Protein AF-A0A482X0T3-F1 (afdb_monomer)

Structure (mmCIF, N/CA/C/O backbone):
data_AF-A0A482X0T3-F1
#
_entry.id   AF-A0A482X0T3-F1
#
loop_
_atom_site.group_PDB
_atom_site.id
_atom_site.type_symbol
_atom_site.label_atom_id
_atom_site.label_alt_id
_atom_site.label_comp_id
_atom_site.label_asym_id
_atom_site.label_entity_id
_atom_site.label_seq_id
_atom_site.pdbx_PDB_ins_code
_atom_site.Cartn_x
_atom_site.Cartn_y
_atom_site.Cartn_z
_atom_site.occupancy
_atom_site.B_iso_or_equiv
_atom_site.auth_seq_id
_atom_site.auth_comp_id
_atom_site.auth_asym_id
_atom_site.auth_atom_id
_atom_site.pdbx_PDB_model_num
ATOM 1 N N . MET A 1 1 ? -19.428 -2.806 13.505 1.00 55.06 1 MET A N 1
ATOM 2 C CA . MET A 1 1 ? -19.427 -3.528 12.216 1.00 55.06 1 MET A CA 1
ATOM 3 C C . MET A 1 1 ? -19.066 -4.981 12.459 1.00 55.06 1 MET A C 1
ATOM 5 O O . MET A 1 1 ? -18.156 -5.239 13.244 1.00 55.06 1 MET A O 1
ATOM 9 N N . GLN A 1 2 ? -19.791 -5.883 11.800 1.00 54.28 2 GLN A N 1
ATOM 10 C CA . GLN A 1 2 ? -19.688 -7.337 11.944 1.00 54.28 2 GLN A CA 1
ATOM 11 C C . GLN A 1 2 ? -18.294 -7.868 11.549 1.00 54.28 2 GLN A C 1
ATOM 13 O O . GLN A 1 2 ? -17.701 -8.620 12.316 1.00 54.28 2 GLN A O 1
ATOM 18 N N . ASP A 1 3 ? -17.702 -7.368 10.456 1.00 62.34 3 ASP A N 1
ATOM 19 C CA . ASP A 1 3 ? -16.364 -7.777 10.003 1.00 62.34 3 ASP A CA 1
ATOM 20 C C . ASP A 1 3 ? -15.217 -7.111 10.795 1.00 62.34 3 ASP A C 1
ATOM 22 O O . ASP A 1 3 ? -15.005 -5.887 10.760 1.00 62.34 3 ASP A O 1
ATOM 26 N N . ASP A 1 4 ? -14.384 -7.928 11.444 1.00 68.88 4 ASP A N 1
ATOM 27 C CA . ASP A 1 4 ? -13.144 -7.481 12.083 1.00 68.88 4 ASP A CA 1
ATOM 28 C C . ASP A 1 4 ? -12.020 -7.321 11.060 1.00 68.88 4 ASP A C 1
ATOM 30 O O . ASP A 1 4 ? -11.173 -8.185 10.863 1.00 68.88 4 ASP A O 1
ATOM 34 N N . ILE A 1 5 ? -12.000 -6.180 10.380 1.00 80.19 5 ILE A N 1
ATOM 35 C CA . ILE A 1 5 ? -10.992 -5.900 9.356 1.00 80.19 5 ILE A CA 1
ATOM 36 C C . ILE A 1 5 ? -9.772 -5.239 10.013 1.00 80.19 5 ILE A C 1
ATOM 38 O O . ILE A 1 5 ? -9.738 -4.025 10.216 1.00 80.19 5 ILE A O 1
ATOM 42 N N . LEU A 1 6 ? -8.764 -6.050 10.344 1.00 86.69 6 LEU A N 1
ATOM 43 C CA . LEU A 1 6 ? -7.471 -5.621 10.890 1.00 86.69 6 LEU A CA 1
ATOM 44 C C . LEU A 1 6 ? -6.324 -5.939 9.919 1.00 86.69 6 LEU A C 1
ATOM 46 O O . LEU A 1 6 ? -6.452 -6.762 9.016 1.00 86.69 6 LEU A O 1
ATOM 50 N N . GLN A 1 7 ? -5.167 -5.300 10.101 1.00 87.06 7 GLN A N 1
ATOM 51 C CA . GLN A 1 7 ? -4.001 -5.564 9.258 1.00 87.06 7 GLN A CA 1
ATOM 52 C C . GLN A 1 7 ? -3.307 -6.876 9.660 1.00 87.06 7 GLN A C 1
ATOM 54 O O . GLN A 1 7 ? -2.617 -6.950 10.674 1.00 87.06 7 GLN A O 1
ATOM 59 N N . HIS A 1 8 ? -3.434 -7.897 8.811 1.00 87.50 8 HIS A N 1
ATOM 60 C CA . HIS A 1 8 ? -2.961 -9.265 9.067 1.00 87.50 8 HIS A CA 1
ATOM 61 C C . HIS A 1 8 ? -1.442 -9.398 9.282 1.00 87.50 8 HIS A C 1
ATOM 63 O O . HIS A 1 8 ? -1.000 -10.300 9.989 1.00 87.50 8 HIS A O 1
ATOM 69 N N . SER A 1 9 ? -0.639 -8.511 8.682 1.00 87.75 9 SER A N 1
ATOM 70 C CA . SER A 1 9 ? 0.832 -8.565 8.727 1.00 87.75 9 SER A CA 1
ATOM 71 C C . SER A 1 9 ? 1.445 -8.057 10.037 1.00 87.75 9 SER A C 1
ATOM 73 O O . SER A 1 9 ? 2.653 -8.191 10.235 1.00 87.75 9 SER A O 1
ATOM 75 N N . LEU A 1 10 ? 0.654 -7.408 10.894 1.00 92.56 10 LEU A N 1
ATOM 76 C CA . LEU A 1 10 ? 1.120 -6.820 12.150 1.00 92.56 10 LEU A CA 1
ATOM 77 C C . LEU A 1 10 ? 0.889 -7.777 13.319 1.00 92.56 10 LEU A C 1
ATOM 79 O O . LEU A 1 10 ? 0.070 -8.692 13.238 1.00 92.56 10 LEU A O 1
ATOM 83 N N . THR A 1 11 ? 1.608 -7.569 14.421 1.00 94.25 11 THR A N 1
ATOM 84 C CA . THR A 1 11 ? 1.317 -8.269 15.681 1.00 94.25 11 THR A CA 1
ATOM 85 C C . THR A 1 11 ? 0.215 -7.574 16.481 1.00 94.25 11 THR A C 1
ATOM 87 O O . THR A 1 11 ? -0.111 -6.407 16.237 1.00 94.25 11 THR A O 1
ATOM 90 N N . VAL A 1 12 ? -0.335 -8.267 17.483 1.00 94.38 12 VAL A N 1
ATOM 91 C CA . VAL A 1 12 ? -1.276 -7.692 18.468 1.00 94.38 12 VAL A CA 1
ATOM 92 C C . VAL A 1 12 ? -0.701 -6.415 19.092 1.00 94.38 12 VAL A C 1
ATOM 94 O O . VAL A 1 12 ? -1.356 -5.370 19.113 1.00 94.38 12 VAL A O 1
ATOM 97 N N . HIS A 1 13 ? 0.554 -6.475 19.550 1.00 94.12 13 HIS A N 1
ATOM 98 C CA . HIS A 1 13 ? 1.241 -5.332 20.147 1.00 94.12 13 HIS A CA 1
ATOM 99 C C . HIS A 1 13 ? 1.403 -4.170 19.163 1.00 94.12 13 HIS A C 1
ATOM 101 O O . HIS A 1 13 ? 1.160 -3.021 19.522 1.00 94.12 13 HIS A O 1
ATOM 107 N N . GLU A 1 14 ? 1.805 -4.445 17.923 1.00 94.44 14 GLU A N 1
ATOM 108 C CA . GLU A 1 14 ? 2.011 -3.408 16.907 1.00 94.44 14 GLU A CA 1
ATOM 109 C C . GLU A 1 14 ? 0.710 -2.727 16.514 1.00 94.44 14 GLU A C 1
ATOM 111 O O . GLU A 1 14 ? 0.665 -1.501 16.436 1.00 94.44 14 GLU A O 1
ATOM 116 N N . THR A 1 15 ? -0.352 -3.507 16.333 1.00 94.00 15 THR A N 1
ATOM 117 C CA . THR A 1 15 ? -1.686 -3.000 15.997 1.00 94.00 15 THR A CA 1
ATOM 118 C C . THR A 1 15 ? -2.161 -2.004 17.054 1.00 94.00 15 THR A C 1
ATOM 120 O O . THR A 1 15 ? -2.502 -0.865 16.727 1.00 94.00 15 THR A O 1
ATOM 123 N N . LEU A 1 16 ? -2.077 -2.378 18.337 1.00 93.12 16 LEU A N 1
ATOM 124 C CA . LEU A 1 16 ? -2.426 -1.484 19.444 1.00 93.12 16 LEU A CA 1
ATOM 125 C C . LEU A 1 16 ? -1.461 -0.304 19.575 1.00 93.12 16 LEU A C 1
ATOM 127 O O . LEU A 1 16 ? -1.902 0.813 19.828 1.00 93.12 16 LEU A O 1
ATOM 131 N N . LYS A 1 17 ? -0.157 -0.510 19.368 1.00 93.69 17 LYS A N 1
ATOM 132 C CA . LYS A 1 17 ? 0.853 0.557 19.417 1.00 93.69 17 LYS A CA 1
ATOM 133 C C . LYS A 1 17 ? 0.592 1.622 18.354 1.00 93.69 17 LYS A C 1
ATOM 135 O O . LYS A 1 17 ? 0.670 2.809 18.669 1.00 93.69 17 LYS A O 1
ATOM 140 N N . PHE A 1 18 ? 0.285 1.236 17.115 1.00 93.38 18 PHE A N 1
ATOM 141 C CA . PHE A 1 18 ? -0.031 2.183 16.044 1.00 93.38 18 PHE A CA 1
ATOM 142 C C . PHE A 1 18 ? -1.359 2.897 16.299 1.00 93.38 18 PHE A C 1
ATOM 144 O O . PHE A 1 18 ? -1.401 4.123 16.204 1.00 93.38 18 PHE A O 1
ATOM 151 N N . ALA A 1 19 ? -2.402 2.174 16.718 1.00 91.44 19 ALA A N 1
ATOM 152 C CA . ALA A 1 19 ? -3.675 2.782 17.105 1.00 91.44 19 ALA A CA 1
ATOM 153 C C . ALA A 1 19 ? -3.497 3.788 18.260 1.00 91.44 19 ALA A C 1
ATOM 155 O O . ALA A 1 19 ? -3.959 4.925 18.180 1.00 91.44 19 ALA A O 1
ATOM 156 N N . ALA A 1 20 ? -2.739 3.428 19.299 1.00 91.44 20 ALA A N 1
ATOM 157 C CA . ALA A 1 20 ? -2.452 4.294 20.441 1.00 91.44 20 ALA A CA 1
ATOM 158 C C . ALA A 1 20 ? -1.613 5.519 20.045 1.00 91.44 20 ALA A C 1
ATOM 160 O O . ALA A 1 20 ? -1.892 6.624 20.507 1.00 91.44 20 ALA A O 1
ATOM 161 N N . LYS A 1 21 ? -0.618 5.356 19.161 1.00 91.50 21 LYS A N 1
ATOM 162 C CA . LYS A 1 21 ? 0.179 6.468 18.613 1.00 91.50 21 LYS A CA 1
ATOM 163 C C . LYS A 1 21 ? -0.660 7.463 17.808 1.00 91.50 21 LYS A C 1
ATOM 165 O O . LYS A 1 21 ? -0.240 8.614 17.723 1.00 91.50 21 LYS A O 1
ATOM 170 N N . LEU A 1 22 ? -1.779 7.032 17.217 1.00 89.50 22 LEU A N 1
ATOM 171 C CA . LEU A 1 22 ? -2.699 7.860 16.425 1.00 89.50 22 LEU A CA 1
ATOM 172 C C . LEU A 1 22 ? -3.815 8.493 17.274 1.00 89.50 22 LEU A C 1
ATOM 174 O O . LEU A 1 22 ? -4.214 9.625 17.007 1.00 89.50 22 LEU A O 1
ATOM 178 N N . LYS A 1 23 ? -4.272 7.798 18.321 1.00 86.12 23 LYS A N 1
ATOM 179 C CA . LYS A 1 23 ? -5.385 8.226 19.186 1.00 86.12 23 LYS A CA 1
ATOM 180 C C . LYS A 1 23 ? -4.937 9.003 20.438 1.00 86.12 23 LYS A C 1
ATOM 182 O O . LYS A 1 23 ? -5.676 9.849 20.929 1.00 86.12 23 LYS A O 1
ATOM 187 N N . ILE A 1 24 ? -3.729 8.764 20.965 1.00 85.62 24 ILE A N 1
ATOM 188 C CA . ILE A 1 24 ? -3.257 9.318 22.251 1.00 85.62 24 ILE A CA 1
ATOM 189 C C . ILE A 1 24 ? -1.967 10.129 22.053 1.00 85.62 24 ILE A C 1
ATOM 191 O O . ILE A 1 24 ? -0.989 9.640 21.489 1.00 85.62 24 ILE A O 1
ATOM 195 N N . LYS A 1 25 ? -1.903 11.364 22.576 1.00 82.12 25 LYS A N 1
ATOM 196 C CA . LYS A 1 25 ? -0.707 12.226 22.455 1.00 82.12 25 LYS A CA 1
ATOM 197 C C . LYS A 1 25 ? 0.472 11.795 23.338 1.00 82.12 25 LYS A C 1
ATOM 199 O O . LYS A 1 25 ? 1.606 11.810 22.855 1.00 82.12 25 LYS A O 1
ATOM 204 N N . SER A 1 26 ? 0.207 11.454 24.603 1.00 84.44 26 SER A N 1
ATOM 205 C CA . SER A 1 26 ? 1.229 11.164 25.623 1.00 84.44 26 SER A CA 1
ATOM 206 C C . SER A 1 26 ? 1.739 9.723 25.553 1.00 84.44 26 SER A C 1
ATOM 208 O O . SER A 1 26 ? 0.964 8.778 25.685 1.00 84.44 26 SER A O 1
ATOM 210 N N . THR A 1 27 ? 3.055 9.550 25.411 1.00 85.06 27 THR A N 1
ATOM 211 C CA . THR A 1 27 ? 3.710 8.235 25.301 1.00 85.06 27 THR A CA 1
ATOM 212 C C . THR A 1 27 ? 3.622 7.405 26.587 1.00 85.06 27 THR A C 1
ATOM 214 O O . THR A 1 27 ? 3.489 6.183 26.522 1.00 85.06 27 THR A O 1
ATOM 217 N N . SER A 1 28 ? 3.681 8.036 27.765 1.00 85.31 28 SER A N 1
ATOM 218 C CA . SER A 1 28 ? 3.542 7.323 29.045 1.00 85.31 28 SER A CA 1
ATOM 219 C C . SER A 1 28 ? 2.125 6.772 29.211 1.00 85.31 28 SER A C 1
ATOM 221 O O . SER A 1 28 ? 1.944 5.608 29.576 1.00 85.31 28 SER A O 1
ATOM 223 N N . LEU A 1 29 ? 1.125 7.575 28.837 1.00 86.06 29 LEU A N 1
ATOM 224 C CA . LEU A 1 29 ? -0.280 7.183 28.866 1.00 86.06 29 LEU A CA 1
ATOM 225 C C . LEU A 1 29 ? -0.589 6.075 27.851 1.00 86.06 29 LEU A C 1
ATOM 227 O O . LEU A 1 29 ? -1.320 5.148 28.186 1.00 86.06 29 LEU A O 1
ATOM 231 N N . GLN A 1 30 ? 0.007 6.124 26.652 1.00 87.94 30 GLN A N 1
ATOM 232 C CA . GLN A 1 30 ? -0.125 5.067 25.637 1.00 87.94 30 GLN A CA 1
ATOM 233 C C . GLN A 1 30 ? 0.252 3.693 26.203 1.00 87.94 30 GLN A C 1
ATOM 235 O O . GLN A 1 30 ? -0.521 2.745 26.083 1.00 87.94 30 GLN A O 1
ATOM 240 N N . LYS A 1 31 ? 1.428 3.584 26.839 1.00 88.69 31 LYS A N 1
ATOM 241 C CA . LYS A 1 31 ? 1.920 2.310 27.386 1.00 88.69 31 LYS A CA 1
ATOM 242 C C . LYS A 1 31 ? 1.028 1.787 28.510 1.00 88.69 31 LYS A C 1
ATOM 244 O O . LYS A 1 31 ? 0.720 0.597 28.520 1.00 88.69 31 LYS A O 1
ATOM 249 N N . LYS A 1 32 ? 0.614 2.670 29.425 1.00 89.88 32 LYS A N 1
ATOM 250 C CA . LYS A 1 32 ? -0.263 2.314 30.548 1.00 89.88 32 LYS A CA 1
ATOM 251 C C . LYS A 1 32 ? -1.620 1.810 30.045 1.00 89.88 32 LYS A C 1
ATOM 253 O O . LYS A 1 32 ? -1.959 0.659 30.290 1.00 89.88 32 LYS A O 1
ATOM 258 N N . LYS A 1 33 ? -2.315 2.610 29.225 1.00 88.50 33 LYS A N 1
ATOM 259 C CA . LYS A 1 33 ? -3.633 2.257 28.670 1.00 88.50 33 LYS A CA 1
ATOM 260 C C . LYS A 1 33 ? -3.607 0.964 27.865 1.00 88.50 33 LYS A C 1
ATOM 262 O O . LYS A 1 33 ? -4.487 0.128 28.014 1.00 88.50 33 LYS A O 1
ATOM 267 N N . MET A 1 34 ? -2.588 0.777 27.028 1.00 92.12 34 MET A N 1
ATOM 268 C CA . MET A 1 34 ? -2.464 -0.440 26.230 1.00 92.12 34 MET A CA 1
ATOM 269 C C . MET A 1 34 ? -2.350 -1.685 27.121 1.00 92.12 34 MET A C 1
ATOM 271 O O . MET A 1 34 ? -3.028 -2.673 26.857 1.00 92.12 34 MET A O 1
ATOM 275 N N . LYS A 1 35 ? -1.540 -1.633 28.190 1.00 91.25 35 LYS A N 1
ATOM 276 C CA . LYS A 1 35 ? -1.404 -2.739 29.151 1.00 91.25 35 LYS A CA 1
ATOM 277 C C . LYS A 1 35 ? -2.723 -3.023 29.875 1.00 91.25 35 LYS A C 1
ATOM 279 O O . LYS A 1 35 ? -3.116 -4.182 29.977 1.00 91.25 35 LYS A O 1
ATOM 284 N N . ASP A 1 36 ? -3.415 -1.977 30.316 1.00 89.62 36 ASP A N 1
ATOM 285 C CA . ASP A 1 36 ? -4.688 -2.099 31.033 1.00 89.62 36 ASP A CA 1
ATOM 286 C C . ASP A 1 36 ? -5.774 -2.726 30.139 1.00 89.62 36 ASP A C 1
ATOM 288 O O . ASP A 1 36 ? -6.467 -3.659 30.550 1.00 89.62 36 ASP A O 1
ATOM 292 N N . ILE A 1 37 ? -5.878 -2.289 28.879 1.00 89.56 37 ILE A N 1
ATOM 293 C CA . ILE A 1 37 ? -6.833 -2.833 27.899 1.00 89.56 37 ILE A CA 1
ATOM 294 C C . ILE A 1 37 ? -6.513 -4.294 27.565 1.00 89.56 37 ILE A C 1
ATOM 296 O O . ILE A 1 37 ? -7.416 -5.126 27.535 1.00 89.56 37 ILE A O 1
ATOM 300 N N . LEU A 1 38 ? -5.239 -4.631 27.351 1.00 90.81 38 LEU A N 1
ATOM 301 C CA . LEU A 1 38 ? -4.819 -6.007 27.062 1.00 90.81 38 LEU A CA 1
ATOM 302 C C . LEU A 1 38 ? -5.168 -6.977 28.194 1.00 90.81 38 LEU A C 1
ATOM 304 O O . LEU A 1 38 ? -5.591 -8.100 27.914 1.00 90.81 38 LEU A O 1
ATOM 308 N N . ASN A 1 39 ? -5.034 -6.531 29.446 1.00 89.44 39 ASN A N 1
ATOM 309 C CA . ASN A 1 39 ? -5.434 -7.308 30.616 1.00 89.44 39 ASN A CA 1
ATOM 310 C C . ASN A 1 39 ? -6.957 -7.485 30.680 1.00 89.44 39 ASN A C 1
ATOM 312 O O . ASN A 1 39 ? -7.417 -8.607 30.851 1.00 89.44 39 ASN A O 1
ATOM 316 N N . THR A 1 40 ? -7.717 -6.406 30.462 1.00 85.88 40 THR A N 1
ATOM 317 C CA . THR A 1 40 ? -9.198 -6.408 30.464 1.00 85.88 40 THR A CA 1
ATOM 318 C C . THR A 1 40 ? -9.753 -7.384 29.418 1.00 85.88 40 THR A C 1
ATOM 320 O O . THR A 1 40 ? -10.667 -8.160 29.664 1.00 85.88 40 THR A O 1
ATOM 323 N N . VAL A 1 41 ? -9.172 -7.369 28.218 1.00 85.38 41 VAL A N 1
ATOM 324 C CA . VAL A 1 41 ? -9.632 -8.184 27.085 1.00 85.38 41 VAL A CA 1
ATOM 325 C C . VAL A 1 41 ? -9.056 -9.615 27.127 1.00 85.38 41 VAL A C 1
ATOM 327 O O . VAL A 1 41 ? -9.523 -10.509 26.417 1.00 85.38 41 VAL A O 1
ATOM 330 N N . GLY A 1 42 ? -8.054 -9.865 27.976 1.00 86.31 42 GLY A N 1
ATOM 331 C CA . GLY A 1 42 ? -7.426 -11.177 28.141 1.00 86.31 42 GLY A CA 1
ATOM 332 C C . GLY A 1 42 ? -6.480 -11.569 27.000 1.00 86.31 42 GLY A C 1
ATOM 333 O O . GLY A 1 42 ? -6.365 -12.750 26.682 1.00 86.31 42 GLY A O 1
ATOM 334 N N . LEU A 1 43 ? -5.806 -10.600 26.368 1.00 89.38 43 LEU A N 1
ATOM 335 C CA . LEU A 1 43 ? -4.861 -10.823 25.255 1.00 89.38 43 LEU A CA 1
ATOM 336 C C . LEU A 1 43 ? -3.381 -10.644 25.644 1.00 89.38 43 LEU A C 1
ATOM 338 O O . LEU A 1 43 ? -2.495 -10.714 24.787 1.00 89.38 43 LEU A O 1
ATOM 342 N N . SER A 1 44 ? -3.077 -10.459 26.931 1.00 89.12 44 SER A N 1
ATOM 343 C CA . SER A 1 44 ? -1.713 -10.205 27.425 1.00 89.12 44 SER A CA 1
ATOM 344 C C . SER A 1 44 ? -0.701 -11.316 27.108 1.00 89.12 44 SER A C 1
ATOM 346 O O . SER A 1 44 ? 0.484 -11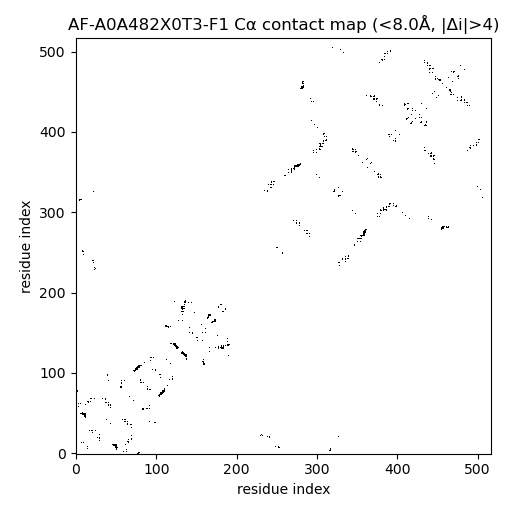.030 26.968 1.00 89.12 44 SER A O 1
ATOM 348 N N . 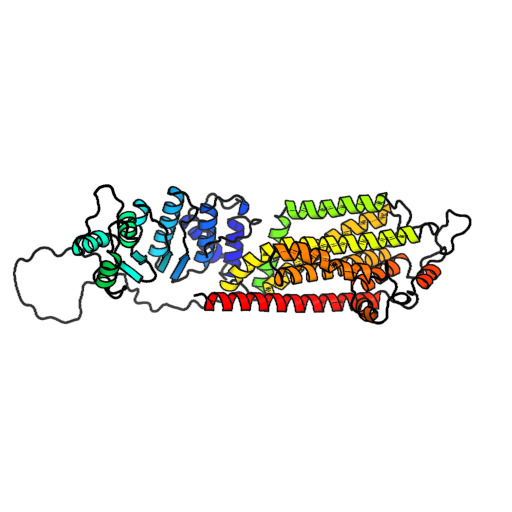GLY A 1 45 ? -1.144 -12.565 26.925 1.00 90.50 45 GLY A N 1
ATOM 349 C CA . GLY A 1 45 ? -0.276 -13.687 26.538 1.00 90.50 45 GLY A CA 1
ATOM 350 C C . GLY A 1 45 ? 0.071 -13.760 25.042 1.00 90.50 45 GLY A C 1
ATOM 351 O O . GLY A 1 45 ? 0.932 -14.545 24.656 1.00 90.50 45 GLY A O 1
ATOM 352 N N . LYS A 1 46 ? -0.578 -12.963 24.179 1.00 91.06 46 LYS A N 1
ATOM 353 C CA . LYS A 1 46 ? -0.506 -13.098 22.707 1.00 91.06 46 LYS A CA 1
ATOM 354 C C . LYS A 1 46 ? 0.129 -11.900 21.995 1.00 91.06 46 LYS A C 1
ATOM 356 O O . LYS A 1 46 ? 0.020 -11.788 20.778 1.00 91.06 46 LYS A O 1
ATOM 361 N N . LEU A 1 47 ? 0.848 -11.038 22.713 1.00 92.19 47 LEU A N 1
ATOM 362 C CA . LEU A 1 47 ? 1.375 -9.757 22.210 1.00 92.19 47 LEU A CA 1
ATOM 363 C C . LEU A 1 47 ? 2.199 -9.852 20.918 1.00 92.19 47 LEU A C 1
ATOM 365 O O . LEU A 1 47 ? 2.075 -8.994 20.044 1.00 92.19 47 LEU A O 1
ATOM 369 N N . ASN A 1 48 ? 3.023 -10.894 20.798 1.00 92.81 48 ASN A N 1
ATOM 370 C CA . ASN A 1 48 ? 3.919 -11.102 19.658 1.00 92.81 48 ASN A CA 1
ATOM 371 C C . ASN A 1 48 ? 3.304 -11.969 18.549 1.00 92.81 48 ASN A C 1
ATOM 373 O O . ASN A 1 48 ? 3.962 -12.240 17.548 1.00 92.81 48 ASN A O 1
ATOM 377 N N . THR A 1 49 ? 2.051 -12.394 18.709 1.00 93.00 49 THR A N 1
ATOM 378 C CA . THR A 1 49 ? 1.334 -13.187 17.706 1.00 93.00 49 THR A CA 1
ATOM 379 C C . THR A 1 49 ? 0.911 -12.279 16.556 1.00 93.00 49 THR A C 1
ATOM 381 O O . THR A 1 49 ? 0.438 -11.162 16.787 1.00 93.00 49 THR A O 1
ATOM 384 N N . LEU A 1 50 ? 1.095 -12.743 15.318 1.00 92.06 50 LEU A N 1
ATOM 385 C CA . LEU A 1 50 ? 0.578 -12.068 14.128 1.00 92.06 50 LEU A CA 1
ATOM 386 C C . LEU A 1 50 ? -0.950 -12.108 14.122 1.00 92.06 50 LEU A C 1
ATOM 388 O O . LEU A 1 50 ? -1.538 -13.120 14.499 1.00 92.06 50 LEU A O 1
ATOM 392 N N . VAL A 1 51 ? -1.580 -11.034 13.648 1.00 91.44 51 VAL A N 1
ATOM 393 C CA . VAL A 1 51 ? -3.045 -10.925 13.577 1.00 91.44 51 VAL A CA 1
ATOM 394 C C . VAL A 1 51 ? -3.651 -12.044 12.725 1.00 91.44 51 VAL A C 1
ATOM 396 O O . VAL A 1 51 ? -4.690 -12.576 13.091 1.00 91.44 51 VAL A O 1
ATOM 399 N N . CYS A 1 52 ? -2.979 -12.473 11.649 1.00 88.19 52 CYS A N 1
ATOM 400 C CA . CYS A 1 52 ? -3.434 -13.597 10.820 1.00 88.19 52 CYS A CA 1
ATOM 401 C C . CYS A 1 52 ? -3.477 -14.958 11.535 1.00 88.19 52 CYS A C 1
ATOM 403 O O . CYS A 1 52 ? -4.123 -15.870 11.034 1.00 88.19 52 CYS A O 1
ATOM 405 N N . ASN A 1 53 ? -2.781 -15.104 12.666 1.00 90.94 53 ASN A N 1
ATOM 406 C CA . ASN A 1 53 ? -2.691 -16.359 13.418 1.00 90.94 53 ASN A CA 1
ATOM 407 C C . ASN A 1 53 ? -3.592 -16.359 14.665 1.00 90.94 53 ASN A C 1
ATOM 409 O O . ASN A 1 53 ? -3.490 -17.266 15.490 1.00 90.94 53 ASN A O 1
ATOM 413 N N . LEU A 1 54 ? -4.412 -15.322 14.847 1.00 90.00 54 LEU A N 1
ATOM 414 C CA . LEU A 1 54 ? -5.385 -15.255 15.931 1.00 90.00 54 LEU A CA 1
ATOM 415 C C . LEU A 1 54 ? -6.625 -16.078 15.577 1.00 90.00 54 LEU A C 1
ATOM 417 O O . LEU A 1 54 ? -7.047 -16.120 14.422 1.00 90.00 54 LEU A O 1
ATOM 421 N N . SER A 1 55 ? -7.236 -16.695 16.586 1.00 88.38 55 SER A N 1
ATOM 422 C CA . SER A 1 55 ? -8.592 -17.238 16.453 1.00 88.38 55 SER A CA 1
ATOM 423 C C . SER A 1 55 ? -9.606 -16.112 16.203 1.00 88.38 55 SER A C 1
ATOM 425 O O . SER A 1 55 ? -9.361 -14.959 16.565 1.00 88.38 55 SER A O 1
ATOM 427 N N . GLY A 1 56 ? -10.779 -16.436 15.645 1.00 83.38 56 GLY A N 1
ATOM 428 C CA . GLY A 1 56 ? -11.847 -15.448 15.421 1.00 83.38 56 GLY A CA 1
ATOM 429 C C . GLY A 1 56 ? -12.219 -14.672 16.695 1.00 83.38 56 GLY A C 1
ATOM 430 O O . GLY A 1 56 ? -12.318 -13.448 16.673 1.00 83.38 56 GLY A O 1
ATOM 431 N N . GLY A 1 57 ? -12.286 -15.357 17.843 1.00 83.38 57 GLY A N 1
ATOM 432 C CA . GLY A 1 57 ? -12.540 -14.728 19.146 1.00 83.38 57 GLY A CA 1
ATOM 433 C C . GLY A 1 57 ? -11.436 -13.802 19.629 1.00 83.38 57 GLY A C 1
ATOM 434 O O . GLY A 1 57 ? -11.718 -12.737 20.178 1.00 83.38 57 GLY A O 1
ATOM 435 N N . GLU A 1 58 ? -10.173 -14.161 19.414 1.00 88.62 58 GLU A N 1
ATOM 436 C CA . GLU A 1 58 ? -9.044 -13.282 19.729 1.00 88.62 58 GLU A CA 1
ATOM 437 C C . GLU A 1 58 ? -8.994 -12.064 18.795 1.00 88.62 58 GLU A C 1
ATOM 439 O O . GLU A 1 58 ? -8.672 -10.961 19.243 1.00 88.62 58 GLU A O 1
ATOM 444 N N . MET A 1 59 ? -9.356 -12.233 17.521 1.00 88.38 59 MET A N 1
ATOM 445 C CA . MET A 1 59 ? -9.440 -11.142 16.551 1.00 88.38 59 MET A CA 1
ATOM 446 C C . MET A 1 59 ? -10.549 -10.147 16.919 1.00 88.38 59 MET A C 1
ATOM 448 O O . MET A 1 59 ? -10.301 -8.937 16.941 1.00 88.38 59 MET A O 1
ATOM 452 N N . ARG A 1 60 ? -11.723 -10.648 17.325 1.00 85.88 60 ARG A N 1
ATOM 453 C CA . ARG A 1 60 ? -12.845 -9.840 17.830 1.00 85.88 60 ARG A CA 1
ATOM 454 C C . ARG A 1 60 ? -12.455 -9.027 19.053 1.00 85.88 60 ARG A C 1
ATOM 456 O O . ARG A 1 60 ? -12.633 -7.811 19.110 1.00 85.88 60 ARG A O 1
ATOM 463 N N . LYS A 1 61 ? -11.823 -9.694 20.014 1.00 88.12 61 LYS A N 1
ATOM 464 C CA . LYS A 1 61 ? -11.246 -9.079 21.211 1.00 88.12 61 LYS A CA 1
ATOM 465 C C . LYS A 1 61 ? -10.251 -7.970 20.869 1.00 88.12 61 LYS A C 1
ATOM 467 O O . LYS A 1 61 ? -10.319 -6.889 21.451 1.00 88.12 61 LYS A O 1
ATOM 472 N N . LEU A 1 62 ? -9.357 -8.193 19.906 1.00 91.62 62 LEU A N 1
ATOM 473 C CA . LEU A 1 62 ? -8.401 -7.175 19.465 1.00 91.62 62 LEU A CA 1
ATOM 474 C C . LEU A 1 62 ? -9.101 -5.972 18.811 1.00 91.62 62 LEU A C 1
ATOM 476 O O . LEU A 1 62 ? -8.728 -4.831 19.080 1.00 91.62 62 LEU A O 1
ATOM 480 N N . SER A 1 63 ? -10.129 -6.215 17.997 1.00 89.62 63 SER A N 1
ATOM 481 C CA . SER A 1 63 ? -10.969 -5.180 17.377 1.00 89.62 63 SER A CA 1
ATOM 482 C C . SER A 1 63 ? -11.641 -4.298 18.440 1.00 89.62 63 SER A C 1
ATOM 484 O O . SER A 1 63 ? -11.567 -3.072 18.355 1.00 89.62 63 SER A O 1
ATOM 486 N N . ILE A 1 64 ? -12.181 -4.904 19.504 1.00 88.06 64 ILE A N 1
ATOM 487 C CA . ILE A 1 64 ? -12.740 -4.195 20.670 1.00 88.06 64 ILE A CA 1
ATOM 488 C C . ILE A 1 64 ? -11.645 -3.403 21.399 1.00 88.06 64 ILE A C 1
ATOM 490 O O . ILE A 1 64 ? -11.807 -2.210 21.650 1.00 88.06 64 ILE A O 1
ATOM 494 N N . ALA A 1 65 ? -10.499 -4.028 21.692 1.00 90.06 65 ALA A N 1
ATOM 495 C CA . ALA A 1 65 ? -9.371 -3.397 22.385 1.00 90.06 65 ALA A CA 1
ATOM 496 C C . ALA A 1 65 ? -8.885 -2.116 21.685 1.00 90.06 65 ALA A C 1
ATOM 498 O O . ALA A 1 65 ? -8.550 -1.120 22.328 1.00 90.06 65 ALA A O 1
ATOM 499 N N . VAL A 1 66 ? -8.869 -2.134 20.356 1.00 90.06 66 VAL A N 1
ATOM 500 C CA . VAL A 1 66 ? -8.487 -1.001 19.514 1.00 90.06 66 VAL A CA 1
ATOM 501 C C . VAL A 1 66 ? -9.464 0.181 19.636 1.00 90.06 66 VAL A C 1
ATOM 503 O O . VAL A 1 66 ? -9.032 1.342 19.598 1.00 90.06 66 VAL A O 1
ATOM 506 N N . GLU A 1 67 ? -10.762 -0.075 19.802 1.00 86.62 67 GLU A N 1
ATOM 507 C CA . GLU A 1 67 ? -11.762 0.983 20.008 1.00 86.62 67 GLU A CA 1
ATOM 508 C C . GLU A 1 67 ? -11.809 1.478 21.458 1.00 86.62 67 GLU A C 1
ATOM 510 O O . GLU A 1 67 ? -12.034 2.662 21.695 1.00 86.62 67 GLU A O 1
ATOM 515 N N . LEU A 1 68 ? -11.457 0.644 22.438 1.00 86.81 68 LEU A N 1
ATOM 516 C CA . LEU A 1 68 ? -11.338 1.076 23.837 1.00 86.81 68 LEU A CA 1
ATOM 517 C C . LEU A 1 68 ? -10.216 2.105 24.066 1.00 86.81 68 LEU A C 1
ATOM 519 O O . LEU A 1 68 ? -10.259 2.852 25.041 1.00 86.81 68 LEU A O 1
ATOM 523 N N . LEU A 1 69 ? -9.240 2.211 23.155 1.00 86.62 69 LEU A N 1
ATOM 524 C CA . LEU A 1 69 ? -8.165 3.211 23.242 1.00 86.62 69 LEU A CA 1
ATOM 525 C C . LEU A 1 69 ? -8.669 4.663 23.220 1.00 86.62 69 LEU A C 1
ATOM 527 O O . LEU A 1 69 ? -7.975 5.538 23.744 1.00 86.62 69 LEU A O 1
ATOM 531 N N . THR A 1 70 ? -9.832 4.930 22.612 1.00 80.50 70 THR A N 1
ATOM 532 C CA . THR A 1 70 ? -10.442 6.272 22.592 1.00 80.50 70 THR A CA 1
ATOM 533 C C . THR A 1 70 ? -11.221 6.618 23.859 1.00 80.50 70 THR A C 1
ATOM 535 O O . THR A 1 70 ? -11.647 7.760 23.963 1.00 80.50 70 THR A O 1
ATOM 538 N N . GLU A 1 71 ? -11.391 5.684 24.805 1.00 79.81 71 GLU A N 1
ATOM 539 C CA . GLU A 1 71 ? -12.265 5.844 25.986 1.00 79.81 71 GLU A CA 1
ATOM 540 C C . GLU A 1 71 ? -13.645 6.421 25.616 1.00 79.81 71 GLU A C 1
ATOM 542 O O . GLU A 1 71 ? -14.016 7.505 26.071 1.00 79.81 71 GLU A O 1
ATOM 547 N N . PRO A 1 72 ? -14.403 5.732 24.741 1.00 82.69 72 PRO A N 1
ATOM 548 C CA . PRO A 1 72 ? -15.719 6.212 24.349 1.00 82.69 72 PRO A CA 1
ATOM 549 C C . PRO A 1 72 ? -16.671 6.215 25.553 1.00 82.69 72 PRO A C 1
ATOM 551 O O . PRO A 1 72 ? -16.626 5.315 26.388 1.00 82.69 72 PRO A O 1
ATOM 554 N N . SER A 1 73 ? -17.571 7.198 25.623 1.00 85.88 73 SER A N 1
ATOM 555 C CA . SER A 1 73 ? -18.661 7.202 26.609 1.00 85.88 73 SER A CA 1
ATOM 556 C C . SER A 1 73 ? -19.758 6.192 26.263 1.00 85.88 73 SER A C 1
ATOM 558 O O . SER A 1 73 ? -20.405 5.658 27.161 1.00 85.88 73 SER A O 1
ATOM 560 N N . ILE A 1 74 ? -19.955 5.927 24.967 1.00 89.31 74 ILE A N 1
ATOM 561 C CA . ILE A 1 74 ? -20.937 4.985 24.426 1.00 89.31 74 ILE A CA 1
ATOM 562 C C . ILE A 1 74 ? -20.248 4.123 23.366 1.00 89.31 74 ILE A C 1
ATOM 564 O O . ILE A 1 74 ? -19.570 4.649 22.483 1.00 89.31 74 ILE A O 1
ATOM 568 N N . MET A 1 75 ? -20.425 2.808 23.444 1.00 88.56 75 MET A N 1
ATOM 569 C CA . MET A 1 75 ? -19.884 1.837 22.502 1.00 88.56 75 MET A CA 1
ATOM 570 C C . MET A 1 75 ? -21.015 1.010 21.895 1.00 88.56 75 MET A C 1
ATOM 572 O O . MET A 1 75 ? -21.752 0.348 22.621 1.00 88.56 75 MET A O 1
ATOM 576 N N . PHE A 1 76 ? -21.111 1.021 20.566 1.00 88.81 76 PHE A N 1
ATOM 577 C CA . PHE A 1 76 ? -22.040 0.188 19.805 1.00 88.81 76 PHE A CA 1
ATOM 578 C C . PHE A 1 76 ? -21.299 -1.025 19.244 1.00 88.81 76 PHE A C 1
ATOM 580 O O . PHE A 1 76 ? -20.301 -0.875 18.532 1.00 88.81 76 PHE A O 1
ATOM 587 N N . LEU A 1 77 ? -21.772 -2.225 19.570 1.00 89.06 77 LEU A N 1
ATOM 588 C CA . LEU A 1 77 ? -21.239 -3.478 19.048 1.00 89.06 77 LEU A CA 1
ATOM 589 C C . LEU A 1 77 ? -22.334 -4.239 18.320 1.00 89.06 77 LEU A C 1
ATOM 591 O O . LEU A 1 77 ? -23.340 -4.618 18.903 1.00 89.06 77 LEU A O 1
ATOM 595 N N . ASP A 1 78 ? -22.098 -4.495 17.047 1.00 87.62 78 ASP A N 1
ATOM 596 C CA . ASP A 1 78 ? -23.021 -5.260 16.227 1.00 87.62 78 ASP A CA 1
ATOM 597 C C . ASP A 1 78 ? -22.605 -6.734 16.236 1.00 87.62 78 ASP A C 1
ATOM 599 O O . ASP A 1 78 ? -21.523 -7.057 15.738 1.00 87.62 78 ASP A O 1
ATOM 603 N N . GLU A 1 79 ? -23.405 -7.580 16.886 1.00 87.25 79 GLU A N 1
ATOM 604 C CA . GLU A 1 79 ? -23.201 -9.020 17.067 1.00 87.25 79 GLU A CA 1
ATOM 605 C C . GLU A 1 79 ? -21.793 -9.398 17.568 1.00 87.25 79 GLU A C 1
ATOM 607 O O . GLU A 1 79 ? -21.015 -10.054 16.868 1.00 87.25 79 GLU A O 1
ATOM 612 N N . PRO A 1 80 ? -21.380 -8.991 18.785 1.00 87.25 80 PRO A N 1
ATOM 613 C CA . PRO A 1 80 ? -20.026 -9.242 19.276 1.00 87.25 80 PRO A CA 1
ATOM 614 C C . PRO A 1 80 ? -19.708 -10.729 19.489 1.00 87.25 80 PRO A C 1
ATOM 616 O O . PRO A 1 80 ? -18.531 -11.078 19.526 1.00 87.25 80 PRO A O 1
ATOM 619 N N . THR A 1 81 ? -20.724 -11.584 19.618 1.00 87.62 81 THR A N 1
ATOM 620 C CA . THR A 1 81 ? -20.602 -13.025 19.886 1.00 87.62 81 THR A CA 1
ATOM 621 C C . THR A 1 81 ? -20.721 -13.905 18.640 1.00 87.62 81 THR A C 1
ATOM 623 O O . THR A 1 81 ? -20.479 -15.107 18.734 1.00 87.62 81 THR A O 1
ATOM 626 N N . SER A 1 82 ? -21.070 -13.338 17.480 1.00 84.06 82 SER A N 1
ATOM 627 C CA . SER A 1 82 ? -21.273 -14.104 16.246 1.00 84.06 82 SER A CA 1
ATOM 628 C C . SER A 1 82 ? -19.968 -14.746 15.760 1.00 84.06 82 SER A C 1
ATOM 630 O O . SER A 1 82 ? -18.900 -14.133 15.800 1.00 84.06 82 SER A O 1
ATOM 632 N N . GLY A 1 83 ? -20.042 -16.013 15.342 1.00 77.81 83 GLY A N 1
ATOM 633 C CA . GLY A 1 83 ? -18.884 -16.797 14.897 1.00 77.81 83 GLY A CA 1
ATOM 634 C C . GLY A 1 83 ? -17.926 -17.245 16.011 1.00 77.81 83 GLY A C 1
ATOM 635 O O . GLY A 1 83 ? -16.844 -17.750 15.704 1.00 77.81 83 GLY A O 1
ATOM 636 N N . LEU A 1 84 ? -18.291 -17.068 17.288 1.00 82.69 84 LEU A N 1
ATOM 637 C CA . LEU A 1 84 ? -17.511 -17.528 18.442 1.00 82.69 84 LEU A CA 1
ATOM 638 C C . LEU A 1 84 ? -18.090 -18.810 19.042 1.00 82.69 84 LEU A C 1
ATOM 640 O O . LEU A 1 84 ? -19.300 -19.014 19.055 1.00 82.69 84 LEU A O 1
ATOM 644 N N . ASP A 1 85 ? -17.222 -19.651 19.608 1.00 85.31 85 ASP A N 1
ATOM 645 C CA . ASP A 1 85 ? -17.661 -20.737 20.480 1.00 85.31 85 ASP A CA 1
ATOM 646 C C . ASP A 1 85 ? -18.238 -20.173 21.790 1.00 85.31 85 ASP A C 1
ATOM 648 O O . ASP A 1 85 ? -17.867 -19.080 22.231 1.00 85.31 85 ASP A O 1
ATOM 652 N N . ILE A 1 86 ? -19.108 -20.946 22.447 1.00 83.69 86 ILE A N 1
ATOM 653 C CA . ILE A 1 86 ? -19.823 -20.542 23.672 1.00 83.69 86 ILE A CA 1
ATOM 654 C C . ILE A 1 86 ? -18.853 -20.001 24.737 1.00 83.69 86 ILE A C 1
ATOM 656 O O . ILE A 1 86 ? -19.115 -18.968 25.357 1.00 83.69 86 ILE A O 1
ATOM 660 N N . SER A 1 87 ? -17.692 -20.646 24.913 1.00 85.31 87 SER A N 1
ATOM 661 C CA . SER A 1 87 ? -16.713 -20.247 25.928 1.00 85.31 87 SER A CA 1
ATOM 662 C C . SER A 1 87 ? -16.026 -18.915 25.599 1.00 85.31 87 SER A C 1
ATOM 664 O O . SER A 1 87 ? -15.784 -18.093 26.490 1.00 85.31 87 SER A O 1
ATOM 666 N N . SER A 1 88 ? -15.713 -18.666 24.323 1.00 83.94 88 SER A N 1
ATOM 667 C CA . SER A 1 88 ? -15.116 -17.401 23.884 1.00 83.94 88 SER A CA 1
ATOM 668 C C . SER A 1 88 ? -16.126 -16.263 23.877 1.00 83.94 88 SER A C 1
ATOM 670 O O . SER A 1 88 ? -15.756 -15.149 24.261 1.00 83.94 88 SER A O 1
ATOM 672 N N . ALA A 1 89 ? -17.376 -16.537 23.496 1.00 86.75 89 ALA A N 1
ATOM 673 C CA . ALA A 1 89 ? -18.477 -15.582 23.549 1.00 86.75 89 ALA A CA 1
ATOM 674 C C . ALA A 1 89 ? -18.708 -15.094 24.985 1.00 86.75 89 ALA A C 1
ATOM 676 O O . ALA A 1 89 ? -18.684 -13.891 25.240 1.00 86.75 89 ALA A O 1
ATOM 677 N N . GLU A 1 90 ? -18.793 -16.011 25.949 1.00 88.06 90 GLU A N 1
ATOM 678 C CA . GLU A 1 90 ? -18.970 -15.666 27.361 1.00 88.06 90 GLU A CA 1
ATOM 679 C C . GLU A 1 90 ? -17.788 -14.840 27.905 1.00 88.06 90 GLU A C 1
ATOM 681 O O . GLU A 1 90 ? -17.979 -13.827 28.580 1.00 88.06 90 GLU A O 1
ATOM 686 N N . LYS A 1 91 ? -16.542 -15.203 27.563 1.00 86.06 91 LYS A N 1
ATOM 687 C CA . LYS A 1 91 ? -15.350 -14.400 27.908 1.00 86.06 91 LYS A CA 1
ATOM 688 C C . LYS A 1 91 ? -15.394 -13.000 27.288 1.00 86.06 91 LYS A C 1
ATOM 690 O O . LYS A 1 91 ? -14.970 -12.044 27.932 1.00 86.06 91 LYS A O 1
ATOM 695 N N . CYS A 1 92 ? -15.876 -12.871 26.052 1.00 87.56 92 CYS A N 1
ATOM 696 C CA . CYS A 1 92 ? -16.050 -11.580 25.387 1.00 87.56 92 CYS A CA 1
ATOM 697 C C . CYS A 1 92 ? -17.094 -10.721 26.115 1.00 87.56 92 CYS A C 1
ATOM 699 O O . CYS A 1 92 ? -16.822 -9.563 26.429 1.00 87.56 92 CYS A O 1
ATOM 701 N N . MET A 1 93 ? -18.243 -11.302 26.464 1.00 90.75 93 MET A N 1
ATOM 702 C CA . MET A 1 93 ? -19.302 -10.611 27.205 1.00 90.75 93 MET A CA 1
ATOM 703 C C . MET A 1 93 ? -18.855 -10.191 28.608 1.00 90.75 93 MET A C 1
ATOM 705 O O . MET A 1 93 ? -19.143 -9.071 29.025 1.00 90.75 93 MET A O 1
ATOM 709 N N . ARG A 1 94 ? -18.073 -11.017 29.317 1.00 90.06 94 ARG A N 1
ATOM 710 C CA . ARG A 1 94 ? -17.462 -10.630 30.603 1.00 90.06 94 ARG A CA 1
ATOM 711 C C . ARG A 1 94 ? -16.518 -9.433 30.462 1.00 90.06 94 ARG A C 1
ATOM 713 O O . ARG A 1 94 ? -16.579 -8.520 31.280 1.00 90.06 94 ARG A O 1
ATOM 720 N N . ALA A 1 95 ? -15.689 -9.399 29.419 1.00 87.81 95 ALA A N 1
ATOM 721 C CA . ALA A 1 95 ? -14.816 -8.253 29.161 1.00 87.81 95 ALA A CA 1
ATOM 722 C C . ALA A 1 95 ? -15.627 -6.977 28.858 1.00 87.81 95 ALA A C 1
ATOM 724 O O . ALA A 1 95 ? -15.304 -5.905 29.365 1.00 87.81 95 ALA A O 1
ATOM 725 N N . LEU A 1 96 ? -16.719 -7.086 28.090 1.00 90.62 96 LEU A N 1
ATOM 726 C CA . LEU A 1 96 ? -17.642 -5.969 27.843 1.00 90.62 96 LEU A CA 1
ATOM 727 C C . LEU A 1 96 ? -18.352 -5.509 29.122 1.00 90.62 96 LEU A C 1
ATOM 729 O O . LEU A 1 96 ? -18.504 -4.307 29.336 1.00 90.62 96 LEU A O 1
ATOM 733 N N . LYS A 1 97 ? -18.726 -6.438 30.005 1.00 91.38 97 LYS A N 1
ATOM 734 C CA . LYS A 1 97 ? -19.282 -6.124 31.324 1.00 91.38 97 LYS A CA 1
ATOM 735 C C . LYS A 1 97 ? -18.285 -5.357 32.190 1.00 91.38 97 LYS A C 1
ATOM 737 O O . LYS A 1 97 ? -18.655 -4.377 32.834 1.00 91.38 97 LYS A O 1
ATOM 742 N N . GLU A 1 98 ? -17.016 -5.759 32.177 1.00 88.69 98 GLU A N 1
ATOM 743 C CA . GLU A 1 98 ? -15.952 -5.046 32.884 1.00 88.69 98 GLU A CA 1
ATOM 744 C C . GLU A 1 98 ? -15.778 -3.623 32.331 1.00 88.69 98 GLU A C 1
ATOM 746 O O . GLU A 1 98 ? -15.697 -2.661 33.097 1.00 88.69 98 GLU A O 1
ATOM 751 N N . VAL A 1 99 ? -15.805 -3.461 31.005 1.00 87.00 99 VAL A N 1
ATOM 752 C CA . VAL A 1 99 ? -15.803 -2.141 30.350 1.00 87.00 99 VAL A CA 1
ATOM 753 C C . VAL A 1 99 ? -17.004 -1.305 30.797 1.00 87.00 99 VAL A C 1
ATOM 755 O O . VAL A 1 99 ? -16.827 -0.141 31.159 1.00 87.00 99 VAL A O 1
ATOM 758 N N . ALA A 1 100 ? -18.200 -1.893 30.846 1.00 90.75 100 ALA A N 1
ATOM 759 C CA . ALA A 1 100 ? -19.404 -1.198 31.289 1.00 90.75 100 ALA A CA 1
ATOM 760 C C . ALA A 1 100 ? -19.306 -0.747 32.754 1.00 90.75 100 ALA A C 1
ATOM 762 O O . ALA A 1 100 ? -19.666 0.383 33.089 1.00 90.75 100 ALA A O 1
ATOM 763 N N . SER A 1 101 ? -18.718 -1.577 33.623 1.00 88.38 101 SER A N 1
ATOM 764 C CA . SER A 1 101 ? -18.523 -1.247 35.042 1.00 88.38 101 SER A CA 1
ATOM 765 C C . SER A 1 101 ? -17.612 -0.031 35.275 1.00 88.38 101 SER A C 1
ATOM 767 O O . SER A 1 101 ? -17.698 0.621 36.314 1.00 88.38 101 SER A O 1
ATOM 769 N N . ARG A 1 102 ? -16.775 0.321 34.289 1.00 84.94 102 ARG A N 1
ATOM 770 C CA . ARG A 1 102 ? -15.913 1.515 34.304 1.00 84.94 102 ARG A CA 1
ATOM 771 C C . ARG A 1 102 ? -16.641 2.798 33.879 1.00 84.94 102 ARG A C 1
ATOM 773 O O . ARG A 1 102 ? -16.005 3.846 33.802 1.00 84.94 102 ARG A O 1
ATOM 780 N N . GLY A 1 103 ? -17.950 2.736 33.621 1.00 84.62 103 GLY A N 1
ATOM 781 C CA . GLY A 1 103 ? -18.782 3.894 33.277 1.00 84.62 103 GLY A CA 1
ATOM 782 C C . GLY A 1 103 ? -19.000 4.116 31.778 1.00 84.62 103 GLY A C 1
ATOM 783 O O . GLY A 1 103 ? -19.474 5.182 31.395 1.00 84.62 103 GLY A O 1
ATOM 784 N N . VAL A 1 104 ? -18.667 3.136 30.932 1.00 88.00 104 VAL A N 1
ATOM 785 C CA . VAL A 1 104 ? -18.960 3.165 29.490 1.00 88.00 104 VAL A CA 1
ATOM 786 C C . VAL A 1 104 ? -20.337 2.552 29.237 1.00 88.00 104 VAL A C 1
ATOM 788 O O . VAL A 1 104 ? -20.626 1.457 29.710 1.00 88.00 104 VAL A O 1
ATOM 791 N N . MET A 1 105 ? -21.193 3.211 28.458 1.00 91.81 105 MET A N 1
ATOM 792 C CA . MET A 1 105 ? -22.450 2.612 28.007 1.00 91.81 105 MET A CA 1
ATOM 793 C C . MET A 1 105 ? -22.170 1.651 26.851 1.00 91.81 105 MET A C 1
ATOM 795 O O . MET A 1 105 ? -21.768 2.080 25.774 1.00 91.81 105 MET A O 1
ATOM 799 N N . VAL A 1 106 ? -22.387 0.356 27.062 1.00 92.88 106 VAL A N 1
ATOM 800 C CA . VAL A 1 106 ? -22.199 -0.670 26.031 1.00 92.88 106 VAL A CA 1
ATOM 801 C C . VAL A 1 106 ? -23.563 -1.089 25.493 1.00 92.88 106 VAL A C 1
ATOM 803 O O . VAL A 1 106 ? -24.394 -1.599 26.240 1.00 92.88 106 VAL A O 1
ATOM 806 N N . VAL A 1 107 ? -23.789 -0.876 24.200 1.00 93.50 107 VAL A N 1
ATOM 807 C CA . VAL A 1 107 ? -24.987 -1.316 23.477 1.00 93.50 107 VAL A CA 1
ATOM 808 C C . VAL A 1 107 ? -24.559 -2.392 22.494 1.00 93.50 107 VAL A C 1
ATOM 810 O O . VAL A 1 107 ? -23.647 -2.168 21.697 1.00 93.50 107 VAL A O 1
ATOM 813 N N . CYS A 1 108 ? -25.193 -3.562 22.549 1.00 92.31 108 CYS A N 1
ATOM 814 C CA . CYS A 1 108 ? -24.890 -4.636 21.615 1.00 92.31 108 CYS A CA 1
ATOM 815 C C . CYS A 1 108 ? -26.125 -5.408 21.160 1.00 92.31 108 CYS A C 1
ATOM 817 O O . CYS A 1 108 ? -27.059 -5.588 21.940 1.00 92.31 108 CYS A O 1
ATOM 819 N N . SER A 1 109 ? -26.111 -5.856 19.904 1.00 91.88 109 SER A N 1
ATOM 820 C CA . SER A 1 109 ? -27.043 -6.854 19.371 1.00 91.88 109 SER A CA 1
ATOM 821 C C . SER A 1 109 ? -26.475 -8.248 19.639 1.00 91.88 109 SER A C 1
ATOM 823 O O . SER A 1 109 ? -25.284 -8.472 19.444 1.00 91.88 109 SER A O 1
ATOM 825 N N . VAL A 1 110 ? -27.286 -9.189 20.123 1.00 89.75 110 VAL A N 1
ATOM 826 C CA . VAL A 1 110 ? -26.858 -10.578 20.359 1.00 89.75 110 VAL A CA 1
ATOM 827 C C . VAL A 1 110 ? -27.902 -11.514 19.774 1.00 89.75 110 VAL A C 1
ATOM 829 O O . VAL A 1 110 ? -29.066 -11.466 20.162 1.00 89.75 110 VAL A O 1
ATOM 832 N N . HIS A 1 111 ? -27.469 -12.372 18.855 1.00 84.25 111 HIS A N 1
ATOM 833 C CA . HIS A 1 111 ? -28.294 -13.438 18.306 1.00 84.25 111 HIS A CA 1
ATOM 834 C C . HIS A 1 111 ? -28.242 -14.637 19.263 1.00 84.25 111 HIS A C 1
ATOM 836 O O . HIS A 1 111 ? -27.158 -15.168 19.494 1.00 84.25 111 HIS A O 1
ATOM 842 N N . GLN A 1 112 ? -29.387 -15.027 19.836 1.00 80.12 112 GLN A N 1
ATOM 843 C CA . GLN A 1 112 ? -29.550 -16.201 20.718 1.00 80.12 112 GLN A CA 1
ATOM 844 C C . GLN A 1 112 ? -28.530 -16.278 21.881 1.00 80.12 112 GLN A C 1
ATOM 846 O O . GLN A 1 112 ? -27.558 -17.038 21.826 1.00 80.12 112 GLN A O 1
ATOM 851 N N . PRO A 1 113 ? -28.705 -15.484 22.955 1.00 83.88 113 PRO A N 1
ATOM 852 C CA . PRO A 1 113 ? -27.797 -15.528 24.096 1.00 83.88 113 PRO A CA 1
ATOM 853 C C . PRO A 1 113 ? -27.968 -16.823 24.903 1.00 83.88 113 PRO A C 1
ATOM 855 O O . PRO A 1 113 ? -29.082 -17.213 25.240 1.00 83.88 113 PRO A O 1
ATOM 858 N N . SER A 1 114 ? -26.855 -17.452 25.296 1.00 82.94 114 SER A N 1
ATOM 859 C CA . SER A 1 114 ? -26.898 -18.594 26.218 1.00 82.94 114 SER A CA 1
ATOM 860 C C . SER A 1 114 ? -27.409 -18.173 27.599 1.00 82.94 114 SER A C 1
ATOM 862 O O . SER A 1 114 ? -27.231 -17.024 28.012 1.00 82.94 114 SER A O 1
ATOM 864 N N . GLY A 1 115 ? -27.947 -19.124 28.370 1.00 81.62 115 GLY A N 1
ATOM 865 C CA . GLY A 1 115 ? -28.393 -18.865 29.746 1.00 81.62 115 GLY A CA 1
ATOM 866 C C . GLY A 1 115 ? -27.312 -18.215 30.625 1.00 81.62 115 GLY A C 1
ATOM 867 O O . GLY A 1 115 ? -27.591 -17.264 31.341 1.00 81.62 115 GLY A O 1
ATOM 868 N N . SER A 1 116 ? -26.045 -18.627 30.491 1.00 81.88 116 SER A N 1
ATOM 869 C CA . SER A 1 116 ? -24.925 -18.006 31.219 1.00 81.88 116 SER A CA 1
ATOM 870 C C . SER A 1 116 ? -24.624 -16.559 30.802 1.00 81.88 116 SER A C 1
ATOM 872 O O . SER A 1 116 ? -24.139 -15.771 31.614 1.00 81.88 116 SER A O 1
ATOM 874 N N . MET A 1 117 ? -24.899 -16.186 29.547 1.00 86.62 117 MET A N 1
ATOM 875 C CA . MET A 1 117 ? -24.752 -14.806 29.075 1.00 86.62 117 MET A CA 1
ATOM 876 C C . MET A 1 117 ? -25.909 -13.921 29.540 1.00 86.62 117 MET A C 1
ATOM 878 O O . MET A 1 117 ? -25.702 -12.723 29.727 1.00 86.62 117 MET A O 1
ATOM 882 N N . TRP A 1 118 ? -27.094 -14.497 29.759 1.00 87.19 118 TRP A N 1
ATOM 883 C CA . TRP A 1 118 ? -28.288 -13.776 30.200 1.00 87.19 118 TRP A CA 1
ATOM 884 C C . TRP A 1 118 ? -28.049 -12.975 31.486 1.00 87.19 118 TRP A C 1
ATOM 886 O O . TRP A 1 118 ? -28.393 -11.794 31.569 1.00 87.19 118 TRP A O 1
ATOM 896 N N . ASP A 1 119 ? -27.360 -13.587 32.449 1.00 85.75 119 ASP A N 1
ATOM 897 C CA . ASP A 1 119 ? -27.056 -12.983 33.750 1.00 85.75 119 ASP A CA 1
ATOM 898 C C . ASP A 1 119 ? -26.045 -11.827 33.683 1.00 85.75 119 ASP A C 1
ATOM 900 O O . ASP A 1 119 ? -25.898 -11.064 34.642 1.00 85.75 119 ASP A O 1
ATOM 904 N N . LEU A 1 120 ? -25.333 -11.672 32.561 1.00 88.94 120 LEU A N 1
ATOM 905 C CA . LEU A 1 120 ? -24.354 -10.598 32.381 1.00 88.94 120 LEU A CA 1
ATOM 906 C C . LEU A 1 120 ? -25.012 -9.272 31.975 1.00 88.94 120 LEU A C 1
ATOM 908 O O . LEU A 1 120 ? -24.420 -8.209 32.208 1.00 88.94 120 LEU A O 1
ATOM 912 N N . PHE A 1 121 ? -26.213 -9.299 31.392 1.00 90.88 121 PHE A N 1
ATOM 913 C CA . PHE A 1 121 ? -26.888 -8.097 30.908 1.00 90.88 121 PHE A CA 1
ATOM 914 C C . PHE A 1 121 ? -27.474 -7.270 32.058 1.00 90.88 121 PHE A C 1
ATOM 916 O O . PHE A 1 121 ? -28.112 -7.790 32.965 1.00 90.88 121 PHE A O 1
ATOM 923 N N . ASP A 1 122 ? -27.290 -5.949 32.016 1.00 90.38 122 ASP A N 1
ATOM 924 C CA . ASP A 1 122 ? -27.969 -5.038 32.953 1.00 90.38 122 ASP A CA 1
ATOM 925 C C . ASP A 1 122 ? -29.397 -4.717 32.500 1.00 90.38 122 ASP A C 1
ATOM 927 O O . ASP A 1 122 ? -30.299 -4.507 33.311 1.00 90.38 122 ASP A O 1
ATOM 931 N N . HIS A 1 123 ? -29.593 -4.661 31.185 1.00 91.19 123 HIS A N 1
ATOM 932 C CA . HIS A 1 123 ? -30.829 -4.247 30.547 1.00 91.19 123 HIS A CA 1
ATOM 933 C C . HIS A 1 123 ? -30.961 -4.948 29.194 1.00 91.19 123 HIS A C 1
ATOM 935 O O . HIS A 1 123 ? -29.994 -5.029 28.439 1.00 91.19 123 HIS A O 1
ATOM 941 N N . ILE A 1 124 ? -32.168 -5.409 28.880 1.00 91.69 124 ILE A N 1
ATOM 942 C CA . ILE A 1 124 ? -32.500 -6.147 27.663 1.00 91.69 124 ILE A CA 1
ATOM 943 C C . ILE A 1 124 ? -33.562 -5.381 26.879 1.00 91.69 124 ILE A C 1
ATOM 945 O O . ILE A 1 124 ? -34.450 -4.742 27.449 1.00 91.69 124 ILE A O 1
ATOM 949 N N . TYR A 1 125 ? -33.426 -5.422 25.560 1.00 91.81 125 TYR A N 1
ATOM 950 C CA . TYR A 1 125 ? -34.383 -4.894 24.601 1.00 91.81 125 TYR A CA 1
ATOM 951 C C . TYR A 1 125 ? -34.623 -5.977 23.551 1.00 91.81 125 TYR A C 1
ATOM 953 O O . TYR A 1 125 ? -33.694 -6.343 22.833 1.00 91.81 125 TYR A O 1
ATOM 961 N N . VAL A 1 126 ? -35.837 -6.519 23.506 1.00 91.19 126 VAL A N 1
ATOM 962 C CA . VAL A 1 126 ? -36.229 -7.588 22.582 1.00 91.19 126 VAL A CA 1
ATOM 963 C C . VAL A 1 126 ? -37.059 -6.975 21.462 1.00 91.19 126 VAL A C 1
ATOM 965 O O . VAL A 1 126 ? -37.993 -6.210 21.716 1.00 91.19 126 VAL A O 1
ATOM 968 N N . MET A 1 127 ? -36.696 -7.296 20.223 1.00 89.62 127 MET A N 1
ATOM 969 C CA . MET A 1 127 ? -37.312 -6.739 19.026 1.00 89.62 127 MET A CA 1
ATOM 970 C C . MET A 1 127 ? -37.655 -7.850 18.037 1.00 89.62 127 MET A C 1
ATOM 972 O O . MET A 1 127 ? -36.801 -8.678 17.725 1.00 89.62 127 MET A O 1
ATOM 976 N N . THR A 1 128 ? -38.873 -7.803 17.500 1.00 87.69 128 THR A N 1
ATOM 977 C CA . THR A 1 128 ? -39.380 -8.761 16.509 1.00 87.69 128 THR A CA 1
ATOM 978 C C . THR A 1 128 ? -40.212 -8.008 15.473 1.00 87.69 128 THR A C 1
ATOM 980 O O . THR A 1 128 ? -41.062 -7.196 15.830 1.00 87.69 128 THR A O 1
ATOM 983 N N . GLY A 1 129 ? -39.935 -8.206 14.178 1.00 85.25 129 GLY A N 1
ATOM 984 C CA . GLY A 1 129 ? -40.655 -7.512 13.097 1.00 85.25 129 GLY A CA 1
ATOM 985 C C . GLY A 1 129 ? -40.557 -5.977 13.140 1.00 85.25 129 GLY A C 1
ATOM 986 O O . GLY A 1 129 ? -41.480 -5.295 12.709 1.00 85.25 129 GLY A O 1
ATOM 987 N N . GLY A 1 130 ? -39.476 -5.426 13.707 1.00 86.69 130 GLY A N 1
ATOM 988 C CA . GLY A 1 130 ? -39.298 -3.979 13.911 1.00 86.69 130 GLY A CA 1
ATOM 989 C C . GLY A 1 130 ? -40.075 -3.392 15.099 1.00 86.69 130 GLY A C 1
ATOM 990 O O . GLY A 1 130 ? -39.985 -2.193 15.349 1.00 86.69 130 GLY A O 1
ATOM 991 N N . MET A 1 131 ? -40.806 -4.221 15.848 1.00 89.31 131 MET A N 1
ATOM 992 C CA . MET A 1 131 ? -41.575 -3.820 17.026 1.00 89.31 131 MET A CA 1
ATOM 993 C C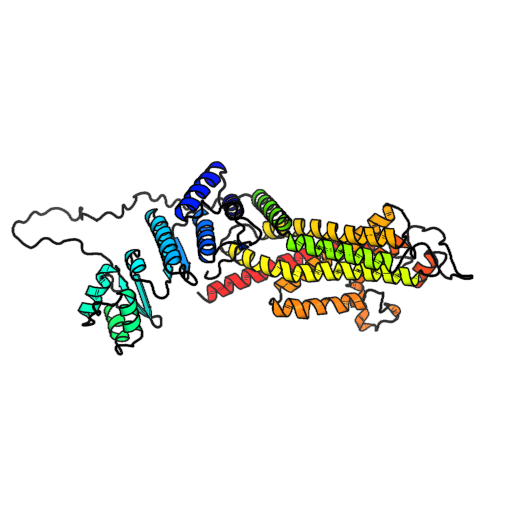 . MET A 1 131 ? -40.876 -4.288 18.306 1.00 89.31 131 MET A C 1
ATOM 995 O O . MET A 1 131 ? -40.289 -5.371 18.354 1.00 89.31 131 MET A O 1
ATOM 999 N N . CYS A 1 132 ? -40.956 -3.485 19.364 1.00 91.25 132 CYS A N 1
ATOM 1000 C CA . CYS A 1 132 ? -40.422 -3.836 20.675 1.00 91.25 132 CYS A CA 1
ATOM 1001 C C . CYS A 1 132 ? -41.402 -4.728 21.434 1.00 91.25 132 CYS A C 1
ATOM 1003 O O . CYS A 1 132 ? -42.535 -4.327 21.716 1.00 91.25 132 CYS A O 1
ATOM 1005 N N . THR A 1 133 ? -40.954 -5.919 21.810 1.00 90.75 133 THR A N 1
ATOM 1006 C CA . THR A 1 133 ? -41.765 -6.897 22.545 1.00 90.75 133 THR A CA 1
ATOM 1007 C C . THR A 1 133 ? -41.494 -6.835 24.041 1.00 90.75 133 THR A C 1
ATOM 1009 O O . THR A 1 133 ? -42.421 -6.968 24.830 1.00 90.75 133 THR A O 1
ATOM 1012 N N . PHE A 1 134 ? -40.258 -6.548 24.451 1.00 90.62 134 PHE A N 1
ATOM 1013 C CA . PHE A 1 134 ? -39.901 -6.366 25.855 1.00 90.62 134 PHE A CA 1
ATOM 1014 C C . PHE A 1 134 ? -38.745 -5.381 26.020 1.00 90.62 134 PHE A C 1
ATOM 1016 O O . PHE A 1 134 ? -37.769 -5.400 25.270 1.00 90.62 134 PHE A O 1
ATOM 1023 N N . GLN A 1 135 ? -38.825 -4.554 27.062 1.00 91.00 135 GLN A N 1
ATOM 1024 C CA . GLN A 1 135 ? -37.742 -3.674 27.473 1.00 91.00 135 GLN A CA 1
ATOM 1025 C C . GLN A 1 135 ? -37.637 -3.643 28.998 1.00 91.00 135 GLN A C 1
ATOM 1027 O O . GLN A 1 135 ? -38.546 -3.162 29.676 1.00 91.00 135 GLN A O 1
ATOM 1032 N N . GLY A 1 136 ? -36.508 -4.081 29.553 1.00 90.19 136 GLY A N 1
ATOM 1033 C CA . GLY A 1 136 ? -36.345 -4.063 31.003 1.00 90.19 136 GLY A CA 1
ATOM 1034 C C . GLY A 1 136 ? -35.141 -4.820 31.541 1.00 90.19 136 GLY A C 1
ATOM 1035 O O . GLY A 1 136 ? -34.203 -5.153 30.820 1.00 90.19 136 GLY A O 1
ATOM 1036 N N . CYS A 1 137 ? -35.161 -5.058 32.850 1.00 89.38 137 CYS A N 1
ATOM 1037 C CA . CYS A 1 137 ? -34.150 -5.852 33.540 1.00 89.38 137 CYS A CA 1
ATOM 1038 C C . CYS A 1 137 ? -34.343 -7.352 33.224 1.00 89.38 137 CYS A C 1
ATOM 1040 O O . CYS A 1 137 ? -35.479 -7.824 33.317 1.00 89.38 137 CYS A O 1
ATOM 1042 N N . PRO A 1 138 ? -33.271 -8.124 32.939 1.00 88.25 138 PRO A N 1
ATOM 1043 C CA . PRO A 1 138 ? -33.376 -9.555 32.625 1.00 88.25 138 PRO A CA 1
ATOM 1044 C C . PRO A 1 138 ? -34.137 -10.370 33.675 1.00 88.25 138 PRO A C 1
ATOM 1046 O O . PRO A 1 138 ? -34.871 -11.293 33.338 1.00 88.25 138 PRO A O 1
ATOM 1049 N N . ARG A 1 139 ? -33.991 -10.009 34.956 1.00 87.25 139 ARG A N 1
ATOM 1050 C CA . ARG A 1 139 ? -34.622 -10.716 36.082 1.00 87.25 139 ARG A CA 1
ATOM 1051 C C . ARG A 1 139 ? -36.140 -10.568 36.117 1.00 87.25 139 ARG A C 1
ATOM 1053 O O . ARG A 1 139 ? -36.811 -11.437 36.647 1.00 87.25 139 ARG A O 1
ATOM 1060 N N . ARG A 1 140 ? -36.669 -9.479 35.553 1.00 87.75 140 ARG A N 1
ATOM 1061 C CA . ARG A 1 140 ? -38.110 -9.188 35.535 1.00 87.75 140 ARG A CA 1
ATOM 1062 C C . ARG A 1 140 ? -38.817 -9.715 34.295 1.00 87.75 140 ARG A C 1
ATOM 1064 O O . ARG A 1 140 ? -40.024 -9.537 34.171 1.00 87.75 140 ARG A O 1
ATOM 1071 N N . LEU A 1 141 ? -38.084 -10.345 33.377 1.00 88.69 141 LEU A N 1
ATOM 1072 C CA . LEU A 1 141 ? -38.684 -10.933 32.187 1.00 88.69 141 LEU A CA 1
ATOM 1073 C C . LEU A 1 141 ? -39.731 -11.991 32.564 1.00 88.69 141 LEU A C 1
ATOM 1075 O O . LEU A 1 141 ? -40.809 -12.001 31.986 1.00 88.69 141 LEU A O 1
ATOM 1079 N N . MET A 1 142 ? -39.432 -12.846 33.545 1.00 87.50 142 MET A N 1
ATOM 1080 C CA . MET A 1 142 ? -40.343 -13.922 33.949 1.00 87.50 142 MET A CA 1
ATOM 1081 C C . MET A 1 142 ? -41.630 -13.363 34.563 1.00 87.50 142 MET A C 1
ATOM 1083 O O . MET A 1 142 ? -42.713 -13.804 34.198 1.00 87.50 142 MET A O 1
ATOM 1087 N N . ASP A 1 143 ? -41.526 -12.333 35.409 1.00 88.75 143 ASP A N 1
ATOM 1088 C CA . ASP A 1 143 ? -42.691 -11.635 35.973 1.00 88.75 143 ASP A CA 1
ATOM 1089 C C . ASP A 1 143 ? -43.558 -11.007 34.871 1.00 88.75 143 ASP A C 1
ATOM 1091 O O . ASP A 1 143 ? -44.786 -11.072 34.913 1.00 88.75 143 ASP A O 1
ATOM 1095 N N . TYR A 1 144 ? -42.912 -10.415 33.861 1.00 89.06 144 TYR A N 1
ATOM 1096 C CA . TYR A 1 144 ? -43.588 -9.828 32.708 1.00 89.06 144 TYR A CA 1
ATOM 1097 C C . TYR A 1 144 ? -44.326 -10.886 31.878 1.00 89.06 144 TYR A C 1
ATOM 1099 O O . TYR A 1 144 ? -45.492 -10.686 31.542 1.00 89.06 144 TYR A O 1
ATOM 1107 N N . LEU A 1 145 ? -43.694 -12.026 31.592 1.00 89.12 145 LEU A N 1
ATOM 1108 C CA . LEU A 1 145 ? -44.339 -13.119 30.862 1.00 89.12 145 LEU A CA 1
ATOM 1109 C C . LEU A 1 145 ? -45.489 -13.737 31.674 1.00 89.12 145 LEU A C 1
ATOM 1111 O O . LEU A 1 145 ? -46.577 -13.931 31.132 1.00 89.12 145 LEU A O 1
ATOM 1115 N N . HIS A 1 146 ? -45.316 -13.928 32.985 1.00 88.69 146 HIS A N 1
ATOM 1116 C CA . HIS A 1 146 ? -46.389 -14.387 33.872 1.00 88.69 146 HIS A CA 1
ATOM 1117 C C . HIS A 1 146 ? -47.583 -13.426 33.913 1.00 88.69 146 HIS A C 1
ATOM 1119 O O . HIS A 1 146 ? -48.718 -13.889 33.935 1.00 88.69 146 HIS A O 1
ATOM 1125 N N . SER A 1 147 ? -47.363 -12.107 33.850 1.00 88.56 147 SER A N 1
ATOM 1126 C CA . SER A 1 147 ? -48.459 -11.122 33.784 1.00 88.56 147 SER A CA 1
ATOM 1127 C C . SER A 1 147 ? -49.311 -11.220 32.509 1.00 88.56 147 SER A C 1
ATOM 1129 O O . SER A 1 147 ? -50.398 -10.650 32.443 1.00 88.56 147 SER A O 1
ATOM 1131 N N . LEU A 1 148 ? -48.815 -11.934 31.496 1.00 87.19 148 LEU A N 1
ATOM 1132 C CA . LEU A 1 148 ? -49.481 -12.176 30.218 1.00 87.19 148 LEU A CA 1
ATOM 1133 C C . LEU A 1 148 ? -49.957 -13.630 30.071 1.00 87.19 148 LEU A C 1
ATOM 1135 O O . LEU A 1 148 ? -50.332 -14.033 28.966 1.00 87.19 148 LEU A O 1
ATOM 1139 N N . ASP A 1 149 ? -49.945 -14.403 31.161 1.00 86.25 149 ASP A N 1
ATOM 1140 C CA . ASP A 1 149 ? -50.257 -15.837 31.197 1.00 86.25 149 ASP A CA 1
ATOM 1141 C C . ASP A 1 149 ? -49.332 -16.687 30.304 1.00 86.25 149 ASP A C 1
ATOM 1143 O O . ASP A 1 149 ? -49.730 -17.716 29.757 1.00 86.25 149 ASP A O 1
ATOM 1147 N N . LEU A 1 150 ? -48.078 -16.254 30.135 1.00 85.25 150 LEU A N 1
ATOM 1148 C CA . LEU A 1 150 ? -47.040 -16.971 29.394 1.00 85.25 150 LEU A CA 1
ATOM 1149 C C . LEU A 1 150 ? -46.049 -17.577 30.393 1.00 85.25 150 LEU A C 1
ATOM 1151 O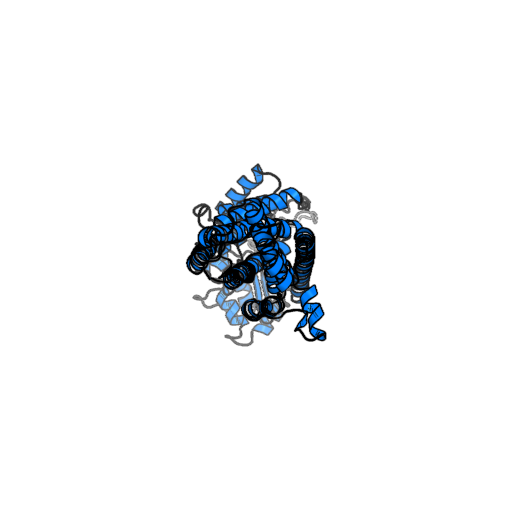 O . LEU A 1 150 ? -45.181 -16.892 30.933 1.00 85.25 150 LEU A O 1
ATOM 1155 N N . THR A 1 151 ? -46.203 -18.867 30.684 1.00 83.50 151 THR A N 1
ATOM 1156 C CA . THR A 1 151 ? -45.344 -19.582 31.637 1.00 83.50 151 THR A CA 1
ATOM 1157 C C . THR A 1 151 ? -44.153 -20.223 30.941 1.00 83.50 151 THR A C 1
ATOM 1159 O O . THR A 1 151 ? -44.323 -21.029 30.025 1.00 83.50 151 THR A O 1
ATOM 1162 N N . CYS A 1 152 ? -42.951 -19.933 31.435 1.00 80.25 152 CYS A N 1
ATOM 1163 C CA . CYS A 1 152 ? -41.732 -20.560 30.943 1.00 80.25 152 CYS A CA 1
ATOM 1164 C C . CYS A 1 152 ? -41.587 -21.991 31.495 1.00 80.25 152 CYS A C 1
ATOM 1166 O O . CYS A 1 152 ? -41.696 -22.185 32.711 1.00 80.25 152 CYS A O 1
ATOM 1168 N N . PRO A 1 153 ? -41.285 -22.997 30.654 1.00 82.44 153 PRO A N 1
ATOM 1169 C CA . PRO A 1 153 ? -40.950 -24.339 31.120 1.00 82.44 153 PRO A CA 1
ATOM 1170 C C . PRO A 1 153 ? -39.690 -24.348 32.002 1.00 82.44 153 PRO A C 1
ATOM 1172 O O . PRO A 1 153 ? -38.754 -23.584 31.778 1.00 82.44 153 PRO A O 1
ATOM 1175 N N . ILE A 1 154 ? -39.637 -25.266 32.973 1.00 76.31 154 ILE A N 1
ATOM 1176 C CA . ILE A 1 154 ? -38.574 -25.339 34.000 1.00 76.31 154 ILE A CA 1
ATOM 1177 C C . ILE A 1 154 ? -37.179 -25.604 33.397 1.00 76.31 154 ILE A C 1
ATOM 1179 O O . ILE A 1 154 ? -36.176 -25.146 33.936 1.00 76.31 154 ILE A O 1
ATOM 1183 N N . ASN A 1 155 ? -37.109 -26.312 32.265 1.00 80.06 155 ASN A N 1
ATOM 1184 C CA . ASN A 1 155 ? -35.849 -26.690 31.610 1.00 80.06 155 ASN A CA 1
ATOM 1185 C C . ASN A 1 155 ? -35.438 -25.738 30.476 1.00 80.06 155 ASN A C 1
ATOM 1187 O O . ASN A 1 155 ? -34.539 -26.068 29.704 1.00 80.06 155 ASN A O 1
ATOM 1191 N N . TYR A 1 156 ? -36.107 -24.593 30.346 1.00 81.62 156 TYR A N 1
ATOM 1192 C CA . TYR A 1 156 ? -35.865 -23.642 29.268 1.00 81.62 156 TYR A CA 1
ATOM 1193 C C . TYR A 1 156 ? -35.073 -22.428 29.744 1.00 81.62 156 TYR A C 1
ATOM 1195 O O . TYR A 1 156 ? -35.277 -21.918 30.847 1.00 81.62 156 TYR A O 1
ATOM 1203 N N . SER A 1 157 ? -34.173 -21.938 28.892 1.00 84.38 157 SER A N 1
ATOM 1204 C CA . SER A 1 157 ? -33.513 -20.653 29.118 1.00 84.38 157 SER A CA 1
ATOM 1205 C C . SER A 1 157 ? -34.537 -19.524 28.938 1.00 84.38 157 SER A C 1
ATOM 1207 O O . SER A 1 157 ? -35.251 -19.525 27.932 1.00 84.38 157 SER A O 1
ATOM 1209 N N . PRO A 1 158 ? -34.585 -18.513 29.829 1.00 85.06 158 PRO A N 1
ATOM 1210 C CA . PRO A 1 158 ? -35.449 -17.342 29.651 1.00 85.06 158 PRO A CA 1
ATOM 1211 C C . PRO A 1 158 ? -35.222 -16.627 28.312 1.00 85.06 158 PRO A C 1
ATOM 1213 O O . PRO A 1 158 ? -36.155 -16.079 27.727 1.00 85.06 158 PRO A O 1
ATOM 1216 N N . ALA A 1 159 ? -33.977 -16.660 27.824 1.00 84.38 159 ALA A N 1
ATOM 1217 C CA . ALA A 1 159 ? -33.583 -16.117 26.531 1.00 84.38 159 ALA A CA 1
ATOM 1218 C C . ALA A 1 159 ? -34.270 -16.817 25.357 1.00 84.38 159 ALA A C 1
ATOM 1220 O O . ALA A 1 159 ? -34.791 -16.156 24.462 1.00 84.38 159 ALA A O 1
ATOM 1221 N N . ASP A 1 160 ? -34.265 -18.148 25.370 1.00 86.06 160 ASP A N 1
ATOM 1222 C CA . ASP A 1 160 ? -34.824 -18.953 24.288 1.00 86.06 160 ASP A CA 1
ATOM 1223 C C . ASP A 1 160 ? -36.348 -18.861 24.326 1.00 86.06 160 ASP A C 1
ATOM 1225 O O . ASP A 1 160 ? -36.982 -18.600 23.309 1.00 86.06 160 ASP A O 1
ATOM 1229 N N . HIS A 1 161 ? -36.930 -18.932 25.527 1.00 87.75 161 HIS A N 1
ATOM 1230 C CA . HIS A 1 161 ? -38.375 -18.855 25.694 1.00 87.75 161 HIS A CA 1
ATOM 1231 C C . HIS A 1 161 ? -38.957 -17.527 25.191 1.00 87.75 161 HIS A C 1
ATOM 1233 O O . HIS A 1 161 ? -39.937 -17.535 24.450 1.00 87.75 161 HIS A O 1
ATOM 1239 N N . VAL A 1 162 ? -38.356 -16.375 25.531 1.00 87.69 162 VAL A N 1
ATOM 1240 C CA . VAL A 1 162 ? -38.875 -15.089 25.028 1.00 87.69 162 VAL A CA 1
ATOM 1241 C C . VAL A 1 162 ? -38.762 -14.992 23.508 1.00 87.69 162 VAL A C 1
ATOM 1243 O O . VAL A 1 162 ? -39.663 -14.451 22.872 1.00 87.69 162 VAL A O 1
ATOM 1246 N N . LEU A 1 163 ? -37.699 -15.541 22.913 1.00 86.00 163 LEU A N 1
ATOM 1247 C CA . LEU A 1 163 ? -37.526 -15.537 21.464 1.00 86.00 163 LEU A CA 1
ATOM 1248 C C . LEU A 1 163 ? -38.580 -16.414 20.780 1.00 86.00 163 LEU A C 1
ATOM 1250 O O . LEU A 1 163 ? -39.280 -15.910 19.905 1.00 86.00 163 LEU A O 1
ATOM 1254 N N . GLU A 1 164 ? -38.777 -17.658 21.215 1.00 86.50 164 GLU A N 1
ATOM 1255 C CA . GLU A 1 164 ? -39.777 -18.573 20.636 1.00 86.50 164 GLU A CA 1
ATOM 1256 C C . GLU A 1 164 ? -41.209 -18.035 20.757 1.00 86.50 164 GLU A C 1
ATOM 1258 O O . GLU A 1 164 ? -41.989 -18.087 19.804 1.00 86.50 164 GLU A O 1
ATOM 1263 N N . VAL A 1 165 ? -41.553 -17.439 21.904 1.00 86.25 165 VAL A N 1
ATOM 1264 C CA . VAL A 1 165 ? -42.866 -16.808 22.101 1.00 86.25 165 VAL A CA 1
ATOM 1265 C C . VAL A 1 165 ? -43.053 -15.628 21.144 1.00 86.25 165 VAL A C 1
ATOM 1267 O O . VAL A 1 165 ? -44.145 -15.438 20.605 1.00 86.25 165 VAL A O 1
ATOM 1270 N N . THR A 1 166 ? -42.005 -14.833 20.903 1.00 84.81 166 THR A N 1
ATOM 1271 C CA . THR A 1 166 ? -42.079 -13.720 19.944 1.00 84.81 166 THR A CA 1
ATOM 1272 C C . THR A 1 166 ? -42.096 -14.166 18.484 1.00 84.81 166 THR A C 1
ATOM 1274 O O . THR A 1 166 ? -42.635 -13.440 17.655 1.00 84.81 166 THR A O 1
ATOM 1277 N N . LEU A 1 167 ? -41.542 -15.341 18.170 1.00 83.00 167 LEU A N 1
ATOM 1278 C CA . LEU A 1 167 ? -41.515 -15.940 16.830 1.00 83.00 167 LEU A CA 1
ATOM 1279 C C . LEU A 1 167 ? -42.801 -16.714 16.483 1.00 83.00 167 LEU A C 1
ATOM 1281 O O . LEU A 1 167 ? -42.862 -17.363 15.445 1.00 83.00 167 LEU A O 1
ATOM 1285 N N . GLU A 1 168 ? -43.830 -16.609 17.328 1.00 78.94 168 GLU A N 1
ATOM 1286 C CA . GLU A 1 168 ? -45.153 -17.224 17.156 1.00 78.94 168 GLU A CA 1
ATOM 1287 C C . GLU A 1 168 ? -45.169 -18.766 17.164 1.00 78.94 168 GLU A C 1
ATOM 1289 O O . GLU A 1 168 ? -46.182 -19.373 16.813 1.00 78.94 168 GLU A O 1
ATOM 1294 N N . GLU A 1 169 ? -44.110 -19.427 17.650 1.00 72.00 169 GLU A N 1
ATOM 1295 C CA . GLU A 1 169 ? -44.073 -20.898 17.769 1.00 72.00 169 GLU A CA 1
ATOM 1296 C C . GLU A 1 169 ? -45.106 -21.433 18.780 1.00 72.00 169 GLU A C 1
ATOM 1298 O O . GLU A 1 169 ? -45.626 -22.537 18.626 1.00 72.00 169 GLU A O 1
ATOM 1303 N N . TYR A 1 170 ? -45.483 -20.607 19.765 1.00 71.50 170 TYR A N 1
ATOM 1304 C CA . TYR A 1 170 ? -46.542 -20.879 20.749 1.00 71.50 170 TYR A CA 1
ATOM 1305 C C . TYR A 1 170 ? -47.838 -20.087 20.469 1.00 71.50 170 TYR A C 1
ATOM 1307 O O . TYR A 1 170 ? -48.590 -19.760 21.391 1.00 71.50 170 TYR A O 1
ATOM 1315 N N . GLY A 1 171 ? -48.100 -19.746 19.202 1.00 75.31 171 GLY A N 1
ATOM 1316 C CA . GLY A 1 171 ? -49.280 -18.991 18.758 1.00 75.31 171 GLY A CA 1
ATOM 1317 C C . GLY A 1 171 ? -49.051 -17.477 18.631 1.00 75.31 171 GLY A C 1
ATOM 1318 O O . GLY A 1 171 ? -47.974 -16.964 18.924 1.00 75.31 171 GLY A O 1
ATOM 1319 N N . ASN A 1 172 ? -50.081 -16.737 18.196 1.00 80.50 172 ASN A N 1
ATOM 1320 C CA . ASN A 1 172 ? -49.998 -15.297 17.896 1.00 80.50 172 ASN A CA 1
ATOM 1321 C C . ASN A 1 172 ? -49.986 -14.425 19.172 1.00 80.50 172 ASN A C 1
ATOM 1323 O O . ASN A 1 172 ? -50.952 -13.734 19.505 1.00 80.50 172 ASN A O 1
ATOM 1327 N N . ASN A 1 173 ? -48.878 -14.483 19.913 1.00 83.06 173 ASN A N 1
ATOM 1328 C CA . ASN A 1 173 ? -48.650 -13.704 21.134 1.00 83.06 173 ASN A CA 1
ATOM 1329 C C . ASN A 1 173 ? -47.887 -12.395 20.880 1.00 83.06 173 ASN A C 1
ATOM 1331 O O . ASN A 1 173 ? -47.784 -11.558 21.781 1.00 83.06 173 ASN A O 1
ATOM 1335 N N . LEU A 1 174 ? -47.395 -12.176 19.657 1.00 83.38 174 LEU A N 1
ATOM 1336 C CA . LEU A 1 174 ? -46.620 -10.992 19.293 1.00 83.38 174 LEU A CA 1
ATOM 1337 C C . LEU A 1 174 ? -47.415 -9.698 19.520 1.00 83.38 174 LEU A C 1
ATOM 1339 O O . LEU A 1 174 ? -46.930 -8.771 20.168 1.00 83.38 174 LEU A O 1
ATOM 1343 N N . SER A 1 175 ? -48.665 -9.655 19.053 1.00 84.88 175 SER A N 1
ATOM 1344 C CA . SER A 1 175 ? -49.560 -8.501 19.231 1.00 84.88 175 SER A CA 1
ATOM 1345 C C . SER A 1 175 ? -49.798 -8.163 20.710 1.00 84.88 175 SER A C 1
ATOM 1347 O O . SER A 1 175 ? -49.754 -6.991 21.101 1.00 84.88 175 SER A O 1
ATOM 1349 N N . ARG A 1 176 ? -49.966 -9.189 21.556 1.00 87.38 176 ARG A N 1
ATOM 1350 C CA . ARG A 1 176 ? -50.141 -9.052 23.010 1.00 87.38 176 ARG A CA 1
ATOM 1351 C C . ARG A 1 176 ? -48.890 -8.458 23.657 1.00 87.38 176 ARG A C 1
ATOM 1353 O O . ARG A 1 176 ? -49.003 -7.453 24.357 1.00 87.38 176 ARG A O 1
ATOM 1360 N N . LEU A 1 177 ? -47.708 -8.999 23.359 1.00 86.88 177 LEU A N 1
ATOM 1361 C CA . LEU A 1 177 ? -46.430 -8.509 23.893 1.00 86.88 177 LEU A CA 1
ATOM 1362 C C . LEU A 1 177 ? -46.159 -7.054 23.493 1.00 86.88 177 LEU A C 1
ATOM 1364 O O . LEU A 1 177 ? -45.867 -6.215 24.344 1.00 86.88 177 LEU A O 1
ATOM 1368 N N . VAL A 1 178 ? -46.344 -6.723 22.215 1.00 88.56 178 VAL A N 1
ATOM 1369 C CA . VAL A 1 178 ? -46.162 -5.358 21.698 1.00 88.56 178 VAL A CA 1
ATOM 1370 C C . VAL A 1 178 ? -47.121 -4.366 22.364 1.00 88.56 178 VAL A C 1
ATOM 1372 O O . VAL A 1 178 ? -46.724 -3.248 22.709 1.00 88.56 178 VAL A O 1
ATOM 1375 N N . SER A 1 179 ? -48.379 -4.761 22.586 1.00 87.12 179 SER A N 1
ATOM 1376 C CA . SER A 1 179 ? -49.356 -3.916 23.283 1.00 87.12 179 SER A CA 1
ATOM 1377 C C . SER A 1 179 ? -48.986 -3.700 24.758 1.00 87.12 179 SER A C 1
ATOM 1379 O O . SER A 1 179 ? -49.038 -2.571 25.250 1.00 87.12 179 SER A O 1
ATOM 1381 N N . ALA A 1 180 ? -48.512 -4.747 25.441 1.00 86.19 180 ALA A N 1
ATOM 1382 C CA . ALA A 1 180 ? -48.113 -4.705 26.845 1.00 86.19 180 ALA A CA 1
ATOM 1383 C C . ALA A 1 180 ? -46.815 -3.910 27.071 1.00 86.19 180 ALA A C 1
ATOM 1385 O O . ALA A 1 180 ? -46.681 -3.171 28.053 1.00 86.19 180 ALA A O 1
ATOM 1386 N N . SER A 1 181 ? -45.866 -4.002 26.137 1.00 86.50 181 SER A N 1
ATOM 1387 C CA . SER A 1 181 ? -44.649 -3.183 26.132 1.00 86.50 181 SER A CA 1
ATOM 1388 C C . SER A 1 181 ? -44.924 -1.731 25.708 1.00 86.50 181 SER A C 1
ATOM 1390 O O . SER A 1 181 ? -44.071 -0.857 25.899 1.00 86.50 181 SER A O 1
ATOM 1392 N N . ARG A 1 182 ? -46.105 -1.462 25.126 1.00 87.25 182 ARG A N 1
ATOM 1393 C CA . ARG A 1 182 ? -46.456 -0.215 24.427 1.00 87.25 182 ARG A CA 1
ATOM 1394 C C . ARG A 1 182 ? -45.383 0.171 23.407 1.00 87.25 182 ARG A C 1
ATOM 1396 O O . ARG A 1 182 ? -44.937 1.318 23.379 1.00 87.25 182 ARG A O 1
ATOM 1403 N N . ASN A 1 183 ? -44.915 -0.810 22.635 1.00 85.50 183 ASN A N 1
ATOM 1404 C CA . ASN A 1 183 ? -43.796 -0.681 21.700 1.00 85.50 183 ASN A CA 1
ATOM 1405 C C . ASN A 1 183 ? -42.541 -0.034 22.336 1.00 85.50 183 ASN A C 1
ATOM 1407 O O . ASN A 1 183 ? -41.906 0.846 21.757 1.00 85.50 183 ASN A O 1
ATOM 1411 N N . GLY A 1 184 ? -42.205 -0.437 23.567 1.00 83.50 184 GLY A N 1
ATOM 1412 C CA . GLY A 1 184 ? -41.049 0.070 24.321 1.00 83.50 184 GLY A CA 1
ATOM 1413 C C . GLY A 1 184 ? -41.288 1.370 25.103 1.00 83.50 184 GLY A C 1
ATOM 1414 O O . GLY A 1 184 ? -40.382 1.860 25.779 1.00 83.50 184 GLY A O 1
ATOM 1415 N N . ALA A 1 185 ? -42.497 1.943 25.067 1.00 82.44 185 ALA A N 1
ATOM 1416 C CA . ALA A 1 185 ? -42.830 3.101 25.900 1.00 82.44 185 ALA A CA 1
ATOM 1417 C C . ALA A 1 185 ? -43.033 2.727 27.380 1.00 82.44 185 ALA A C 1
ATOM 1419 O O . ALA A 1 185 ? -42.874 3.584 28.257 1.00 82.44 185 ALA A O 1
ATOM 1420 N N . ASN A 1 186 ? -43.366 1.466 27.679 1.00 82.38 186 ASN A N 1
ATOM 1421 C CA . ASN A 1 186 ? -43.533 1.002 29.051 1.00 82.38 186 ASN A CA 1
ATOM 1422 C C . ASN A 1 186 ? -42.168 0.865 29.759 1.00 82.38 186 ASN A C 1
ATOM 1424 O O . ASN A 1 186 ? -41.300 0.109 29.331 1.00 82.38 186 ASN A O 1
ATOM 1428 N N . ARG A 1 187 ? -41.972 1.606 30.860 1.00 80.19 187 ARG A N 1
ATOM 1429 C CA . ARG A 1 187 ? -40.727 1.616 31.658 1.00 80.19 187 ARG A CA 1
ATOM 1430 C C . ARG A 1 187 ? -40.833 0.851 32.976 1.00 80.19 187 ARG A C 1
ATOM 1432 O O . ARG A 1 187 ? -39.853 0.797 33.719 1.00 80.19 187 ARG A O 1
ATOM 1439 N N . GLU A 1 188 ? -41.990 0.273 33.268 1.00 84.31 188 GLU A N 1
ATOM 1440 C CA . GLU A 1 188 ? -42.298 -0.400 34.533 1.00 84.31 188 GLU A CA 1
ATOM 1441 C C . GLU A 1 188 ? -41.300 -1.516 34.879 1.00 84.31 188 GLU A C 1
ATOM 1443 O O . GLU A 1 188 ? -40.884 -1.667 36.030 1.00 84.31 188 GLU A O 1
ATOM 1448 N N . TRP A 1 189 ? -40.828 -2.239 33.863 1.00 83.38 189 TRP A N 1
ATOM 1449 C CA . TRP A 1 189 ? -39.941 -3.399 33.992 1.00 83.38 189 TRP A CA 1
ATOM 1450 C C . TRP A 1 189 ? -38.445 -3.045 34.015 1.00 83.38 189 TRP A C 1
ATOM 1452 O O . TRP A 1 189 ? -37.589 -3.931 34.075 1.00 83.38 189 TRP A O 1
ATOM 1462 N N . ARG A 1 190 ? -38.094 -1.751 33.989 1.00 80.31 190 ARG A N 1
ATOM 1463 C CA . ARG A 1 190 ? -36.699 -1.282 33.905 1.00 80.31 190 ARG A CA 1
ATOM 1464 C C . ARG A 1 190 ? -35.924 -1.417 35.218 1.00 80.31 190 ARG A C 1
ATOM 1466 O O . ARG A 1 190 ? -34.720 -1.653 35.183 1.00 80.31 190 ARG A O 1
ATOM 1473 N N . HIS A 1 191 ? -36.587 -1.272 36.363 1.00 74.00 191 HIS A N 1
ATOM 1474 C CA . HIS A 1 191 ? -35.943 -1.355 37.675 1.00 74.00 191 HIS A CA 1
ATOM 1475 C C . HIS A 1 191 ? -36.176 -2.725 38.321 1.00 74.00 191 HIS A C 1
ATOM 1477 O O . HIS A 1 191 ? -37.311 -3.201 38.380 1.00 74.00 191 HIS A O 1
ATOM 1483 N N . SER A 1 192 ? -35.100 -3.334 38.833 1.00 58.19 192 SER A N 1
ATOM 1484 C CA . SER A 1 192 ? -35.168 -4.453 39.779 1.00 58.19 192 SER A CA 1
ATOM 1485 C C . SER A 1 192 ? -35.745 -3.911 41.085 1.00 58.19 192 SER A C 1
ATOM 1487 O O . SER A 1 192 ? -35.055 -3.161 41.773 1.00 58.19 192 SER A O 1
ATOM 1489 N N . HIS A 1 193 ? -36.986 -4.257 41.431 1.00 52.66 193 HIS A N 1
ATOM 1490 C CA . HIS A 1 193 ? -37.507 -3.984 42.770 1.00 52.66 193 HIS A CA 1
ATOM 1491 C C . HIS A 1 193 ? -36.623 -4.742 43.772 1.00 52.66 193 HIS A C 1
ATOM 1493 O O . HIS A 1 193 ? -36.618 -5.970 43.786 1.00 52.66 193 HIS A O 1
ATOM 1499 N N . ARG A 1 194 ? -35.808 -4.034 44.556 1.00 39.47 194 ARG A N 1
ATOM 1500 C CA . ARG A 1 194 ? -35.218 -4.585 45.779 1.00 39.47 194 ARG A CA 1
ATOM 1501 C C . ARG A 1 194 ? -36.090 -4.119 46.944 1.00 39.47 194 ARG A C 1
ATOM 1503 O O . ARG A 1 194 ? -36.129 -2.926 47.208 1.00 39.47 194 ARG A O 1
ATOM 1510 N N . GLU A 1 195 ? -36.774 -5.097 47.539 1.00 35.88 195 GLU A N 1
ATOM 1511 C CA . GLU A 1 195 ? -37.358 -5.173 48.890 1.00 35.88 195 GLU A CA 1
ATOM 1512 C C . GLU A 1 195 ? -38.266 -4.022 49.362 1.00 35.88 195 GLU A C 1
ATOM 1514 O O . GLU A 1 195 ? -37.808 -2.973 49.802 1.00 35.88 195 GLU A O 1
ATOM 1519 N N . ILE A 1 196 ? -39.576 -4.293 49.385 1.00 32.44 196 ILE A N 1
ATOM 1520 C CA . ILE A 1 196 ? -40.508 -3.694 50.349 1.00 32.44 196 ILE A CA 1
ATOM 1521 C C . ILE A 1 196 ? -40.653 -4.726 51.480 1.00 32.44 196 ILE A C 1
ATOM 1523 O O . ILE A 1 196 ? -41.219 -5.792 51.226 1.00 32.44 196 ILE A O 1
ATOM 1527 N N . PRO A 1 197 ? -40.140 -4.489 52.701 1.00 32.97 197 PRO A N 1
ATOM 1528 C CA . PRO A 1 197 ? -40.553 -5.261 53.863 1.00 32.97 197 PRO A CA 1
ATOM 1529 C C . PRO A 1 197 ? -41.997 -4.886 54.218 1.00 32.97 197 PRO A C 1
ATOM 1531 O O . PRO A 1 197 ? -42.374 -3.718 54.146 1.00 32.97 197 PRO A O 1
ATOM 1534 N N . HIS A 1 198 ? -42.777 -5.905 54.565 1.00 32.41 198 HIS A N 1
ATOM 1535 C CA . HIS A 1 198 ? -44.205 -5.877 54.870 1.00 32.41 198 HIS A CA 1
ATOM 1536 C C . HIS A 1 198 ? -44.707 -4.684 55.703 1.00 32.41 198 HIS A C 1
ATOM 1538 O O . HIS A 1 198 ? -44.066 -4.242 56.655 1.00 32.41 198 HIS A O 1
ATOM 1544 N N . GLU A 1 199 ? -45.923 -4.251 55.353 1.00 35.50 199 GLU A N 1
ATOM 1545 C CA . GLU A 1 199 ? -46.793 -3.355 56.115 1.00 35.50 199 GLU A CA 1
ATOM 1546 C C . GLU A 1 199 ? -46.918 -3.773 57.584 1.00 35.50 199 GLU A C 1
ATOM 1548 O O . GLU A 1 199 ? -47.309 -4.894 57.905 1.00 35.50 199 GLU A O 1
ATOM 1553 N N . GLY A 1 200 ? -46.631 -2.819 58.467 1.00 30.53 200 GLY A N 1
ATOM 1554 C CA . GLY A 1 200 ? -46.795 -2.950 59.905 1.00 30.53 200 GLY A CA 1
ATOM 1555 C C . GLY A 1 200 ? -46.475 -1.636 60.608 1.00 30.53 200 GLY A C 1
ATOM 1556 O O . GLY A 1 200 ? -45.389 -1.472 61.141 1.00 30.53 200 GLY A O 1
ATOM 1557 N N . GLU A 1 201 ? -47.462 -0.736 60.601 1.00 30.50 201 GLU A N 1
ATOM 1558 C CA . GLU A 1 201 ? -47.707 0.282 61.630 1.00 30.50 201 GLU A CA 1
ATOM 1559 C C . GLU A 1 201 ? -46.781 1.524 61.785 1.00 30.50 201 GLU A C 1
ATOM 1561 O O . GLU A 1 201 ? -45.618 1.461 62.165 1.00 30.50 201 GLU A O 1
ATOM 1566 N N . ILE A 1 202 ? -47.448 2.689 61.660 1.00 31.91 202 ILE A N 1
ATOM 1567 C CA . ILE A 1 202 ? -47.374 3.873 62.547 1.00 31.91 202 ILE A CA 1
ATOM 1568 C C . ILE A 1 202 ? -46.574 5.123 62.085 1.00 31.91 202 ILE A C 1
ATOM 1570 O O . ILE A 1 202 ? -45.353 5.210 62.116 1.00 31.91 202 ILE A O 1
ATOM 1574 N N . ASN A 1 203 ? -47.393 6.162 61.850 1.00 29.17 203 ASN A N 1
ATOM 1575 C CA . ASN A 1 203 ? -47.240 7.602 62.108 1.00 29.17 203 ASN A CA 1
ATOM 1576 C C . ASN A 1 203 ? -46.599 8.570 61.096 1.00 29.17 203 ASN A C 1
ATOM 1578 O O . ASN A 1 203 ? -45.394 8.660 60.897 1.00 29.17 203 ASN A O 1
ATOM 1582 N N . LYS A 1 204 ? -47.500 9.443 60.619 1.00 38.81 204 LYS A N 1
ATOM 1583 C CA . LYS A 1 204 ? -47.334 10.848 60.224 1.00 38.81 204 LYS A CA 1
ATOM 1584 C C . LYS A 1 204 ? -46.062 11.515 60.762 1.00 38.81 204 LYS A C 1
ATOM 1586 O O . LYS A 1 204 ? -46.007 11.876 61.936 1.00 38.81 204 LYS A O 1
ATOM 1591 N N . ILE A 1 205 ? -45.150 11.848 59.853 1.00 29.17 205 ILE A N 1
ATOM 1592 C CA . ILE A 1 205 ? -44.256 13.001 59.983 1.00 29.17 205 ILE A CA 1
ATOM 1593 C C . ILE A 1 205 ? -44.235 13.713 58.623 1.00 29.17 205 ILE A C 1
ATOM 1595 O O . ILE A 1 205 ? -43.780 13.159 57.628 1.00 29.17 205 ILE A O 1
ATOM 1599 N N . ASN A 1 206 ? -44.774 14.936 58.587 1.00 34.22 206 ASN A N 1
ATOM 1600 C CA . ASN A 1 206 ? -44.529 15.912 57.523 1.00 34.22 206 ASN A CA 1
ATOM 1601 C C . ASN A 1 206 ? -43.026 16.196 57.462 1.00 34.22 206 ASN A C 1
ATOM 1603 O O . ASN A 1 206 ? -42.495 16.587 58.497 1.00 34.22 206 ASN A O 1
ATOM 1607 N N . LEU A 1 207 ? -42.378 16.061 56.300 1.00 30.12 207 LEU A N 1
ATOM 1608 C CA . LEU A 1 207 ? -41.112 16.729 55.958 1.00 30.12 207 LEU A CA 1
ATOM 1609 C C . LEU A 1 207 ? -40.758 16.488 54.476 1.00 30.12 207 LEU A C 1
ATOM 1611 O O . LEU A 1 207 ? -40.490 15.361 54.076 1.00 30.12 207 LEU A O 1
ATOM 1615 N N . ASP A 1 208 ? -40.769 17.583 53.713 1.00 25.83 208 ASP A N 1
ATOM 1616 C CA . ASP A 1 208 ? -40.012 17.902 52.494 1.00 25.83 208 ASP A CA 1
ATOM 1617 C C . ASP A 1 208 ? -39.842 16.861 51.366 1.00 25.83 208 ASP A C 1
ATOM 1619 O O . ASP A 1 208 ? -39.194 15.827 51.507 1.00 25.83 208 ASP A O 1
ATOM 1623 N N . GLU A 1 209 ? -40.226 17.276 50.150 1.00 30.08 209 GLU A N 1
ATOM 1624 C CA . GLU A 1 209 ? -39.899 16.687 48.832 1.00 30.08 209 GLU A CA 1
ATOM 1625 C C . GLU A 1 209 ? -38.383 16.631 48.498 1.00 30.08 209 GLU A C 1
ATOM 1627 O O . GLU A 1 209 ? -37.976 16.603 47.337 1.00 30.08 209 GLU A O 1
ATOM 1632 N N . SER A 1 210 ? -37.494 16.597 49.491 1.00 30.88 210 SER A N 1
ATOM 1633 C CA . SER A 1 210 ? -36.046 16.717 49.299 1.00 30.88 210 SER A CA 1
ATOM 1634 C C . SER A 1 210 ? -35.221 15.615 49.966 1.00 30.88 210 SER A C 1
ATOM 1636 O O . SER A 1 210 ? -34.165 15.908 50.512 1.00 30.88 210 SER A O 1
ATOM 1638 N N . LYS A 1 211 ? -35.643 14.341 49.897 1.00 31.17 211 LYS A N 1
ATOM 1639 C CA . LYS A 1 211 ? -34.773 13.158 50.123 1.00 31.17 211 LYS A CA 1
ATOM 1640 C C . LYS A 1 211 ? -35.472 11.846 49.715 1.00 31.17 211 LYS A C 1
ATOM 1642 O O . LYS A 1 211 ? -36.060 11.164 50.544 1.00 31.17 211 LYS A O 1
ATOM 1647 N N . LEU A 1 212 ? -35.347 11.440 48.447 1.00 29.14 212 LEU A N 1
ATOM 1648 C CA . LEU A 1 212 ? -35.487 10.025 48.066 1.00 29.14 212 LEU A CA 1
ATOM 1649 C C . LEU A 1 212 ? -34.128 9.322 48.251 1.00 29.14 212 LEU A C 1
ATOM 1651 O O . LEU A 1 212 ? -33.124 9.831 47.739 1.00 29.14 212 LEU A O 1
ATOM 1655 N N . PRO A 1 213 ? -34.055 8.140 48.891 1.00 30.77 213 PRO A N 1
ATOM 1656 C CA . PRO A 1 213 ? -32.852 7.325 48.894 1.00 30.77 213 PRO A CA 1
ATOM 1657 C C . PRO A 1 213 ? -32.749 6.612 47.543 1.00 30.77 213 PRO A C 1
ATOM 1659 O O . PRO A 1 213 ? -33.193 5.483 47.349 1.00 30.77 213 PRO A O 1
ATOM 1662 N N . SER A 1 214 ? -32.166 7.301 46.565 1.00 29.83 214 SER A N 1
ATOM 1663 C CA . SER A 1 214 ? -31.730 6.678 45.324 1.00 29.83 214 SER A CA 1
ATOM 1664 C C . SER A 1 214 ? -30.683 5.614 45.656 1.00 29.83 214 SER A C 1
ATOM 1666 O O . SER A 1 214 ? -29.640 5.953 46.223 1.00 29.83 214 SER A O 1
ATOM 1668 N N . CYS A 1 215 ? -30.891 4.360 45.241 1.00 29.98 215 CYS A N 1
ATOM 1669 C CA . CYS A 1 215 ? -29.764 3.489 44.923 1.00 29.98 215 CYS A CA 1
ATOM 1670 C C . CYS A 1 215 ? -28.945 4.220 43.866 1.00 29.98 215 CYS A C 1
ATOM 1672 O O . CYS A 1 215 ? -29.274 4.258 42.679 1.00 29.98 215 CYS A O 1
ATOM 1674 N N . ALA A 1 216 ? -27.922 4.894 44.366 1.00 30.36 216 ALA A N 1
ATOM 1675 C CA . ALA A 1 216 ? -27.008 5.690 43.610 1.00 30.36 216 ALA A CA 1
ATOM 1676 C C . ALA A 1 216 ? -26.304 4.771 42.605 1.00 30.36 216 ALA A C 1
ATOM 1678 O O . ALA A 1 216 ? -25.245 4.213 42.876 1.00 30.36 216 ALA A O 1
ATOM 1679 N N . VAL A 1 217 ? -26.793 4.772 41.363 1.00 32.97 217 VAL A N 1
ATOM 1680 C CA . VAL A 1 217 ? -25.879 5.235 40.322 1.00 32.97 217 VAL A CA 1
ATOM 1681 C C . VAL A 1 217 ? -25.370 6.550 40.883 1.00 32.97 217 VAL A C 1
ATOM 1683 O O . VAL A 1 217 ? -26.143 7.504 40.982 1.00 32.97 217 VAL A O 1
ATOM 1686 N N . LYS A 1 218 ? -24.129 6.578 41.382 1.00 27.11 218 LYS A N 1
ATOM 1687 C CA . LYS A 1 218 ? -23.438 7.843 41.601 1.00 27.11 218 LYS A CA 1
ATOM 1688 C C . LYS A 1 218 ? -23.597 8.573 40.273 1.00 27.11 218 LYS A C 1
ATOM 1690 O O . LYS A 1 218 ? -22.859 8.305 39.329 1.00 27.11 218 LYS A O 1
ATOM 1695 N N . ARG A 1 219 ? -24.575 9.482 40.183 1.00 30.11 219 ARG A N 1
ATOM 1696 C CA . ARG A 1 219 ? -24.435 10.663 39.353 1.00 30.11 219 ARG A CA 1
ATOM 1697 C C . ARG A 1 219 ? -23.171 11.260 39.928 1.00 30.11 219 ARG A C 1
ATOM 1699 O O . ARG A 1 219 ? -23.214 11.888 40.980 1.00 30.11 219 ARG A O 1
ATOM 1706 N N . LEU A 1 220 ? -22.031 10.941 39.315 1.00 33.97 220 LEU A N 1
ATOM 1707 C CA . LEU A 1 220 ? -20.872 11.791 39.428 1.00 33.97 220 LEU A CA 1
ATOM 1708 C C . LEU A 1 220 ? -21.414 13.150 39.013 1.00 33.97 220 LEU A C 1
ATOM 1710 O O . LEU A 1 220 ? -21.645 13.418 37.836 1.00 33.97 220 LEU A O 1
ATOM 1714 N N . SER A 1 221 ? -21.711 13.963 40.019 1.00 28.36 221 SER A N 1
ATOM 1715 C CA . SER A 1 221 ? -21.981 15.385 39.943 1.00 28.36 221 SER A CA 1
ATOM 1716 C C . SER A 1 221 ? -20.672 16.069 39.580 1.00 28.36 221 SER A C 1
ATOM 1718 O O . SER A 1 221 ? -20.123 16.864 40.328 1.00 28.36 221 SER A O 1
ATOM 1720 N N . ASN A 1 222 ? -20.148 15.670 38.432 1.00 28.33 222 ASN A N 1
ATOM 1721 C CA . ASN A 1 222 ? -19.139 16.349 37.683 1.00 28.33 222 ASN A CA 1
ATOM 1722 C C . ASN A 1 222 ? -19.720 16.407 36.274 1.00 28.33 222 ASN A C 1
ATOM 1724 O O . ASN A 1 222 ? -19.664 15.409 35.552 1.00 28.33 222 ASN A O 1
ATOM 1728 N N . PRO A 1 223 ? -20.217 17.568 35.824 1.00 31.31 223 PRO A N 1
ATOM 1729 C CA . PRO A 1 223 ? -20.229 17.889 34.408 1.00 31.31 223 PRO A CA 1
ATOM 1730 C C . PRO A 1 223 ? -18.771 18.080 33.940 1.00 31.31 223 PRO A C 1
ATOM 1732 O O . PRO A 1 223 ? -18.398 19.097 33.378 1.00 31.31 223 PRO A O 1
ATOM 1735 N N . PHE A 1 224 ? -17.928 17.070 34.169 1.00 33.22 224 PHE A N 1
ATOM 1736 C CA . PHE A 1 224 ? -16.715 16.817 33.412 1.00 33.22 224 PHE A CA 1
ATOM 1737 C C . PHE A 1 224 ? -17.047 15.789 32.327 1.00 33.22 224 PHE A C 1
ATOM 1739 O O . PHE A 1 224 ? -16.248 14.919 32.005 1.00 33.22 224 PHE A O 1
ATOM 1746 N N . ILE A 1 225 ? -18.170 15.986 31.629 1.00 39.19 225 ILE A N 1
ATOM 1747 C CA . ILE A 1 225 ? -18.111 15.847 30.175 1.00 39.19 225 ILE A CA 1
ATOM 1748 C C . ILE A 1 225 ? -17.326 17.075 29.703 1.00 39.19 225 ILE A C 1
ATOM 1750 O O . ILE A 1 225 ? -17.831 17.960 29.018 1.00 39.19 225 ILE A O 1
ATOM 1754 N N . SER A 1 226 ? -16.037 17.136 30.066 1.00 31.94 226 SER A N 1
ATOM 1755 C CA . SER A 1 226 ? -15.115 17.688 29.104 1.00 31.94 226 SER A CA 1
ATOM 1756 C C . SER A 1 226 ? -15.330 16.745 27.937 1.00 31.94 226 SER A C 1
ATOM 1758 O O . SER A 1 226 ? -14.980 15.566 28.024 1.00 31.94 226 SER A O 1
ATOM 1760 N N . SER A 1 227 ? -15.989 17.228 26.884 1.00 37.00 227 SER A N 1
ATOM 1761 C CA . SER A 1 227 ? -15.678 16.745 25.555 1.00 37.00 227 SER A CA 1
ATOM 1762 C C . SER A 1 227 ? -14.159 16.821 25.557 1.00 37.00 227 SER A C 1
ATOM 1764 O O . SER A 1 227 ? -13.593 17.923 25.534 1.00 37.00 227 SER A O 1
ATOM 1766 N N . GLN A 1 228 ? -13.490 15.698 25.810 1.00 39.78 228 GLN A N 1
ATOM 1767 C CA . GLN A 1 228 ? -12.055 15.650 25.734 1.00 39.78 228 GLN A CA 1
ATOM 1768 C C . GLN A 1 228 ? -11.877 15.803 24.245 1.00 39.78 228 GLN A C 1
ATOM 1770 O O . GLN A 1 228 ? -12.000 14.830 23.506 1.00 39.78 228 GLN A O 1
ATOM 1775 N N . LYS A 1 229 ? -11.785 17.070 23.803 1.00 34.19 229 LYS A N 1
ATOM 1776 C CA . LYS A 1 229 ? -11.561 17.455 22.420 1.00 34.19 229 LYS A CA 1
ATOM 1777 C C . LYS A 1 229 ? -10.494 16.483 21.998 1.00 34.19 229 LYS A C 1
ATOM 1779 O O . LYS A 1 229 ? -9.417 16.519 22.606 1.00 34.19 229 LYS A O 1
ATOM 1784 N N . CYS A 1 230 ? -10.842 15.567 21.092 1.00 43.94 230 CYS A N 1
ATOM 1785 C CA . CYS A 1 230 ? -9.901 14.648 20.489 1.00 43.94 230 CYS A CA 1
ATOM 1786 C C . CYS A 1 230 ? -8.827 15.569 19.944 1.00 43.94 230 CYS A C 1
ATOM 1788 O O . CYS A 1 230 ? -9.022 16.250 18.939 1.00 43.94 230 CYS A O 1
ATOM 1790 N N . HIS A 1 231 ? -7.766 15.754 20.724 1.00 48.19 231 HIS A N 1
ATOM 1791 C CA . HIS A 1 231 ? -6.750 16.726 20.412 1.00 48.19 231 HIS A CA 1
ATOM 1792 C C . HIS A 1 231 ? -6.007 16.037 19.292 1.00 48.19 231 HIS A C 1
ATOM 1794 O O . HIS A 1 231 ? -5.130 15.211 19.553 1.00 48.19 231 HIS A O 1
ATOM 1800 N N . MET A 1 232 ? -6.444 16.308 18.060 1.00 63.31 232 MET A N 1
ATOM 1801 C CA . MET A 1 232 ? -5.913 15.671 16.874 1.00 63.31 232 MET A CA 1
ATOM 1802 C C . MET A 1 232 ? -4.399 15.789 16.933 1.00 63.31 232 MET A C 1
ATOM 1804 O O . MET A 1 232 ? -3.818 16.845 17.219 1.00 63.31 232 MET A O 1
ATOM 1808 N N . ILE A 1 233 ? -3.757 14.649 16.744 1.00 80.62 233 ILE A N 1
ATOM 1809 C CA . ILE A 1 233 ? -2.320 14.589 16.567 1.00 80.62 233 ILE A CA 1
ATOM 1810 C C . ILE A 1 233 ? -1.971 15.402 15.318 1.00 80.62 233 ILE A C 1
ATOM 1812 O O . ILE A 1 233 ? -2.740 15.416 14.357 1.00 80.62 233 ILE A O 1
ATOM 1816 N N . SER A 1 234 ? -0.836 16.106 15.339 1.00 88.56 234 SER A N 1
ATOM 1817 C CA . SER A 1 234 ? -0.415 16.918 14.197 1.00 88.56 234 SER A CA 1
ATOM 1818 C C . SER A 1 234 ? -0.301 16.065 12.932 1.00 88.56 234 SER A C 1
ATOM 1820 O O . SER A 1 234 ? 0.066 14.889 12.993 1.00 88.56 234 SER A O 1
ATOM 1822 N N . PHE A 1 235 ? -0.572 16.674 11.775 1.00 90.62 235 PHE A N 1
ATOM 1823 C CA . PHE A 1 235 ? -0.489 16.003 10.476 1.00 90.62 235 PHE A CA 1
ATOM 1824 C C . PHE A 1 235 ? 0.850 15.278 10.275 1.00 90.62 235 PHE A C 1
ATOM 1826 O O . PHE A 1 235 ? 0.862 14.122 9.867 1.00 90.62 235 PHE A O 1
ATOM 1833 N N . MET A 1 236 ? 1.970 15.915 10.633 1.00 92.56 236 MET A N 1
ATOM 1834 C CA . MET A 1 236 ? 3.300 15.317 10.480 1.00 92.56 236 MET A CA 1
ATOM 1835 C C . MET A 1 236 ? 3.494 14.085 11.358 1.00 92.56 236 MET A C 1
ATOM 1837 O O . MET A 1 236 ? 4.046 13.088 10.904 1.00 92.56 236 MET A O 1
ATOM 1841 N N . LYS A 1 237 ? 2.993 14.104 12.598 1.00 91.00 237 LYS A N 1
ATOM 1842 C CA . LYS A 1 237 ? 3.069 12.926 13.465 1.00 91.00 237 LYS A CA 1
ATOM 1843 C C . LYS A 1 237 ? 2.142 11.812 12.966 1.00 91.00 237 LYS A C 1
ATOM 1845 O O . LYS A 1 237 ? 2.558 10.661 12.995 1.00 91.00 237 LYS A O 1
ATOM 1850 N N . GLN A 1 238 ? 0.954 12.128 12.437 1.00 93.00 238 GLN A N 1
ATOM 1851 C CA . GLN A 1 238 ? 0.107 11.132 11.758 1.00 93.00 238 GLN A CA 1
ATOM 1852 C C . GLN A 1 238 ? 0.841 10.504 10.568 1.00 93.00 238 GLN A C 1
ATOM 1854 O O . GLN A 1 238 ? 0.931 9.285 10.472 1.00 93.00 238 GLN A O 1
ATOM 1859 N N . PHE A 1 239 ? 1.405 11.338 9.694 1.00 94.94 239 PHE A N 1
ATOM 1860 C CA . PHE A 1 239 ? 2.137 10.907 8.508 1.00 94.94 239 PHE A CA 1
ATOM 1861 C C . PHE A 1 239 ? 3.329 10.009 8.857 1.00 94.94 239 PHE A C 1
ATOM 1863 O O . PHE A 1 239 ? 3.429 8.918 8.310 1.00 94.94 239 PHE A O 1
ATOM 1870 N N . LEU A 1 240 ? 4.182 10.404 9.810 1.00 95.56 240 LEU A N 1
ATOM 1871 C CA . LEU A 1 240 ? 5.340 9.600 10.222 1.00 95.56 240 LEU A CA 1
ATOM 1872 C C . LEU A 1 240 ? 4.932 8.254 10.832 1.00 95.56 240 LEU A C 1
ATOM 1874 O O . LEU A 1 240 ? 5.554 7.237 10.543 1.00 95.56 240 LEU A O 1
ATOM 1878 N N . VAL A 1 241 ? 3.872 8.229 11.646 1.00 94.44 241 VAL A N 1
ATOM 1879 C CA . VAL A 1 241 ? 3.363 6.981 12.237 1.00 94.44 241 VAL A CA 1
ATOM 1880 C C . VAL A 1 241 ? 2.786 6.058 11.163 1.00 94.44 241 VAL A C 1
ATOM 1882 O O . VAL A 1 241 ? 3.007 4.850 11.218 1.00 94.44 241 VAL A O 1
ATOM 1885 N N . LEU A 1 242 ? 2.076 6.605 10.174 1.00 94.81 242 LEU A N 1
ATOM 1886 C CA . LEU A 1 242 ? 1.535 5.831 9.055 1.00 94.81 242 LEU A CA 1
ATOM 1887 C C . LEU A 1 242 ? 2.639 5.349 8.108 1.00 94.81 242 LEU A C 1
ATOM 1889 O O . LEU A 1 242 ? 2.556 4.228 7.617 1.00 94.81 242 LEU A O 1
ATOM 1893 N N . LEU A 1 243 ? 3.690 6.146 7.910 1.00 96.19 243 LEU A N 1
ATOM 1894 C CA . LEU A 1 243 ? 4.872 5.762 7.140 1.00 96.19 243 LEU A CA 1
ATOM 1895 C C . LEU A 1 243 ? 5.603 4.595 7.818 1.00 96.19 243 LEU A C 1
ATOM 1897 O O . LEU A 1 243 ? 5.886 3.591 7.169 1.00 96.19 243 LEU A O 1
ATOM 1901 N N . GLU A 1 244 ? 5.833 4.689 9.133 1.00 95.81 244 GLU A N 1
ATOM 1902 C CA . GLU A 1 244 ? 6.392 3.602 9.952 1.00 95.81 244 GLU A CA 1
ATOM 1903 C C . GLU A 1 244 ? 5.511 2.347 9.860 1.00 95.81 244 GLU A C 1
ATOM 1905 O O . GLU A 1 244 ? 6.018 1.256 9.602 1.00 95.81 244 GLU A O 1
ATOM 1910 N N . ARG A 1 245 ? 4.187 2.492 10.009 1.00 94.81 245 ARG A N 1
ATOM 1911 C CA . ARG A 1 245 ? 3.230 1.379 9.913 1.00 94.81 245 ARG A CA 1
ATOM 1912 C C . ARG A 1 245 ? 3.273 0.696 8.549 1.00 94.81 245 ARG A C 1
ATOM 1914 O O . ARG A 1 245 ? 3.322 -0.532 8.494 1.00 94.81 245 ARG A O 1
ATOM 1921 N N . SER A 1 246 ? 3.257 1.471 7.468 1.00 93.38 246 SER A N 1
ATOM 1922 C CA . SER A 1 246 ? 3.286 0.956 6.097 1.00 93.38 246 SER A CA 1
ATOM 1923 C C . SER A 1 246 ? 4.610 0.241 5.804 1.00 93.38 246 SER A C 1
ATOM 1925 O O . SER A 1 246 ? 4.604 -0.890 5.318 1.00 93.38 246 SER A O 1
ATOM 1927 N N . ALA A 1 247 ? 5.746 0.819 6.215 1.00 94.25 247 ALA A N 1
ATOM 1928 C CA . ALA A 1 247 ? 7.064 0.205 6.056 1.00 94.25 247 ALA A CA 1
ATOM 1929 C C . ALA A 1 247 ? 7.203 -1.106 6.850 1.00 94.25 247 ALA A C 1
ATOM 1931 O O . ALA A 1 247 ? 7.639 -2.119 6.301 1.00 94.25 247 ALA A O 1
ATOM 1932 N N . VAL A 1 248 ? 6.786 -1.125 8.122 1.00 93.81 248 VAL A N 1
ATOM 1933 C CA . VAL A 1 248 ? 6.786 -2.349 8.944 1.00 93.81 248 VAL A CA 1
ATOM 1934 C C . VAL A 1 248 ? 5.847 -3.396 8.350 1.00 93.81 248 VAL A C 1
ATOM 1936 O O . VAL A 1 248 ? 6.213 -4.568 8.268 1.00 93.81 248 VAL A O 1
ATOM 1939 N N . GLY A 1 249 ? 4.662 -2.984 7.893 1.00 91.31 249 GLY A N 1
ATOM 1940 C CA . GLY A 1 249 ? 3.704 -3.860 7.224 1.00 91.31 249 GLY A CA 1
ATOM 1941 C C . GLY A 1 249 ? 4.296 -4.527 5.985 1.00 91.31 249 GLY A C 1
ATOM 1942 O O . GLY A 1 249 ? 4.200 -5.747 5.846 1.00 91.31 249 GLY A O 1
ATOM 1943 N N . LEU A 1 250 ? 4.973 -3.751 5.134 1.00 90.19 250 LEU A N 1
ATOM 1944 C CA . LEU A 1 250 ? 5.657 -4.259 3.949 1.00 90.19 250 LEU A CA 1
ATOM 1945 C C . LEU A 1 250 ? 6.767 -5.249 4.329 1.00 90.19 250 LE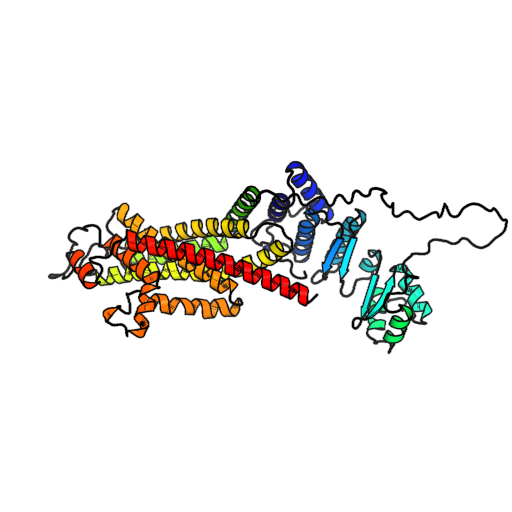U A C 1
ATOM 1947 O O . LEU A 1 250 ? 6.753 -6.384 3.857 1.00 90.19 250 LEU A O 1
ATOM 1951 N N . LEU A 1 251 ? 7.680 -4.864 5.225 1.00 89.88 251 LEU A N 1
ATOM 1952 C CA . LEU A 1 251 ? 8.812 -5.705 5.638 1.00 89.88 251 LEU A CA 1
ATOM 1953 C C . LEU A 1 251 ? 8.370 -7.017 6.302 1.00 89.88 251 LEU A C 1
ATOM 1955 O O . LEU A 1 251 ? 9.016 -8.052 6.130 1.00 89.88 251 LEU A O 1
ATOM 1959 N N . LYS A 1 252 ? 7.260 -6.998 7.049 1.00 89.19 252 LYS A N 1
ATOM 1960 C CA . LYS A 1 252 ? 6.699 -8.197 7.687 1.00 89.19 252 LYS A CA 1
ATOM 1961 C C . LYS A 1 252 ? 5.860 -9.061 6.759 1.00 89.19 252 LYS A C 1
ATOM 1963 O O . LYS A 1 252 ? 5.707 -10.250 7.039 1.00 89.19 252 LYS A O 1
ATOM 1968 N N . SER A 1 253 ? 5.362 -8.520 5.649 1.00 86.69 253 SER A N 1
ATOM 1969 C CA . SER A 1 253 ? 4.684 -9.290 4.600 1.00 86.69 253 SER A CA 1
ATOM 1970 C C . SER A 1 253 ? 5.679 -10.126 3.775 1.00 86.69 253 SER A C 1
ATOM 1972 O O . SER A 1 253 ? 5.829 -9.952 2.566 1.00 86.69 253 SER A O 1
ATOM 1974 N N . LYS A 1 254 ? 6.384 -11.050 4.448 1.00 84.31 254 LYS A N 1
ATOM 1975 C CA . LYS A 1 254 ? 7.494 -11.837 3.887 1.00 84.31 254 LYS A CA 1
ATOM 1976 C C . LYS A 1 254 ? 7.110 -12.538 2.591 1.00 84.31 254 LYS A C 1
ATOM 1978 O O . LYS A 1 254 ? 7.893 -12.504 1.653 1.00 84.31 254 LYS A O 1
ATOM 1983 N N . GLU A 1 255 ? 5.915 -13.119 2.525 1.00 85.81 255 GLU A N 1
ATOM 1984 C CA . GLU A 1 255 ? 5.438 -13.818 1.328 1.00 85.81 255 GLU A CA 1
ATOM 1985 C C . GLU A 1 255 ? 5.284 -12.865 0.136 1.00 85.81 255 GLU A C 1
ATOM 1987 O O . GLU A 1 255 ? 5.852 -13.109 -0.925 1.00 85.81 255 GLU A O 1
ATOM 1992 N N . THR A 1 256 ? 4.619 -11.721 0.321 1.00 85.12 256 THR A N 1
ATOM 1993 C CA . THR A 1 256 ? 4.435 -10.720 -0.741 1.00 85.12 256 THR A CA 1
ATOM 1994 C C . THR A 1 256 ? 5.767 -10.171 -1.246 1.00 85.12 256 THR A C 1
ATOM 1996 O O . THR A 1 256 ? 5.981 -10.075 -2.456 1.00 85.12 256 THR A O 1
ATOM 1999 N N . VAL A 1 257 ? 6.676 -9.818 -0.331 1.00 91.12 257 VAL A N 1
ATOM 2000 C CA . VAL A 1 257 ? 8.001 -9.289 -0.686 1.00 91.12 257 VAL A CA 1
ATOM 2001 C C . VAL A 1 257 ? 8.840 -10.357 -1.388 1.00 91.12 257 VAL A C 1
ATOM 2003 O O . VAL A 1 257 ? 9.416 -10.076 -2.440 1.00 91.12 257 VAL A O 1
ATOM 2006 N N . ARG A 1 258 ? 8.871 -11.587 -0.855 1.00 91.94 258 ARG A N 1
ATOM 2007 C CA . ARG A 1 258 ? 9.636 -12.711 -1.414 1.00 91.94 258 ARG A CA 1
ATOM 2008 C C . ARG A 1 258 ? 9.160 -13.060 -2.818 1.00 91.94 258 ARG A C 1
ATOM 2010 O O . ARG A 1 258 ? 9.987 -13.128 -3.720 1.00 91.94 258 ARG A O 1
ATOM 2017 N N . VAL A 1 259 ? 7.853 -13.233 -3.020 1.00 91.94 259 VAL A N 1
ATOM 2018 C CA . VAL A 1 259 ? 7.277 -13.583 -4.329 1.00 91.94 259 VAL A CA 1
ATOM 2019 C C . VAL A 1 259 ? 7.552 -12.485 -5.354 1.00 91.94 259 VAL A C 1
ATOM 2021 O O . VAL A 1 259 ? 8.010 -12.780 -6.457 1.00 91.94 259 VAL A O 1
ATOM 2024 N N . ARG A 1 260 ? 7.348 -11.208 -4.998 1.00 91.69 260 ARG A N 1
ATOM 2025 C CA . ARG A 1 260 ? 7.620 -10.095 -5.923 1.00 91.69 260 ARG A CA 1
ATOM 2026 C C . ARG A 1 260 ? 9.094 -10.022 -6.306 1.00 91.69 260 ARG A C 1
ATOM 2028 O O . ARG A 1 260 ? 9.383 -9.898 -7.493 1.00 91.69 260 ARG A O 1
ATOM 2035 N N . LEU A 1 261 ? 10.011 -10.128 -5.345 1.00 93.19 261 LEU A N 1
ATOM 2036 C CA . LEU A 1 261 ? 11.445 -10.099 -5.635 1.00 93.19 261 LEU A CA 1
ATOM 2037 C C . LEU A 1 261 ? 11.869 -11.305 -6.481 1.00 93.19 261 LEU A C 1
ATOM 2039 O O . LEU A 1 261 ? 12.553 -11.131 -7.484 1.00 93.19 261 LEU A O 1
ATOM 2043 N N . MET A 1 262 ? 11.407 -12.507 -6.126 1.00 95.69 262 MET A N 1
ATOM 2044 C CA . MET A 1 262 ? 11.701 -13.740 -6.860 1.00 95.69 262 MET A CA 1
ATOM 2045 C C . MET A 1 262 ? 11.268 -13.636 -8.323 1.00 95.69 262 MET A C 1
ATOM 2047 O O . MET A 1 262 ? 12.060 -13.949 -9.205 1.00 95.69 262 MET A O 1
ATOM 2051 N N . ILE A 1 263 ? 10.054 -13.147 -8.594 1.00 95.75 263 ILE A N 1
ATOM 2052 C CA . ILE A 1 263 ? 9.548 -12.981 -9.963 1.00 95.75 263 ILE A CA 1
ATOM 2053 C C . ILE A 1 263 ? 10.451 -12.044 -10.781 1.00 95.75 263 ILE A C 1
ATOM 2055 O O . ILE A 1 263 ? 10.769 -12.360 -11.924 1.00 95.75 263 ILE A O 1
ATOM 2059 N N . HIS A 1 264 ? 10.908 -10.925 -10.208 1.00 96.50 264 HIS A N 1
ATOM 2060 C CA . HIS A 1 264 ? 11.799 -9.995 -10.916 1.00 96.50 264 HIS A CA 1
ATOM 2061 C C . HIS A 1 264 ? 13.199 -10.585 -11.128 1.00 96.50 264 HIS A C 1
ATOM 2063 O O . HIS A 1 264 ? 13.775 -10.403 -12.194 1.00 96.50 264 HIS A O 1
ATOM 2069 N N . VAL A 1 265 ? 13.742 -11.325 -10.160 1.00 97.38 265 VAL A N 1
ATOM 2070 C CA . VAL A 1 265 ? 15.042 -12.000 -10.314 1.00 97.38 265 VAL A CA 1
ATOM 2071 C C . VAL A 1 265 ? 14.964 -13.084 -11.390 1.00 97.38 265 VAL A C 1
ATOM 2073 O O . VAL A 1 265 ? 15.769 -13.081 -12.317 1.00 97.38 265 VAL A O 1
ATOM 2076 N N . VAL A 1 266 ? 13.974 -13.978 -11.310 1.00 97.69 266 VAL A N 1
ATOM 2077 C CA . VAL A 1 266 ? 13.796 -15.085 -12.264 1.00 97.69 266 VAL A CA 1
ATOM 2078 C C . VAL A 1 266 ? 13.583 -14.553 -13.676 1.00 97.69 266 VAL A C 1
ATOM 2080 O O . VAL A 1 266 ? 14.244 -15.013 -14.603 1.00 97.69 266 VAL A O 1
ATOM 2083 N N . MET A 1 267 ? 12.721 -13.548 -13.849 1.00 97.25 267 MET A N 1
ATOM 2084 C CA . MET A 1 267 ? 12.464 -12.973 -15.171 1.00 97.25 267 MET A CA 1
ATOM 2085 C C . MET A 1 267 ? 13.640 -12.150 -15.699 1.00 97.25 267 MET A C 1
ATOM 2087 O O . MET A 1 267 ? 13.881 -12.143 -16.904 1.00 97.25 267 MET A O 1
ATOM 2091 N N . GLY A 1 268 ? 14.418 -11.515 -14.820 1.00 97.06 268 GLY A N 1
ATOM 2092 C CA . GLY A 1 268 ? 15.637 -10.800 -15.201 1.00 97.06 268 GLY A CA 1
ATOM 2093 C C . GLY A 1 268 ? 16.726 -11.743 -15.690 1.00 97.06 268 GLY A C 1
ATOM 2094 O O . GLY A 1 268 ? 17.346 -11.483 -16.719 1.00 97.06 268 GLY A O 1
ATOM 2095 N N . LEU A 1 269 ? 16.908 -12.868 -14.993 1.00 97.50 269 LEU A N 1
ATOM 2096 C CA . LEU A 1 269 ? 17.782 -13.950 -15.437 1.00 97.50 269 LEU A CA 1
ATOM 2097 C C . LEU A 1 269 ? 17.284 -14.542 -16.756 1.00 97.50 269 LEU A C 1
ATOM 2099 O O . LEU A 1 269 ? 18.076 -14.668 -17.680 1.00 97.50 269 LEU A O 1
ATOM 2103 N N . PHE A 1 270 ? 15.988 -14.836 -16.874 1.00 97.38 270 PHE A N 1
ATOM 2104 C CA . PHE A 1 270 ? 15.391 -15.406 -18.083 1.00 97.38 270 PHE A CA 1
ATOM 2105 C C . PHE A 1 270 ? 15.571 -14.507 -19.315 1.00 97.38 270 PHE A C 1
ATOM 2107 O O . PHE A 1 270 ? 16.087 -14.960 -20.333 1.00 97.38 270 PHE A O 1
ATOM 2114 N N . PHE A 1 271 ? 15.205 -13.224 -19.240 1.00 97.00 271 PHE A N 1
ATOM 2115 C CA . PHE A 1 271 ? 15.414 -12.291 -20.353 1.00 97.00 271 PHE A CA 1
ATOM 2116 C C . PHE A 1 271 ? 16.899 -12.044 -20.630 1.00 97.00 271 PHE A C 1
ATOM 2118 O O . PHE A 1 271 ? 17.305 -11.968 -21.789 1.00 97.00 271 PHE A O 1
ATOM 2125 N N . GLY A 1 272 ? 17.716 -11.946 -19.583 1.00 95.06 272 GLY A N 1
ATOM 2126 C CA . GLY A 1 272 ? 19.152 -11.744 -19.710 1.00 95.06 272 GLY A CA 1
ATOM 2127 C C . GLY A 1 272 ? 19.874 -12.901 -20.406 1.00 95.06 272 GLY A C 1
ATOM 2128 O O . GLY A 1 272 ? 20.733 -12.657 -21.252 1.00 95.06 272 GLY A O 1
ATOM 2129 N N . THR A 1 273 ? 19.522 -14.150 -20.087 1.00 95.19 273 THR A N 1
ATOM 2130 C CA . THR A 1 273 ? 20.113 -15.343 -20.716 1.00 95.19 273 THR A CA 1
ATOM 2131 C C . THR A 1 273 ? 19.564 -15.598 -22.111 1.00 95.19 273 THR A C 1
ATOM 2133 O O . THR A 1 273 ? 20.333 -15.962 -22.997 1.00 95.19 273 THR A O 1
ATOM 2136 N N . LEU A 1 274 ? 18.270 -15.358 -22.340 1.00 96.00 274 LEU A N 1
ATOM 2137 C CA . LEU A 1 274 ? 17.653 -15.513 -23.659 1.00 96.00 274 LEU A CA 1
ATOM 2138 C C . LEU A 1 274 ? 18.298 -14.586 -24.703 1.00 96.00 274 LEU A C 1
ATOM 2140 O O . LEU A 1 274 ? 18.497 -14.989 -25.845 1.00 96.00 274 LEU A O 1
ATOM 2144 N N . TYR A 1 275 ? 18.664 -13.365 -24.301 1.00 95.56 275 TYR A N 1
ATOM 2145 C CA . TYR A 1 275 ? 19.305 -12.366 -25.162 1.00 95.56 275 TYR A CA 1
ATOM 2146 C C . TYR A 1 275 ? 20.794 -12.171 -24.836 1.00 95.56 275 TYR A C 1
ATOM 2148 O O . TYR A 1 275 ? 21.301 -11.044 -24.813 1.00 95.56 275 TYR A O 1
ATOM 2156 N N . TRP A 1 276 ? 21.502 -13.268 -24.563 1.00 95.81 276 TRP A N 1
ATOM 2157 C CA . TRP A 1 276 ? 22.889 -13.252 -24.101 1.00 95.81 276 TRP A CA 1
ATOM 2158 C C . TRP A 1 276 ? 23.823 -12.435 -25.007 1.00 95.81 276 TRP A C 1
ATOM 2160 O O . TRP A 1 276 ? 24.009 -12.754 -26.182 1.00 95.81 276 TRP A O 1
ATOM 2170 N N . ARG A 1 277 ? 24.458 -11.397 -24.442 1.00 93.38 277 ARG A N 1
ATOM 2171 C CA . ARG A 1 277 ? 25.468 -10.537 -25.104 1.00 93.38 277 ARG A CA 1
ATOM 2172 C C . ARG A 1 277 ? 25.060 -9.932 -26.462 1.0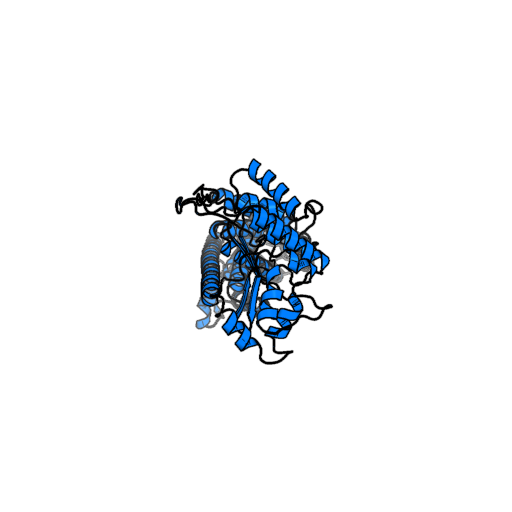0 93.38 277 ARG A C 1
ATOM 2174 O O . ARG A 1 277 ? 25.922 -9.567 -27.260 1.00 93.38 277 ARG A O 1
ATOM 2181 N N . ILE A 1 278 ? 23.766 -9.766 -26.721 1.00 93.75 278 ILE A N 1
ATOM 2182 C CA . ILE A 1 278 ? 23.252 -9.173 -27.965 1.00 93.75 278 ILE A CA 1
ATOM 2183 C C . ILE A 1 278 ? 23.460 -7.645 -28.023 1.00 93.75 278 ILE A C 1
ATOM 2185 O O . ILE A 1 278 ? 23.597 -7.073 -29.106 1.00 93.75 278 ILE A O 1
ATOM 2189 N N . GLY A 1 279 ? 23.546 -6.971 -26.875 1.00 90.62 279 GLY A N 1
ATOM 2190 C CA . GLY A 1 279 ? 23.541 -5.512 -26.752 1.00 90.62 279 GLY A CA 1
ATOM 2191 C C . GLY A 1 279 ? 24.692 -4.781 -27.452 1.00 90.62 279 GLY A C 1
ATOM 2192 O O . GLY A 1 279 ? 24.518 -3.621 -27.831 1.00 90.62 279 GLY A O 1
ATOM 2193 N N . THR A 1 280 ? 25.845 -5.419 -27.676 1.00 90.75 280 THR A N 1
ATOM 2194 C CA . THR A 1 280 ? 27.003 -4.828 -28.381 1.00 90.75 280 THR A CA 1
ATOM 2195 C C . THR A 1 280 ? 26.996 -5.054 -29.893 1.00 90.75 280 THR A C 1
ATOM 2197 O O . THR A 1 280 ? 27.658 -4.296 -30.606 1.00 90.75 280 THR A O 1
ATOM 2200 N N . ASN A 1 281 ? 26.238 -6.036 -30.390 1.00 93.44 281 ASN A N 1
ATOM 2201 C CA . ASN A 1 281 ? 26.300 -6.492 -31.776 1.00 93.44 281 ASN A CA 1
ATOM 2202 C C . ASN A 1 281 ? 25.204 -5.855 -32.651 1.00 93.44 281 ASN A C 1
ATOM 2204 O O . ASN A 1 281 ? 24.006 -6.042 -32.438 1.00 93.44 281 ASN A O 1
ATOM 2208 N N . ALA A 1 282 ? 25.615 -5.141 -33.696 1.00 93.00 282 ALA A N 1
ATOM 2209 C CA . ALA A 1 282 ? 24.744 -4.478 -34.660 1.00 93.00 282 ALA A CA 1
ATOM 2210 C C . ALA A 1 282 ? 23.896 -5.455 -35.493 1.00 93.00 282 ALA A C 1
ATOM 2212 O O . ALA A 1 282 ? 22.837 -5.065 -35.987 1.00 93.00 282 ALA A O 1
ATOM 2213 N N . ALA A 1 283 ? 24.325 -6.715 -35.643 1.00 93.81 283 ALA A N 1
ATOM 2214 C CA . ALA A 1 283 ? 23.576 -7.732 -36.385 1.00 93.81 283 ALA A CA 1
ATOM 2215 C C . ALA A 1 283 ? 22.228 -8.069 -35.723 1.00 93.81 283 ALA A C 1
ATOM 2217 O O . ALA A 1 283 ? 21.275 -8.419 -36.418 1.00 93.81 283 ALA A O 1
ATOM 2218 N N . HIS A 1 284 ? 22.154 -7.910 -34.400 1.00 94.25 284 HIS A N 1
ATOM 2219 C CA . HIS A 1 284 ? 21.018 -8.280 -33.553 1.00 94.25 284 HIS A CA 1
ATOM 2220 C C . HIS A 1 284 ? 20.329 -7.056 -32.933 1.00 94.25 284 HIS A C 1
ATOM 2222 O O . HIS A 1 284 ? 19.683 -7.135 -31.890 1.00 94.25 284 HIS A O 1
ATOM 2228 N N . ILE A 1 285 ? 20.439 -5.888 -33.575 1.00 94.31 285 ILE A N 1
ATOM 2229 C CA . ILE A 1 285 ? 19.880 -4.642 -33.033 1.00 94.31 285 ILE A CA 1
ATOM 2230 C C . ILE A 1 285 ? 18.352 -4.697 -32.858 1.00 94.31 285 ILE A C 1
ATOM 2232 O O . ILE A 1 285 ? 17.820 -4.125 -31.910 1.00 94.31 285 ILE A O 1
ATOM 2236 N N . ARG A 1 286 ? 17.647 -5.415 -33.744 1.00 93.88 286 ARG A N 1
ATOM 2237 C CA . ARG A 1 286 ? 16.193 -5.628 -33.662 1.00 93.88 286 ARG A CA 1
ATOM 2238 C C . ARG A 1 286 ? 15.814 -6.530 -32.489 1.00 93.88 286 ARG A C 1
ATOM 2240 O O . ARG A 1 286 ? 14.815 -6.275 -31.819 1.00 93.88 286 ARG A O 1
ATOM 2247 N N . ASP A 1 287 ? 16.632 -7.540 -32.218 1.00 95.31 287 ASP A N 1
ATOM 2248 C CA . ASP A 1 287 ? 16.440 -8.444 -31.085 1.00 95.31 287 ASP A CA 1
ATOM 2249 C C . ASP A 1 287 ? 16.652 -7.669 -29.778 1.00 95.31 287 ASP A C 1
ATOM 2251 O O . ASP A 1 287 ? 15.818 -7.729 -28.877 1.00 95.31 287 ASP A O 1
ATOM 2255 N N . ASN A 1 288 ? 17.689 -6.821 -29.718 1.00 95.81 288 ASN A N 1
ATOM 2256 C CA . ASN A 1 288 ? 17.915 -5.931 -28.578 1.00 95.81 288 ASN A CA 1
ATOM 2257 C C . ASN A 1 288 ? 16.767 -4.926 -28.379 1.00 95.81 288 ASN A C 1
ATOM 2259 O O . ASN A 1 288 ? 16.341 -4.681 -27.256 1.00 95.81 288 ASN A O 1
ATOM 2263 N N . HIS A 1 289 ? 16.235 -4.352 -29.461 1.00 95.44 289 HIS A N 1
ATOM 2264 C CA . HIS A 1 289 ? 15.067 -3.470 -29.401 1.00 95.44 289 HIS A CA 1
ATOM 2265 C C . HIS A 1 289 ? 13.847 -4.179 -28.789 1.00 95.44 289 HIS A C 1
ATOM 2267 O O . HIS A 1 289 ? 13.163 -3.609 -27.939 1.00 95.44 289 HIS A O 1
ATOM 2273 N N . SER A 1 290 ? 13.633 -5.444 -29.163 1.00 96.56 290 SER A N 1
ATOM 2274 C CA . SER A 1 290 ? 12.565 -6.293 -28.623 1.00 96.56 290 SER A CA 1
ATOM 2275 C C . SER A 1 290 ? 12.782 -6.604 -27.138 1.00 96.56 290 SER A C 1
ATOM 2277 O O . SER A 1 290 ? 11.858 -6.453 -26.342 1.00 96.56 290 SER A O 1
ATOM 2279 N N . LEU A 1 291 ? 14.011 -6.950 -26.731 1.00 97.31 291 LEU A N 1
ATOM 2280 C CA . LEU A 1 291 ? 14.379 -7.158 -25.324 1.00 97.31 291 LEU A CA 1
ATOM 2281 C C . LEU A 1 291 ? 14.036 -5.939 -24.457 1.00 97.31 291 LEU A C 1
ATOM 2283 O O . LEU A 1 291 ? 13.414 -6.079 -23.402 1.00 97.31 291 LEU A O 1
ATOM 2287 N N . LEU A 1 292 ? 14.439 -4.744 -24.896 1.00 97.19 292 LEU A N 1
ATOM 2288 C CA . LEU A 1 292 ? 14.201 -3.500 -24.160 1.00 97.19 292 LEU A CA 1
ATOM 2289 C C . LEU A 1 292 ? 12.701 -3.221 -23.984 1.00 97.19 292 LEU A C 1
ATOM 2291 O O . LEU A 1 292 ? 12.276 -2.771 -22.918 1.00 97.19 292 LEU A O 1
ATOM 2295 N N . PHE A 1 293 ? 11.898 -3.533 -25.001 1.00 97.19 293 PHE A N 1
ATOM 2296 C CA . PHE A 1 293 ? 10.445 -3.409 -24.950 1.00 97.19 293 PHE A CA 1
ATOM 2297 C C . PHE A 1 293 ? 9.799 -4.424 -24.000 1.00 97.19 293 PHE A C 1
ATOM 2299 O O . PHE A 1 293 ? 8.986 -4.047 -23.153 1.00 97.19 293 PHE A O 1
ATOM 2306 N N . TYR A 1 294 ? 10.190 -5.700 -24.081 1.00 96.94 294 TYR A N 1
ATOM 2307 C CA . TYR A 1 294 ? 9.677 -6.742 -23.188 1.00 96.94 294 TYR A CA 1
ATOM 2308 C C . TYR A 1 294 ? 10.032 -6.474 -21.724 1.00 96.94 294 TYR A C 1
ATOM 2310 O O . TYR A 1 294 ? 9.178 -6.648 -20.855 1.00 96.94 294 TYR A O 1
ATOM 2318 N N . ASN A 1 295 ? 11.242 -5.978 -21.447 1.00 97.62 295 ASN A N 1
ATOM 2319 C CA . ASN A 1 295 ? 11.631 -5.541 -20.107 1.00 97.62 295 ASN A CA 1
ATOM 2320 C C . ASN A 1 295 ? 10.702 -4.433 -19.582 1.00 97.62 295 ASN A C 1
ATOM 2322 O O . ASN A 1 295 ? 10.196 -4.524 -18.462 1.00 97.62 295 ASN A O 1
ATOM 2326 N N . LEU A 1 296 ? 10.433 -3.413 -20.405 1.00 97.94 296 LEU A N 1
ATOM 2327 C CA . LEU A 1 296 ? 9.563 -2.296 -20.035 1.00 97.94 296 LEU A CA 1
ATOM 2328 C C . LEU A 1 296 ? 8.127 -2.755 -19.741 1.00 97.94 296 LEU A C 1
ATOM 2330 O O . LEU A 1 296 ? 7.565 -2.404 -18.701 1.00 97.94 296 LEU A O 1
ATOM 2334 N N . ILE A 1 297 ? 7.539 -3.562 -20.629 1.00 96.50 297 ILE A N 1
ATOM 2335 C CA . ILE A 1 297 ? 6.170 -4.072 -20.460 1.00 96.50 297 ILE A CA 1
ATOM 2336 C C . ILE A 1 297 ? 6.062 -4.984 -19.251 1.00 96.50 297 ILE A C 1
ATOM 2338 O O . ILE A 1 297 ? 5.066 -4.919 -18.531 1.00 96.50 297 ILE A O 1
ATOM 2342 N N . PHE A 1 298 ? 7.061 -5.829 -19.012 1.00 96.94 298 PHE A N 1
ATOM 2343 C CA . PHE A 1 298 ? 7.038 -6.725 -17.869 1.00 96.94 298 PHE A CA 1
ATOM 2344 C C . PHE A 1 298 ? 6.986 -5.938 -16.554 1.00 96.94 298 PHE A C 1
ATOM 2346 O O . PHE A 1 298 ? 6.103 -6.190 -15.735 1.00 96.94 298 PHE A O 1
ATOM 2353 N N . ILE A 1 299 ? 7.857 -4.934 -16.381 1.00 96.69 299 ILE A N 1
ATOM 2354 C CA . ILE A 1 299 ? 7.847 -4.054 -15.198 1.00 96.69 299 ILE A CA 1
ATOM 2355 C C . ILE A 1 299 ? 6.500 -3.331 -15.062 1.00 96.69 299 ILE A C 1
ATOM 2357 O O . ILE A 1 299 ? 5.943 -3.240 -13.967 1.00 96.69 299 ILE A O 1
ATOM 2361 N N . MET A 1 300 ? 5.967 -2.817 -16.170 1.00 96.31 300 MET A N 1
ATOM 2362 C CA . MET A 1 300 ? 4.674 -2.132 -16.216 1.00 96.31 300 MET A CA 1
ATOM 2363 C C . MET A 1 300 ? 3.534 -3.053 -15.742 1.00 96.31 300 MET A C 1
ATOM 2365 O O . MET A 1 300 ? 2.747 -2.680 -14.867 1.00 96.31 300 MET A O 1
ATOM 2369 N N . PHE A 1 301 ? 3.468 -4.273 -16.278 1.00 95.12 301 PHE A N 1
ATOM 2370 C CA . PHE A 1 301 ? 2.432 -5.254 -15.964 1.00 95.12 301 PHE A CA 1
ATOM 2371 C C . PHE A 1 301 ? 2.503 -5.727 -14.509 1.00 95.12 301 PHE A C 1
ATOM 2373 O O . PHE A 1 301 ? 1.477 -5.751 -13.822 1.00 95.12 301 PHE A O 1
ATOM 2380 N N . THR A 1 302 ? 3.694 -6.066 -14.004 1.00 94.81 302 THR A N 1
ATOM 2381 C CA . THR A 1 302 ? 3.849 -6.525 -12.615 1.00 94.81 302 THR A CA 1
ATOM 2382 C C . THR A 1 302 ? 3.532 -5.417 -11.609 1.00 94.81 302 THR A C 1
ATOM 2384 O O . THR A 1 302 ? 2.874 -5.690 -10.600 1.00 94.81 302 THR A O 1
ATOM 2387 N N . ALA A 1 303 ? 3.924 -4.167 -11.891 1.00 95.19 303 ALA A N 1
ATOM 2388 C CA . ALA A 1 303 ? 3.587 -3.006 -11.066 1.00 95.19 303 ALA A CA 1
ATOM 2389 C C . ALA A 1 303 ? 2.073 -2.747 -11.026 1.00 95.19 303 ALA A C 1
ATOM 2391 O O . ALA A 1 303 ? 1.511 -2.495 -9.960 1.00 95.19 303 ALA A O 1
ATOM 2392 N N . TYR A 1 304 ? 1.401 -2.842 -12.173 1.00 94.56 304 TYR A N 1
ATOM 2393 C CA . TYR A 1 304 ? -0.042 -2.644 -12.282 1.00 94.56 304 TYR A CA 1
ATOM 2394 C C . TYR A 1 304 ? -0.842 -3.747 -11.571 1.00 94.56 304 TYR A C 1
ATOM 2396 O O . TYR A 1 304 ? -1.645 -3.468 -10.677 1.00 94.56 304 TYR A O 1
ATOM 2404 N N . SER A 1 305 ? -0.594 -5.009 -11.933 1.00 91.44 305 SER A N 1
ATOM 2405 C CA . SER A 1 305 ? -1.354 -6.164 -11.438 1.00 91.44 305 SER A CA 1
ATOM 2406 C C . SER A 1 305 ? -1.158 -6.376 -9.934 1.00 91.44 305 SER A C 1
ATOM 2408 O O . SER A 1 305 ? -2.126 -6.554 -9.187 1.00 91.44 305 SER A O 1
ATOM 2410 N N . GLY A 1 306 ? 0.083 -6.242 -9.448 1.00 89.69 306 GLY A N 1
ATOM 2411 C CA . GLY A 1 306 ? 0.388 -6.371 -8.022 1.00 89.69 306 GLY A CA 1
ATOM 2412 C C . GLY A 1 306 ? -0.349 -5.345 -7.153 1.00 89.69 306 GLY A C 1
ATOM 2413 O O . GLY A 1 306 ? -0.746 -5.650 -6.025 1.00 89.69 306 GLY A O 1
ATOM 2414 N N . MET A 1 307 ? -0.584 -4.143 -7.685 1.00 91.50 307 MET A N 1
ATOM 2415 C CA . MET A 1 307 ? -1.251 -3.067 -6.953 1.00 91.50 307 MET A CA 1
ATOM 2416 C C . MET A 1 307 ? -2.761 -3.221 -6.887 1.00 91.50 307 MET A C 1
ATOM 2418 O O . MET A 1 307 ? -3.334 -2.909 -5.844 1.00 91.50 307 MET A O 1
ATOM 2422 N N . ILE A 1 308 ? -3.400 -3.768 -7.925 1.00 90.88 308 ILE A N 1
ATOM 2423 C CA . ILE A 1 308 ? -4.835 -4.081 -7.882 1.00 90.88 308 ILE A CA 1
ATOM 2424 C C . ILE A 1 308 ? -5.132 -5.011 -6.706 1.00 90.88 308 ILE A C 1
ATOM 2426 O O . ILE A 1 308 ? -6.028 -4.730 -5.914 1.00 90.88 308 ILE A O 1
ATOM 2430 N N . ILE A 1 309 ? -4.376 -6.098 -6.557 1.00 87.31 309 ILE A N 1
ATOM 2431 C CA . ILE A 1 309 ? -4.656 -7.111 -5.532 1.00 87.31 309 ILE A CA 1
ATOM 2432 C C . ILE A 1 309 ? -4.371 -6.561 -4.128 1.00 87.31 309 ILE A C 1
ATOM 2434 O O . ILE A 1 309 ? -5.228 -6.630 -3.246 1.00 87.31 309 ILE A O 1
ATOM 2438 N N . SER A 1 310 ? -3.188 -5.976 -3.925 1.00 87.38 310 SER A N 1
ATOM 2439 C CA . SER A 1 310 ? -2.752 -5.492 -2.609 1.00 87.38 310 SER A CA 1
ATOM 2440 C C . SER A 1 310 ? -3.605 -4.322 -2.101 1.00 87.38 310 SER A C 1
ATOM 2442 O O . SER A 1 310 ? -4.008 -4.295 -0.935 1.00 87.38 310 SER A O 1
ATOM 2444 N N . PHE A 1 311 ? -3.943 -3.365 -2.973 1.00 89.94 311 PHE A N 1
ATOM 2445 C CA . PHE A 1 311 ? -4.653 -2.157 -2.553 1.00 89.94 311 PHE A CA 1
ATOM 2446 C C . PHE A 1 311 ? -6.123 -2.416 -2.191 1.00 89.94 311 PHE A C 1
ATOM 2448 O O . PHE A 1 311 ? -6.645 -1.743 -1.307 1.00 89.94 311 PHE A O 1
ATOM 2455 N N . HIS A 1 312 ? -6.782 -3.429 -2.770 1.00 87.62 312 HIS A N 1
ATOM 2456 C CA . HIS A 1 312 ? -8.160 -3.783 -2.391 1.00 87.62 312 HIS A CA 1
ATOM 2457 C C . HIS A 1 312 ? -8.284 -4.188 -0.918 1.00 87.62 312 HIS A C 1
ATOM 2459 O O . HIS A 1 312 ? -9.264 -3.830 -0.261 1.00 87.62 312 HIS A O 1
ATOM 2465 N N . LEU A 1 313 ? -7.297 -4.921 -0.394 1.00 84.31 313 LEU A N 1
ATOM 2466 C CA . LEU A 1 313 ? -7.253 -5.297 1.020 1.00 84.31 313 LEU A CA 1
ATOM 2467 C C . LEU A 1 313 ? -7.033 -4.060 1.897 1.00 84.31 313 LEU A C 1
ATOM 2469 O O . LEU A 1 313 ? -7.760 -3.862 2.872 1.00 84.31 313 LEU A O 1
ATOM 2473 N N . LYS A 1 314 ? -6.096 -3.182 1.505 1.00 88.31 314 LYS A N 1
ATOM 2474 C CA . LYS A 1 314 ? -5.839 -1.913 2.204 1.00 88.31 314 LYS A CA 1
ATOM 2475 C C . LYS A 1 314 ? -7.095 -1.031 2.241 1.00 88.31 314 LYS A C 1
ATOM 2477 O O . LYS A 1 314 ? -7.458 -0.549 3.307 1.00 88.31 314 LYS A O 1
ATOM 2482 N N . LEU A 1 315 ? -7.816 -0.894 1.123 1.00 88.81 315 LEU A N 1
ATOM 2483 C CA . LEU A 1 315 ? -9.009 -0.045 1.001 1.00 88.81 315 LEU A CA 1
ATOM 2484 C C . LEU A 1 315 ? -10.110 -0.410 2.009 1.00 88.81 315 LEU A C 1
ATOM 2486 O O . LEU A 1 315 ? -10.790 0.483 2.522 1.00 88.81 315 LEU A O 1
ATOM 2490 N N . ARG A 1 316 ? -10.288 -1.702 2.314 1.00 86.38 316 ARG A N 1
ATOM 2491 C CA . ARG A 1 316 ? -11.258 -2.160 3.323 1.00 86.38 316 ARG A CA 1
ATOM 2492 C C . ARG A 1 316 ? -10.889 -1.668 4.724 1.00 86.38 316 ARG A C 1
ATOM 2494 O O . ARG A 1 316 ? -11.733 -1.083 5.397 1.00 86.38 316 ARG A O 1
ATOM 2501 N N . ILE A 1 317 ? -9.624 -1.829 5.112 1.00 88.50 317 ILE A N 1
ATOM 2502 C CA . ILE A 1 317 ? -9.094 -1.356 6.401 1.00 88.50 317 ILE A CA 1
ATOM 2503 C C . ILE A 1 317 ? -9.200 0.172 6.478 1.00 88.50 317 ILE A C 1
ATOM 2505 O O . ILE A 1 317 ? -9.752 0.711 7.435 1.00 88.50 317 ILE A O 1
ATOM 2509 N N . THR A 1 318 ? -8.758 0.879 5.433 1.00 87.94 318 THR A N 1
ATOM 2510 C CA . THR A 1 318 ? -8.809 2.346 5.366 1.00 87.94 318 THR A CA 1
ATOM 2511 C C . THR A 1 318 ? -10.231 2.878 5.469 1.00 87.94 318 THR A C 1
ATOM 2513 O O . THR A 1 318 ? -10.434 3.903 6.106 1.00 87.94 318 THR A O 1
ATOM 2516 N N . THR A 1 319 ? -11.221 2.209 4.869 1.00 87.19 319 THR A N 1
ATOM 2517 C CA . THR A 1 319 ? -12.624 2.647 4.957 1.00 87.19 319 THR A CA 1
ATOM 2518 C C . THR A 1 319 ? -13.087 2.672 6.415 1.00 87.19 319 THR A C 1
ATOM 2520 O O . THR A 1 319 ? -13.639 3.677 6.858 1.00 87.19 319 THR A O 1
ATOM 2523 N N . ARG A 1 320 ? -12.786 1.615 7.181 1.00 85.19 320 ARG A N 1
ATOM 2524 C CA . ARG A 1 320 ? -13.105 1.538 8.613 1.00 85.19 320 ARG A CA 1
ATOM 2525 C C . ARG A 1 320 ? -12.348 2.591 9.426 1.00 85.19 320 ARG A C 1
ATOM 2527 O O . ARG A 1 320 ? -12.959 3.337 10.184 1.00 85.19 320 ARG A O 1
ATOM 2534 N N . GLU A 1 321 ? -11.030 2.675 9.260 1.00 87.62 321 GLU A N 1
ATOM 2535 C CA . GLU A 1 321 ? -10.192 3.631 10.003 1.00 87.62 321 GLU A CA 1
ATOM 2536 C C . GLU A 1 321 ? -10.568 5.093 9.697 1.00 87.62 321 GLU A C 1
ATOM 2538 O O . GLU A 1 321 ? -10.502 5.949 10.580 1.00 87.62 321 GLU A O 1
ATOM 2543 N N . TYR A 1 322 ? -10.998 5.373 8.461 1.00 85.62 322 TYR A N 1
ATOM 2544 C CA . TYR A 1 322 ? -11.479 6.684 8.030 1.00 85.62 322 TYR A CA 1
ATOM 2545 C C . TYR A 1 322 ? -12.833 7.044 8.650 1.00 85.62 322 TYR A C 1
ATOM 2547 O O . TYR A 1 322 ? -13.018 8.190 9.043 1.00 85.62 322 TYR A O 1
ATOM 2555 N N . PHE A 1 323 ? -13.772 6.099 8.761 1.00 83.88 323 PHE A N 1
ATOM 2556 C CA . PHE A 1 323 ? -15.063 6.353 9.414 1.00 83.88 323 PHE A CA 1
ATOM 2557 C C . PHE A 1 323 ? -14.927 6.554 10.924 1.00 83.88 323 PHE A C 1
ATOM 2559 O O . PHE A 1 323 ? -15.666 7.352 11.488 1.00 83.88 323 PHE A O 1
ATOM 2566 N N . ASN A 1 324 ? -13.923 5.929 11.543 1.00 80.50 324 ASN A N 1
ATOM 2567 C CA . ASN A 1 324 ? -13.593 6.127 12.956 1.00 80.50 324 ASN A CA 1
ATOM 2568 C C . ASN A 1 324 ? -12.661 7.338 13.195 1.00 80.50 324 ASN A C 1
ATOM 2570 O O . ASN A 1 324 ? -12.125 7.484 14.293 1.00 80.50 324 ASN A O 1
ATOM 2574 N N . ASP A 1 325 ? -12.417 8.172 12.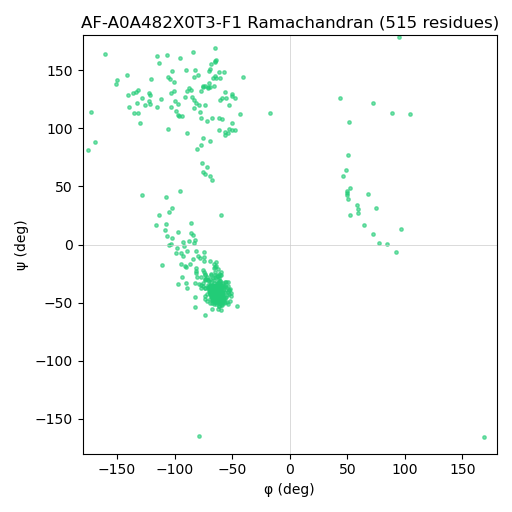173 1.00 83.06 325 ASP A N 1
ATOM 2575 C CA . ASP A 1 325 ? -11.604 9.397 12.223 1.00 83.06 325 ASP A CA 1
ATOM 2576 C C . ASP A 1 325 ? -10.199 9.214 12.851 1.00 83.06 325 ASP A C 1
ATOM 2578 O O . ASP A 1 325 ? -9.679 10.082 13.556 1.00 83.06 325 ASP A O 1
ATOM 2582 N N . TRP A 1 326 ? -9.526 8.091 12.566 1.00 84.88 326 TRP A N 1
ATOM 2583 C CA . TRP A 1 326 ? -8.200 7.799 13.140 1.00 84.88 326 TRP A CA 1
ATOM 2584 C C . TRP A 1 326 ? -7.100 8.751 12.658 1.00 84.88 326 TRP A C 1
ATOM 2586 O O . TRP A 1 326 ? -6.145 9.037 13.385 1.00 84.88 326 TRP A O 1
ATOM 2596 N N . TYR A 1 327 ? -7.179 9.187 11.402 1.00 89.12 327 TYR A N 1
ATOM 2597 C CA . TYR A 1 327 ? -6.167 10.016 10.753 1.00 89.12 327 TYR A CA 1
ATOM 2598 C C . TYR A 1 327 ? -6.727 10.741 9.531 1.00 89.12 327 TYR A C 1
ATOM 2600 O O . TYR A 1 327 ? -7.753 10.378 8.957 1.00 89.12 327 TYR A O 1
ATOM 2608 N N . SER A 1 328 ? -6.001 11.761 9.072 1.00 90.12 328 SER A N 1
ATOM 2609 C CA . SER A 1 328 ? -6.331 12.436 7.818 1.00 90.12 328 SER A CA 1
ATOM 2610 C C . SER A 1 328 ? -6.043 11.551 6.596 1.00 90.12 328 SER A C 1
ATOM 2612 O O . SER A 1 328 ? -4.957 10.986 6.455 1.00 90.12 328 SER A O 1
ATOM 2614 N N . LEU A 1 329 ? -6.984 11.503 5.645 1.00 91.31 329 LEU A N 1
ATOM 2615 C CA . LEU A 1 329 ? -6.833 10.739 4.395 1.00 91.31 329 LEU A CA 1
ATOM 2616 C C . LEU A 1 329 ? -5.575 11.141 3.601 1.00 91.31 329 LEU A C 1
ATOM 2618 O O . LEU A 1 329 ? -4.949 10.307 2.954 1.00 91.31 329 LEU A O 1
ATOM 2622 N N . LYS A 1 330 ? -5.184 12.422 3.680 1.00 93.31 330 LYS A N 1
ATOM 2623 C CA . LYS A 1 330 ? -3.960 12.949 3.059 1.00 93.31 330 LYS A CA 1
ATOM 2624 C C . LYS A 1 330 ? -2.699 12.288 3.628 1.00 93.31 330 LYS A C 1
ATOM 2626 O O . LYS A 1 330 ? -1.828 11.906 2.854 1.00 93.31 330 LYS A O 1
ATOM 2631 N N . ALA A 1 331 ? -2.609 12.149 4.956 1.00 93.50 331 ALA A N 1
ATOM 2632 C CA . ALA A 1 331 ? -1.443 11.560 5.616 1.00 93.50 331 ALA A CA 1
ATOM 2633 C C . ALA A 1 331 ? -1.292 10.083 5.242 1.00 93.50 331 ALA A C 1
ATOM 2635 O O . ALA A 1 331 ? -0.197 9.648 4.899 1.00 93.50 331 ALA A O 1
ATOM 2636 N N . PHE A 1 332 ? -2.404 9.345 5.233 1.00 93.19 332 PHE A N 1
ATOM 2637 C CA . PHE A 1 332 ? -2.432 7.948 4.805 1.00 93.19 332 PHE A CA 1
ATOM 2638 C C . PHE A 1 332 ? -2.008 7.775 3.351 1.00 93.19 332 PHE A C 1
ATOM 2640 O O . PHE A 1 332 ? -1.086 7.015 3.071 1.00 93.19 332 PHE A O 1
ATOM 2647 N N . TYR A 1 333 ? -2.636 8.514 2.432 1.00 94.38 333 TYR A N 1
ATOM 2648 C CA . TYR A 1 333 ? -2.334 8.386 1.011 1.00 94.38 333 TYR A CA 1
ATOM 2649 C C . TYR A 1 333 ? -0.860 8.682 0.722 1.00 94.38 333 TYR A C 1
ATOM 2651 O O . TYR A 1 333 ? -0.221 7.926 -0.005 1.00 94.38 333 TYR A O 1
ATOM 2659 N N . LEU A 1 334 ? -0.295 9.740 1.313 1.00 95.00 334 LEU A N 1
ATOM 2660 C CA . LEU A 1 334 ? 1.110 10.085 1.102 1.00 95.00 334 LEU A CA 1
ATOM 2661 C C . LEU A 1 334 ? 2.058 9.024 1.680 1.00 95.00 334 LEU A C 1
ATOM 2663 O O . LEU A 1 334 ? 3.014 8.641 1.010 1.00 95.00 334 LEU A O 1
ATOM 2667 N N . ALA A 1 335 ? 1.786 8.538 2.895 1.00 95.25 335 ALA A N 1
ATOM 2668 C CA . ALA A 1 335 ? 2.618 7.535 3.557 1.00 95.25 335 ALA A CA 1
ATOM 2669 C C . ALA A 1 335 ? 2.677 6.225 2.759 1.00 95.25 335 ALA A C 1
ATOM 2671 O O . ALA A 1 335 ? 3.766 5.731 2.470 1.00 95.25 335 ALA A O 1
ATOM 2672 N N . GLU A 1 336 ? 1.520 5.707 2.341 1.00 92.75 336 GLU A N 1
ATOM 2673 C CA . GLU A 1 336 ? 1.450 4.476 1.545 1.00 92.75 336 GLU A CA 1
ATOM 2674 C C . GLU A 1 336 ? 2.135 4.636 0.185 1.00 92.75 336 GLU A C 1
ATOM 2676 O O . GLU A 1 336 ? 2.904 3.770 -0.229 1.00 92.75 336 GLU A O 1
ATOM 2681 N N . ASN A 1 337 ? 1.918 5.765 -0.501 1.00 93.50 337 ASN A N 1
ATOM 2682 C CA . ASN A 1 337 ? 2.536 5.999 -1.806 1.00 93.50 337 ASN A CA 1
ATOM 2683 C C . ASN A 1 337 ? 4.066 6.038 -1.741 1.00 93.50 337 ASN A C 1
ATOM 2685 O O . ASN A 1 337 ? 4.708 5.549 -2.667 1.00 93.50 337 ASN A O 1
ATOM 2689 N N . ILE A 1 338 ? 4.652 6.609 -0.684 1.00 95.69 338 ILE A N 1
ATOM 2690 C CA . ILE A 1 338 ? 6.113 6.686 -0.538 1.00 95.69 338 ILE A CA 1
ATOM 2691 C C . ILE A 1 338 ? 6.711 5.292 -0.337 1.00 95.69 338 ILE A C 1
ATOM 2693 O O . ILE A 1 338 ? 7.664 4.935 -1.031 1.00 95.69 338 ILE A O 1
ATOM 2697 N N . VAL A 1 339 ? 6.144 4.490 0.569 1.00 95.19 339 VAL A N 1
ATOM 2698 C CA . VAL A 1 339 ? 6.637 3.129 0.841 1.00 95.19 339 VAL A CA 1
ATOM 2699 C C . VAL A 1 339 ? 6.501 2.246 -0.395 1.00 95.19 339 VAL A C 1
ATOM 2701 O O . VAL A 1 339 ? 7.468 1.598 -0.806 1.00 95.19 339 VAL A O 1
ATOM 2704 N N . ASP A 1 340 ? 5.329 2.265 -1.031 1.00 93.25 340 ASP A N 1
ATOM 2705 C CA . ASP A 1 340 ? 5.070 1.442 -2.206 1.00 93.25 340 ASP A CA 1
ATOM 2706 C C . ASP A 1 340 ? 5.949 1.872 -3.411 1.00 93.25 340 ASP A C 1
ATOM 2708 O O . ASP A 1 340 ? 6.393 1.012 -4.176 1.00 93.25 340 ASP A O 1
ATOM 2712 N N . MET A 1 341 ? 6.266 3.170 -3.557 1.00 94.94 341 MET A N 1
ATOM 2713 C CA . MET A 1 341 ? 7.172 3.700 -4.593 1.00 94.94 341 MET A CA 1
ATOM 2714 C C . MET A 1 341 ? 8.616 3.228 -4.398 1.00 94.94 341 MET A C 1
ATOM 2716 O O . MET A 1 341 ? 9.235 2.754 -5.351 1.00 94.94 341 MET A O 1
ATOM 2720 N N . ILE A 1 342 ? 9.154 3.327 -3.178 1.00 96.00 342 ILE A N 1
ATOM 2721 C CA . ILE A 1 342 ? 10.526 2.890 -2.866 1.00 96.00 342 ILE A CA 1
ATOM 2722 C C . ILE A 1 342 ? 10.687 1.403 -3.193 1.00 96.00 342 ILE A C 1
ATOM 2724 O O . ILE A 1 342 ? 11.652 0.999 -3.846 1.00 96.00 342 ILE A O 1
ATOM 2728 N N . PHE A 1 343 ? 9.708 0.590 -2.795 1.00 94.81 343 PHE A N 1
ATOM 2729 C CA . PHE A 1 343 ? 9.738 -0.840 -3.065 1.00 94.81 343 PHE A CA 1
ATOM 2730 C C . PHE A 1 343 ? 9.636 -1.168 -4.562 1.00 94.81 343 PHE A C 1
ATOM 2732 O O . PHE A 1 343 ? 10.340 -2.058 -5.049 1.00 94.81 343 PHE A O 1
ATOM 2739 N N . GLN A 1 344 ? 8.808 -0.438 -5.315 1.00 95.69 344 GLN A N 1
ATOM 2740 C CA . GLN A 1 344 ? 8.697 -0.628 -6.763 1.00 95.69 344 GLN A CA 1
ATOM 2741 C C . GLN A 1 344 ? 9.984 -0.239 -7.502 1.00 95.69 344 GLN A C 1
ATOM 2743 O O . GLN A 1 344 ? 10.393 -0.955 -8.420 1.00 95.69 344 GLN A O 1
ATOM 2748 N N . ILE A 1 345 ? 10.646 0.850 -7.099 1.00 96.88 345 ILE A N 1
ATOM 2749 C CA . ILE A 1 345 ? 11.947 1.249 -7.657 1.00 96.88 345 ILE A CA 1
ATOM 2750 C C . ILE A 1 345 ? 12.977 0.144 -7.405 1.00 96.88 345 ILE A C 1
ATOM 2752 O O . ILE A 1 345 ? 13.645 -0.282 -8.340 1.00 96.88 345 ILE A O 1
ATOM 2756 N N . PHE A 1 346 ? 13.044 -0.396 -6.185 1.00 96.25 346 PHE A N 1
ATOM 2757 C CA . PHE A 1 346 ? 13.954 -1.495 -5.851 1.00 96.25 346 PHE A CA 1
ATOM 2758 C C . PHE A 1 346 ? 13.727 -2.751 -6.718 1.00 96.25 346 PHE A C 1
ATOM 2760 O O . PHE A 1 346 ? 14.682 -3.316 -7.261 1.00 96.25 346 PHE A O 1
ATOM 2767 N N . CYS A 1 347 ? 12.468 -3.160 -6.916 1.00 95.69 347 CYS A N 1
ATOM 2768 C CA . CYS A 1 347 ? 12.128 -4.295 -7.785 1.00 95.69 347 CYS A CA 1
ATOM 2769 C C . CYS A 1 347 ? 12.516 -4.037 -9.251 1.00 95.69 347 CYS A C 1
ATOM 2771 O O . CYS A 1 347 ? 13.078 -4.913 -9.909 1.00 95.69 347 CYS A O 1
ATOM 2773 N N . SER A 1 348 ? 12.250 -2.824 -9.746 1.00 96.44 348 SER A N 1
ATOM 2774 C CA . SER A 1 348 ? 12.544 -2.429 -11.130 1.00 96.44 348 SER A CA 1
ATOM 2775 C C . SER A 1 348 ? 14.053 -2.401 -11.387 1.00 96.44 348 SER A C 1
ATOM 2777 O O . SER A 1 348 ? 14.519 -2.965 -12.373 1.00 96.44 348 SER A O 1
ATOM 2779 N N . THR A 1 349 ? 14.833 -1.834 -10.462 1.00 97.00 349 THR A N 1
ATOM 2780 C CA . THR A 1 349 ? 16.302 -1.825 -10.530 1.00 97.00 349 THR A CA 1
ATOM 2781 C C . THR A 1 349 ? 16.877 -3.235 -10.528 1.00 97.00 349 THR A C 1
ATOM 2783 O O . THR A 1 349 ? 17.800 -3.510 -11.289 1.00 97.00 349 THR A O 1
ATOM 2786 N N . THR A 1 350 ? 16.320 -4.145 -9.723 1.00 97.06 350 THR A N 1
ATOM 2787 C CA . THR A 1 350 ? 16.778 -5.543 -9.671 1.00 97.06 350 THR A CA 1
ATOM 2788 C C . THR A 1 350 ? 16.617 -6.229 -11.029 1.00 97.06 350 THR A C 1
ATOM 2790 O O . THR A 1 350 ? 17.564 -6.841 -11.516 1.00 97.06 350 THR A O 1
ATOM 2793 N N . LEU A 1 351 ? 15.455 -6.086 -11.677 1.00 97.62 351 LEU A N 1
ATOM 2794 C CA . LEU A 1 351 ? 15.232 -6.642 -13.015 1.00 97.62 351 LEU A CA 1
ATOM 2795 C C . LEU A 1 351 ? 16.179 -6.017 -14.048 1.00 97.62 351 LEU A C 1
ATOM 2797 O O . LEU A 1 351 ? 16.857 -6.737 -14.785 1.00 97.62 351 LEU A O 1
ATOM 2801 N N . CYS A 1 352 ? 16.250 -4.682 -14.072 1.00 97.69 352 CYS A N 1
ATOM 2802 C CA . CYS A 1 352 ? 17.096 -3.949 -15.007 1.00 97.69 352 CYS A CA 1
ATOM 2803 C C . CYS A 1 352 ? 18.571 -4.326 -14.855 1.00 97.69 352 CYS A C 1
ATOM 2805 O O . CYS A 1 352 ? 19.256 -4.441 -15.864 1.00 97.69 352 CYS A O 1
ATOM 2807 N N . LEU A 1 353 ? 19.055 -4.567 -13.633 1.00 97.38 353 LEU A N 1
ATOM 2808 C CA . LEU A 1 353 ? 20.431 -4.985 -13.371 1.00 97.38 353 LEU A CA 1
ATOM 2809 C C . LEU A 1 353 ? 20.773 -6.298 -14.089 1.00 97.38 353 LEU A C 1
ATOM 2811 O O . LEU A 1 353 ? 21.757 -6.349 -14.827 1.00 97.38 353 LEU A O 1
ATOM 2815 N N . PHE A 1 354 ? 19.954 -7.341 -13.921 1.00 97.38 354 PHE A N 1
ATOM 2816 C CA . PHE A 1 354 ? 20.194 -8.630 -14.579 1.00 97.38 354 PHE A CA 1
ATOM 2817 C C . PHE A 1 354 ? 20.110 -8.517 -16.100 1.00 97.38 354 PHE A C 1
ATOM 2819 O O . PHE A 1 354 ? 21.007 -8.987 -16.801 1.00 97.38 354 PHE A O 1
ATOM 2826 N N . VAL A 1 355 ? 19.080 -7.842 -16.616 1.00 97.50 355 VAL A N 1
ATOM 2827 C CA . VAL A 1 355 ? 18.906 -7.666 -18.063 1.00 97.50 355 VAL A CA 1
ATOM 2828 C C . VAL A 1 355 ? 20.080 -6.892 -18.660 1.00 97.50 355 VAL A C 1
ATOM 2830 O O . VAL A 1 355 ? 20.631 -7.314 -19.674 1.00 97.50 355 VAL A O 1
ATOM 2833 N N . TYR A 1 356 ? 20.508 -5.797 -18.031 1.00 97.00 356 TYR A N 1
ATOM 2834 C CA . TYR A 1 356 ? 21.577 -4.937 -18.540 1.00 97.00 356 TYR A CA 1
ATOM 2835 C C . TYR A 1 356 ? 22.923 -5.665 -18.618 1.00 97.00 356 TYR A C 1
ATOM 2837 O O . TYR A 1 356 ? 23.611 -5.585 -19.638 1.00 97.00 356 TYR A O 1
ATOM 2845 N N . LEU A 1 357 ? 23.274 -6.408 -17.562 1.00 96.44 357 LEU A N 1
ATOM 2846 C CA . LEU A 1 357 ? 24.547 -7.124 -17.473 1.00 96.44 357 LEU A CA 1
ATOM 2847 C C . LEU A 1 357 ? 24.596 -8.341 -18.404 1.00 96.44 357 LEU A C 1
ATOM 2849 O O . LEU A 1 357 ? 25.558 -8.501 -19.154 1.00 96.44 357 LEU A O 1
ATOM 2853 N N . LEU A 1 358 ? 23.564 -9.189 -18.392 1.00 97.00 358 LEU A N 1
ATOM 2854 C CA . LEU A 1 358 ? 23.572 -10.453 -19.138 1.00 97.00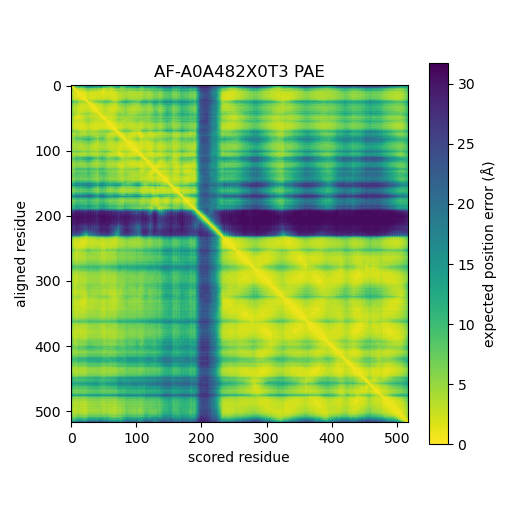 358 LEU A CA 1
ATOM 2855 C C . LEU A 1 358 ? 23.377 -10.250 -20.647 1.00 97.00 358 LEU A C 1
ATOM 2857 O O . LEU A 1 358 ? 24.020 -10.923 -21.456 1.00 97.00 358 LEU A O 1
ATOM 2861 N N . SER A 1 359 ? 22.564 -9.265 -21.042 1.00 96.12 359 SER A N 1
ATOM 2862 C CA . SER A 1 359 ? 22.405 -8.926 -22.462 1.00 96.12 359 SER A CA 1
ATOM 2863 C C . SER A 1 359 ? 23.603 -8.176 -23.049 1.00 96.12 359 SER A C 1
ATOM 2865 O O . SER A 1 359 ? 23.664 -7.980 -24.260 1.00 96.12 359 SER A O 1
ATOM 2867 N N . GLY A 1 360 ? 24.584 -7.782 -22.230 1.00 94.50 360 GLY A N 1
ATOM 2868 C CA . GLY A 1 360 ? 25.781 -7.078 -22.686 1.00 94.50 360 GLY A CA 1
ATOM 2869 C C . GLY A 1 360 ? 25.488 -5.665 -23.189 1.00 94.50 360 GLY A C 1
ATOM 2870 O O . GLY A 1 360 ? 25.996 -5.269 -24.237 1.00 94.50 360 GLY A O 1
ATOM 2871 N N . GLN A 1 361 ? 24.653 -4.901 -22.479 1.00 95.00 361 GLN A N 1
ATOM 2872 C CA . GLN A 1 361 ? 24.501 -3.466 -22.748 1.00 95.00 361 GLN A CA 1
ATOM 2873 C C . GLN A 1 361 ? 25.819 -2.717 -22.459 1.00 95.00 361 GLN A C 1
ATOM 2875 O O . GLN A 1 361 ? 26.658 -3.216 -21.704 1.00 95.00 361 GLN A O 1
ATOM 2880 N N . PRO A 1 362 ? 26.049 -1.525 -23.048 1.00 92.25 362 PRO A N 1
ATOM 2881 C CA . PRO A 1 362 ? 27.277 -0.762 -22.807 1.00 92.25 362 PRO A CA 1
ATOM 2882 C C . PRO A 1 362 ? 27.490 -0.496 -21.310 1.00 92.25 362 PRO A C 1
ATOM 2884 O O . PRO A 1 362 ? 26.615 0.069 -20.669 1.00 92.25 362 PRO A O 1
ATOM 2887 N N . LEU A 1 363 ? 28.644 -0.858 -20.744 1.00 91.06 363 LEU A N 1
ATOM 2888 C CA . LEU A 1 363 ? 28.943 -0.702 -19.310 1.00 91.06 363 LEU A CA 1
ATOM 2889 C C . LEU A 1 363 ? 29.245 0.761 -18.924 1.00 91.06 363 LEU A C 1
ATOM 2891 O O . LEU A 1 363 ? 30.344 1.096 -18.497 1.00 91.06 363 LEU A O 1
ATOM 2895 N N . ASP A 1 364 ? 28.258 1.633 -19.100 1.00 93.25 364 ASP A N 1
ATOM 2896 C CA . ASP A 1 364 ? 28.292 3.057 -18.774 1.00 93.25 364 ASP A CA 1
ATOM 2897 C C . ASP A 1 364 ? 27.268 3.352 -17.657 1.00 93.25 364 ASP A C 1
ATOM 2899 O O . ASP A 1 364 ? 26.063 3.141 -17.866 1.00 93.25 364 ASP A O 1
ATOM 2903 N N . PRO A 1 365 ? 27.707 3.844 -16.479 1.00 94.31 365 PRO A N 1
ATOM 2904 C CA . PRO A 1 365 ? 26.820 4.156 -15.360 1.00 94.31 365 PRO A CA 1
ATOM 2905 C C . PRO A 1 365 ? 25.698 5.136 -15.717 1.00 94.31 365 PRO A C 1
ATOM 2907 O O . PRO A 1 365 ? 24.574 4.982 -15.234 1.00 94.31 365 PRO A O 1
ATOM 2910 N N . MET A 1 366 ? 25.968 6.114 -16.590 1.00 95.69 366 MET A N 1
ATOM 2911 C CA . MET A 1 366 ? 24.968 7.112 -16.978 1.00 95.69 366 MET A CA 1
ATOM 2912 C C . MET A 1 366 ? 23.837 6.462 -17.777 1.00 95.69 366 MET A C 1
ATOM 2914 O O . MET A 1 366 ? 22.660 6.691 -17.499 1.00 95.69 366 MET A O 1
ATOM 2918 N N . ARG A 1 367 ? 24.172 5.578 -18.723 1.00 95.38 367 ARG A N 1
ATOM 2919 C CA . ARG A 1 367 ? 23.180 4.845 -19.529 1.00 95.38 367 ARG A CA 1
ATOM 2920 C C . ARG A 1 367 ? 22.356 3.887 -18.686 1.00 95.38 367 ARG A C 1
ATOM 2922 O O . ARG A 1 367 ? 21.144 3.812 -18.882 1.00 95.38 367 ARG A O 1
ATOM 2929 N N . PHE A 1 368 ? 22.982 3.211 -17.725 1.00 96.88 368 PHE A N 1
ATOM 2930 C CA . PHE A 1 368 ? 22.273 2.349 -16.782 1.00 96.88 368 PHE A CA 1
ATOM 2931 C C . PHE A 1 368 ? 21.269 3.136 -15.927 1.00 96.88 368 PHE A C 1
ATOM 2933 O O . PHE A 1 368 ? 20.128 2.696 -15.754 1.00 96.88 368 PHE A O 1
ATOM 2940 N N . PHE A 1 369 ? 21.655 4.315 -15.430 1.00 97.06 369 PHE A N 1
ATOM 2941 C CA . PHE A 1 369 ? 20.766 5.175 -14.649 1.00 97.06 369 PHE A CA 1
ATOM 2942 C C . PHE A 1 369 ? 19.586 5.700 -15.479 1.00 97.06 369 PHE A C 1
ATOM 2944 O O . PHE A 1 369 ? 18.439 5.629 -15.034 1.00 97.06 369 PHE A O 1
ATOM 2951 N N . LEU A 1 370 ? 19.832 6.171 -16.705 1.00 97.12 370 LEU A N 1
ATOM 2952 C CA . LEU A 1 370 ? 18.774 6.620 -17.620 1.00 97.12 370 LEU A CA 1
ATOM 2953 C C . LEU A 1 370 ? 17.814 5.472 -17.972 1.00 97.12 370 LEU A C 1
ATOM 2955 O O . LEU A 1 370 ? 16.600 5.614 -17.874 1.00 97.12 370 LEU A O 1
ATOM 2959 N N . PHE A 1 371 ? 18.347 4.291 -18.283 1.00 97.75 371 PHE A N 1
ATOM 2960 C CA . PHE A 1 371 ? 17.541 3.104 -18.565 1.00 97.75 371 PHE A CA 1
ATOM 2961 C C . PHE A 1 371 ? 16.663 2.694 -17.371 1.00 97.75 371 PHE A C 1
ATOM 2963 O O . PHE A 1 371 ? 15.457 2.469 -17.512 1.00 97.75 371 PHE A O 1
ATOM 2970 N N . THR A 1 372 ? 17.256 2.628 -16.178 1.00 97.69 372 THR A N 1
ATOM 2971 C CA . THR A 1 372 ? 16.556 2.204 -14.960 1.00 97.69 372 THR A CA 1
ATOM 2972 C C . THR A 1 372 ? 15.525 3.238 -14.514 1.00 97.69 372 THR A C 1
ATOM 2974 O O . THR A 1 372 ? 14.420 2.861 -14.130 1.00 97.69 372 THR A O 1
ATOM 2977 N N . SER A 1 373 ? 15.832 4.536 -14.608 1.00 97.75 373 SER A N 1
ATOM 2978 C CA . SER A 1 373 ? 14.887 5.606 -14.260 1.00 97.75 373 SER A CA 1
ATOM 2979 C C . SER A 1 373 ? 13.698 5.673 -15.224 1.00 97.75 373 SER A C 1
ATOM 2981 O O . SER A 1 373 ? 12.565 5.826 -14.762 1.00 97.75 373 SER A O 1
ATOM 2983 N N . ALA A 1 374 ? 13.910 5.463 -16.529 1.00 97.88 374 ALA A N 1
ATOM 2984 C CA . ALA A 1 374 ? 12.830 5.342 -17.512 1.00 97.88 374 ALA A CA 1
ATOM 2985 C C . ALA A 1 374 ? 11.908 4.141 -17.223 1.00 97.88 374 ALA A C 1
ATOM 2987 O O . ALA A 1 374 ? 10.683 4.268 -17.249 1.00 97.88 374 ALA A O 1
ATOM 2988 N N . CYS A 1 375 ? 12.477 2.983 -16.876 1.00 98.12 375 CYS A N 1
ATOM 2989 C CA . CYS A 1 375 ? 11.683 1.817 -16.480 1.00 98.12 375 CYS A CA 1
ATOM 2990 C C . CYS A 1 375 ? 10.923 2.062 -15.165 1.00 98.12 375 CYS A C 1
ATOM 2992 O O . CYS A 1 375 ? 9.743 1.727 -15.053 1.00 98.12 375 CYS A O 1
ATOM 2994 N N . ALA A 1 376 ? 11.576 2.682 -14.179 1.00 98.06 376 ALA A N 1
ATOM 2995 C CA . ALA A 1 376 ? 10.984 2.969 -12.880 1.00 98.06 376 ALA A CA 1
ATOM 2996 C C . ALA A 1 376 ? 9.798 3.936 -12.989 1.00 98.06 376 ALA A C 1
ATOM 2998 O O . ALA A 1 376 ? 8.744 3.660 -12.421 1.00 98.06 376 ALA A O 1
ATOM 2999 N N . ILE A 1 377 ? 9.910 5.036 -13.742 1.00 97.88 377 ILE A N 1
ATOM 3000 C CA . ILE A 1 377 ? 8.815 6.012 -13.851 1.00 97.88 377 ILE A CA 1
ATOM 3001 C C . ILE A 1 377 ? 7.571 5.410 -14.521 1.00 97.88 377 ILE A C 1
ATOM 3003 O O . ILE A 1 377 ? 6.455 5.619 -14.044 1.00 97.88 377 ILE A O 1
ATOM 3007 N N . VAL A 1 378 ? 7.753 4.575 -15.551 1.00 98.06 378 VAL A N 1
ATOM 3008 C CA . VAL A 1 378 ? 6.657 3.824 -16.189 1.00 98.06 378 VAL A CA 1
ATOM 3009 C C . VAL A 1 378 ? 6.015 2.853 -15.199 1.00 98.06 378 VAL A C 1
ATOM 3011 O O . VAL A 1 378 ? 4.786 2.773 -15.128 1.00 98.06 378 VAL A O 1
ATOM 3014 N N . ALA A 1 379 ? 6.816 2.166 -14.380 1.00 97.69 379 ALA A N 1
ATOM 3015 C CA . ALA A 1 379 ? 6.315 1.299 -13.316 1.00 97.69 379 ALA A CA 1
ATOM 3016 C C . ALA A 1 379 ? 5.430 2.065 -12.318 1.00 97.69 379 ALA A C 1
ATOM 3018 O O . ALA A 1 379 ? 4.341 1.611 -11.969 1.00 97.69 379 ALA A O 1
ATOM 3019 N N . LEU A 1 380 ? 5.872 3.250 -11.889 1.00 97.75 380 LEU A N 1
ATOM 3020 C CA . LEU A 1 380 ? 5.160 4.083 -10.915 1.00 97.75 380 LEU A CA 1
ATOM 3021 C C . LEU A 1 380 ? 3.844 4.641 -11.465 1.00 97.75 380 LEU A C 1
ATOM 3023 O O . LEU A 1 380 ? 2.839 4.672 -10.745 1.00 97.75 380 LEU A O 1
ATOM 3027 N N . ILE A 1 381 ? 3.821 5.048 -12.736 1.00 97.62 381 ILE A N 1
ATOM 3028 C CA . ILE A 1 381 ? 2.587 5.460 -13.419 1.00 97.62 381 ILE A CA 1
ATOM 3029 C C . ILE A 1 381 ? 1.610 4.276 -13.461 1.00 97.62 381 ILE A C 1
ATOM 3031 O O . ILE A 1 381 ? 0.455 4.406 -13.054 1.00 97.62 381 ILE A O 1
ATOM 3035 N N . SER A 1 382 ? 2.095 3.094 -13.845 1.00 96.19 382 SER A N 1
ATOM 3036 C CA . SER A 1 382 ? 1.291 1.866 -13.945 1.00 96.19 382 SER A CA 1
ATOM 3037 C C . SER A 1 382 ? 0.690 1.447 -12.608 1.00 96.19 382 SER A C 1
ATOM 3039 O O . SER A 1 382 ? -0.499 1.156 -12.512 1.00 96.19 382 SER A O 1
ATOM 3041 N N . GLN A 1 383 ? 1.481 1.499 -11.541 1.00 95.94 383 GLN A N 1
ATOM 3042 C CA . GLN A 1 383 ? 1.017 1.276 -10.174 1.00 95.94 383 GLN A CA 1
ATOM 3043 C C . GLN A 1 383 ? -0.101 2.252 -9.778 1.00 95.94 383 GLN A C 1
ATOM 3045 O O . GLN A 1 383 ? -1.064 1.858 -9.122 1.00 95.94 383 GLN A O 1
ATOM 3050 N N . THR A 1 384 ? -0.006 3.514 -10.201 1.00 95.94 384 THR A N 1
ATOM 3051 C CA . THR A 1 384 ? -1.018 4.537 -9.905 1.00 95.94 384 THR A CA 1
ATOM 3052 C C . THR A 1 384 ? -2.330 4.255 -10.645 1.00 95.94 384 THR A C 1
ATOM 3054 O O . THR A 1 384 ? -3.397 4.307 -10.035 1.00 95.94 384 THR A O 1
ATOM 3057 N N . PHE A 1 385 ? -2.264 3.837 -11.913 1.00 95.00 385 PHE A N 1
ATOM 3058 C CA . PHE A 1 385 ? -3.439 3.349 -12.645 1.00 95.00 385 PHE A CA 1
ATOM 3059 C C . PHE A 1 385 ? -4.047 2.083 -12.023 1.00 95.00 385 PHE A C 1
ATOM 3061 O O . PHE A 1 385 ? -5.269 1.963 -11.969 1.00 95.00 385 PHE A O 1
ATOM 3068 N N . GLY A 1 386 ? -3.228 1.165 -11.502 1.00 94.50 386 GLY A N 1
ATOM 3069 C CA . GLY A 1 386 ? -3.714 -0.020 -10.784 1.00 94.50 386 GLY A CA 1
ATOM 3070 C C . GLY A 1 386 ? -4.529 0.343 -9.536 1.00 94.50 386 GLY A C 1
ATOM 3071 O O . GLY A 1 386 ? -5.601 -0.218 -9.301 1.00 94.50 386 GLY A O 1
ATOM 3072 N N . VAL A 1 387 ? -4.073 1.342 -8.771 1.00 94.06 387 VAL A N 1
ATOM 3073 C CA . VAL A 1 387 ? -4.821 1.882 -7.620 1.00 94.06 387 VAL A CA 1
ATOM 3074 C C . VAL A 1 387 ? -6.125 2.546 -8.067 1.00 94.06 387 VAL A C 1
ATOM 3076 O O . VAL A 1 387 ? -7.165 2.316 -7.450 1.00 94.06 387 VAL A O 1
ATOM 3079 N N . LEU A 1 388 ? -6.103 3.320 -9.155 1.00 94.12 388 LEU A N 1
ATOM 3080 C CA . LEU A 1 388 ? -7.302 3.960 -9.700 1.00 94.12 388 LEU A CA 1
ATOM 3081 C C . LEU A 1 388 ? -8.376 2.926 -10.077 1.00 94.12 388 LEU A C 1
ATOM 3083 O O . LEU A 1 388 ? -9.523 3.053 -9.655 1.00 94.12 388 LEU A O 1
ATOM 3087 N N . VAL A 1 389 ? -7.997 1.862 -10.790 1.00 93.69 389 VAL A N 1
ATOM 3088 C CA . VAL A 1 389 ? -8.921 0.775 -11.163 1.00 93.69 389 VAL A CA 1
ATOM 3089 C C . VAL A 1 389 ? -9.474 0.052 -9.933 1.00 93.69 389 VAL A C 1
ATOM 3091 O O . VAL A 1 389 ? -10.658 -0.282 -9.898 1.00 93.69 389 VAL A O 1
ATOM 3094 N N . CYS A 1 390 ? -8.654 -0.142 -8.898 1.00 91.06 390 CYS A N 1
ATOM 3095 C CA . CYS A 1 390 ? -9.090 -0.732 -7.633 1.00 91.06 390 CYS A CA 1
ATOM 3096 C C . CYS A 1 390 ? -10.133 0.119 -6.891 1.00 91.06 390 CYS A C 1
ATOM 3098 O O . CYS A 1 390 ? -11.068 -0.419 -6.301 1.00 91.06 390 CYS A O 1
ATOM 3100 N N . ILE A 1 391 ? -9.992 1.442 -6.921 1.00 92.06 391 ILE A N 1
ATOM 3101 C CA . ILE A 1 391 ? -10.962 2.365 -6.318 1.00 92.06 391 ILE A CA 1
ATOM 3102 C C . ILE A 1 391 ? -12.268 2.350 -7.120 1.00 92.06 391 ILE A C 1
ATOM 3104 O O . ILE A 1 391 ? -13.353 2.355 -6.541 1.00 92.06 391 ILE A O 1
ATOM 3108 N N . SER A 1 392 ? -12.187 2.320 -8.449 1.00 90.00 392 SER A N 1
ATOM 3109 C CA . SER A 1 392 ? -13.360 2.447 -9.317 1.00 90.00 392 SER A CA 1
ATOM 3110 C C . SER A 1 392 ? -14.204 1.174 -9.423 1.00 90.00 392 SER A C 1
ATOM 3112 O O . SER A 1 392 ? -15.424 1.269 -9.543 1.00 90.00 392 SER A O 1
ATOM 3114 N N . LEU A 1 393 ? -13.588 -0.010 -9.396 1.00 90.12 393 LEU A N 1
ATOM 3115 C CA . LEU A 1 393 ? -14.264 -1.281 -9.679 1.00 90.12 393 LEU A CA 1
ATOM 3116 C C . LEU A 1 393 ? -14.334 -2.196 -8.451 1.00 90.12 393 LEU A C 1
ATOM 3118 O O . LEU A 1 393 ? -13.522 -2.128 -7.535 1.00 90.12 393 LEU A O 1
ATOM 3122 N N . ARG A 1 394 ? -15.307 -3.117 -8.441 1.00 89.81 394 ARG A N 1
ATOM 3123 C CA . ARG A 1 394 ? -15.329 -4.214 -7.457 1.00 89.81 394 ARG A CA 1
ATOM 3124 C C . ARG A 1 394 ? -14.185 -5.189 -7.738 1.00 89.81 394 ARG A C 1
ATOM 3126 O O . ARG A 1 394 ? -13.860 -5.424 -8.896 1.00 89.81 394 ARG A O 1
ATOM 3133 N N . PHE A 1 395 ? -13.680 -5.852 -6.694 1.00 88.62 395 PHE A N 1
ATOM 3134 C CA . PHE A 1 395 ? -12.515 -6.748 -6.762 1.00 88.62 395 PHE A CA 1
ATOM 3135 C C . PHE A 1 395 ? -12.530 -7.730 -7.947 1.00 88.62 395 PHE A C 1
ATOM 3137 O O . PHE A 1 395 ? -11.593 -7.741 -8.740 1.00 88.62 395 PHE A O 1
ATOM 3144 N N . LYS A 1 396 ? -13.616 -8.501 -8.118 1.00 90.44 396 LYS A N 1
ATOM 3145 C CA . LYS A 1 396 ? -13.735 -9.491 -9.208 1.00 90.44 396 LYS A CA 1
ATOM 3146 C C . LYS A 1 396 ? -13.608 -8.848 -10.597 1.00 90.44 396 LYS A C 1
ATOM 3148 O O . LYS A 1 396 ? -12.914 -9.369 -11.460 1.00 90.44 396 LYS A O 1
ATOM 3153 N N . HIS A 1 397 ? -14.246 -7.695 -10.796 1.00 91.75 397 HIS A N 1
ATOM 3154 C CA . HIS A 1 397 ? -14.211 -6.957 -12.060 1.00 91.75 397 HIS A CA 1
ATOM 3155 C C . HIS A 1 397 ? -12.865 -6.261 -12.281 1.00 91.75 397 HIS A C 1
ATOM 3157 O O . HIS A 1 397 ? -12.373 -6.239 -13.404 1.00 91.75 397 HIS A O 1
ATOM 3163 N N . ALA A 1 398 ? -12.249 -5.737 -11.221 1.00 91.00 398 ALA A N 1
ATOM 3164 C CA . ALA A 1 398 ? -10.966 -5.049 -11.293 1.00 91.00 398 ALA A CA 1
ATOM 3165 C C . ALA A 1 398 ? -9.836 -5.966 -11.779 1.00 91.00 398 ALA A C 1
ATOM 3167 O O . ALA A 1 398 ? -9.024 -5.540 -12.590 1.00 91.00 398 ALA A O 1
ATOM 3168 N N . VAL A 1 399 ? -9.796 -7.225 -11.332 1.00 89.81 399 VAL A N 1
ATOM 3169 C CA . VAL A 1 399 ? -8.763 -8.183 -11.765 1.00 89.81 399 VAL A CA 1
ATOM 3170 C C . VAL A 1 399 ? -8.903 -8.516 -13.255 1.00 89.81 399 VAL A C 1
ATOM 3172 O O . VAL A 1 399 ? -7.913 -8.493 -13.986 1.00 89.81 399 VAL A O 1
ATOM 3175 N N . VAL A 1 400 ? -10.128 -8.774 -13.721 1.00 90.00 400 VAL A N 1
ATOM 3176 C CA . VAL A 1 400 ? -10.395 -9.159 -15.117 1.00 90.00 400 VAL A CA 1
ATOM 3177 C C . VAL A 1 400 ? -10.254 -7.964 -16.059 1.00 90.00 400 VAL A C 1
ATOM 3179 O O . VAL A 1 400 ? -9.392 -7.958 -16.936 1.00 90.00 400 VAL A O 1
ATOM 3182 N N . PHE A 1 401 ? -11.066 -6.923 -15.866 1.00 88.50 401 PHE A N 1
ATOM 3183 C CA . PHE A 1 401 ? -11.090 -5.766 -16.764 1.00 88.50 401 PHE A CA 1
ATOM 3184 C C . PHE A 1 401 ? -9.864 -4.873 -16.602 1.00 88.50 401 PHE A C 1
ATOM 3186 O O . PHE A 1 401 ? -9.415 -4.279 -17.579 1.00 88.50 401 PHE A O 1
ATOM 3193 N N . GLY A 1 402 ? -9.283 -4.806 -15.401 1.00 86.81 402 GLY A N 1
ATOM 3194 C CA . GLY A 1 402 ? -8.040 -4.072 -15.192 1.00 86.81 402 GLY A CA 1
ATOM 3195 C C . GLY A 1 402 ? -6.898 -4.655 -16.019 1.00 86.81 402 GLY A C 1
ATOM 3196 O O . GLY A 1 402 ? -6.192 -3.926 -16.705 1.00 86.81 402 GLY A O 1
ATOM 3197 N N . SER A 1 403 ? -6.755 -5.980 -16.054 1.00 85.44 403 SER A N 1
ATOM 3198 C CA . SER A 1 403 ? -5.702 -6.618 -16.857 1.00 85.44 403 SER A CA 1
ATOM 3199 C C . SER A 1 403 ? -5.852 -6.334 -18.361 1.00 85.44 403 SER A C 1
ATOM 3201 O O . SER A 1 403 ? -4.853 -6.156 -19.056 1.00 85.44 403 SER A O 1
ATOM 3203 N N . LEU A 1 404 ? -7.090 -6.212 -18.857 1.00 88.94 404 LEU A N 1
ATOM 3204 C CA . LEU A 1 404 ? -7.379 -5.833 -20.247 1.00 88.94 404 LEU A CA 1
ATOM 3205 C C . LEU A 1 404 ? -7.097 -4.351 -20.535 1.00 88.94 404 LEU A C 1
ATOM 3207 O O . LEU A 1 404 ? -6.708 -4.005 -21.651 1.00 88.94 404 LEU A O 1
ATOM 3211 N N . PHE A 1 405 ? -7.235 -3.478 -19.531 1.00 88.50 405 PHE A N 1
ATOM 3212 C CA . PHE A 1 405 ? -7.007 -2.037 -19.668 1.00 88.50 405 PHE A CA 1
ATOM 3213 C C . PHE A 1 405 ? -5.579 -1.688 -20.109 1.00 88.50 405 PHE A C 1
ATOM 3215 O O . PHE A 1 405 ? -5.368 -0.632 -20.697 1.00 88.50 405 PHE A O 1
ATOM 3222 N N . ILE A 1 406 ? -4.598 -2.565 -19.871 1.00 89.75 406 ILE A N 1
ATOM 3223 C CA . ILE A 1 406 ? -3.204 -2.357 -20.288 1.00 89.75 406 ILE A CA 1
ATOM 3224 C C . ILE A 1 406 ? -3.026 -2.448 -21.813 1.00 89.75 406 ILE A C 1
ATOM 3226 O O . ILE A 1 406 ? -2.151 -1.778 -22.366 1.00 89.75 406 ILE A O 1
ATOM 3230 N N . MET A 1 407 ? -3.828 -3.258 -22.511 1.00 91.44 407 MET A N 1
ATOM 3231 C CA . MET A 1 407 ? -3.553 -3.616 -23.909 1.00 91.44 407 MET A CA 1
ATOM 3232 C C . MET A 1 407 ? -3.471 -2.423 -24.874 1.00 91.44 407 MET A C 1
ATOM 3234 O O . MET A 1 407 ? -2.514 -2.378 -25.650 1.00 91.44 407 MET A O 1
ATOM 3238 N N . PRO A 1 408 ? -4.374 -1.423 -24.823 1.00 91.31 408 PRO A N 1
ATOM 3239 C CA . PRO A 1 408 ? -4.259 -0.245 -25.681 1.00 91.31 408 PRO A CA 1
ATOM 3240 C C . PRO A 1 408 ? -2.932 0.502 -25.483 1.00 91.31 408 PRO A C 1
ATOM 3242 O O . PRO A 1 408 ? -2.275 0.868 -26.455 1.00 91.31 408 PRO A O 1
ATOM 3245 N N . TRP A 1 409 ? -2.471 0.656 -24.239 1.00 93.31 409 TRP A N 1
ATOM 3246 C CA . TRP A 1 409 ? -1.199 1.326 -23.946 1.00 93.31 409 TRP A CA 1
ATOM 3247 C C . TRP A 1 409 ? 0.001 0.581 -24.544 1.00 93.31 409 TRP A C 1
ATOM 3249 O O . TRP A 1 409 ? 0.961 1.201 -24.997 1.00 93.31 409 TRP A O 1
ATOM 3259 N N . VAL A 1 410 ? -0.063 -0.749 -24.614 1.00 94.19 410 VAL A N 1
ATOM 3260 C CA . VAL A 1 410 ? 0.981 -1.571 -25.240 1.00 94.19 410 VAL A CA 1
ATOM 3261 C C . VAL A 1 410 ? 0.958 -1.458 -26.764 1.00 94.19 410 VAL A C 1
ATOM 3263 O O . VAL A 1 410 ? 2.009 -1.262 -27.374 1.00 94.19 410 VAL A O 1
ATOM 3266 N N . ILE A 1 411 ? -0.215 -1.556 -27.394 1.00 93.44 411 ILE A N 1
ATOM 3267 C CA . ILE A 1 411 ? -0.344 -1.536 -28.863 1.00 93.44 411 ILE A CA 1
ATOM 3268 C C . ILE A 1 411 ? 0.117 -0.188 -29.427 1.00 93.44 411 ILE A C 1
ATOM 3270 O O . ILE A 1 411 ? 0.930 -0.138 -30.350 1.00 93.44 411 ILE A O 1
ATOM 3274 N N . PHE A 1 412 ? -0.336 0.908 -28.816 1.00 93.69 412 PHE A N 1
ATOM 3275 C CA . PHE A 1 412 ? -0.032 2.277 -29.243 1.00 93.69 412 PHE A CA 1
ATOM 3276 C C . PHE A 1 412 ? 1.292 2.817 -28.666 1.00 93.69 412 PHE A C 1
ATOM 3278 O O . PHE A 1 412 ? 1.504 4.028 -28.615 1.00 93.69 412 PHE A O 1
ATOM 3285 N N . SER A 1 413 ? 2.182 1.944 -28.182 1.00 93.88 413 SER A N 1
ATOM 3286 C CA . SER A 1 413 ? 3.489 2.321 -27.612 1.00 93.88 413 SER A CA 1
ATOM 3287 C C . SER A 1 413 ? 4.529 2.740 -28.661 1.00 93.88 413 SER A C 1
ATOM 3289 O O . SER A 1 413 ? 5.591 3.243 -28.306 1.00 93.88 413 SER A O 1
ATOM 3291 N N . GLY A 1 414 ? 4.254 2.520 -29.950 1.00 89.25 414 GLY A N 1
ATOM 3292 C CA . GLY A 1 414 ? 5.210 2.747 -31.039 1.00 89.25 414 GLY A CA 1
ATOM 3293 C C . GLY A 1 414 ? 6.036 1.516 -31.429 1.00 89.25 414 GLY A C 1
ATOM 3294 O O . GLY A 1 414 ? 6.755 1.582 -32.421 1.00 89.25 414 GLY A O 1
ATOM 3295 N N . TYR A 1 415 ? 5.927 0.403 -30.690 1.00 92.88 415 TYR A N 1
ATOM 3296 C CA . TYR A 1 415 ? 6.585 -0.863 -31.040 1.00 92.88 415 TYR A CA 1
ATOM 3297 C C . TYR A 1 415 ? 5.788 -1.678 -32.071 1.00 92.88 415 TYR A C 1
ATOM 3299 O O . TYR A 1 415 ? 6.326 -2.048 -33.109 1.00 92.88 415 TYR A O 1
ATOM 3307 N N . PHE A 1 416 ? 4.503 -1.949 -31.800 1.00 91.19 416 PHE A N 1
ATOM 3308 C CA . PHE A 1 416 ? 3.649 -2.751 -32.691 1.00 91.19 416 PHE A CA 1
ATOM 3309 C C . PHE A 1 416 ? 3.065 -1.934 -33.842 1.00 91.19 416 PHE A C 1
ATOM 3311 O O . PHE A 1 416 ? 3.070 -2.379 -34.985 1.00 91.19 416 PHE A O 1
ATOM 3318 N N . LEU A 1 417 ? 2.557 -0.741 -33.529 1.00 90.62 417 LEU A N 1
ATOM 3319 C CA . LEU A 1 417 ? 1.998 0.192 -34.497 1.00 90.62 417 LEU A CA 1
ATOM 3320 C C . LEU A 1 417 ? 2.777 1.502 -34.418 1.00 90.62 417 LEU A C 1
ATOM 3322 O O . LEU A 1 417 ? 2.937 2.062 -33.333 1.00 90.62 417 LEU A O 1
ATOM 3326 N N . ARG A 1 418 ? 3.257 1.995 -35.561 1.00 86.75 418 ARG A N 1
ATOM 3327 C CA . ARG A 1 418 ? 3.929 3.298 -35.662 1.00 86.75 418 ARG A CA 1
ATOM 3328 C C . ARG A 1 418 ? 2.905 4.387 -35.959 1.00 86.75 418 ARG A C 1
ATOM 3330 O O . ARG A 1 418 ? 1.915 4.131 -36.635 1.00 86.75 418 ARG A O 1
ATOM 3337 N N . LEU A 1 419 ? 3.176 5.611 -35.504 1.00 85.94 419 LEU A N 1
ATOM 3338 C CA . LEU A 1 419 ? 2.264 6.749 -35.677 1.00 85.94 419 LEU A CA 1
ATOM 3339 C C . LEU A 1 419 ? 1.918 7.010 -37.155 1.00 85.94 419 LEU A C 1
ATOM 3341 O O . LEU A 1 419 ? 0.762 7.263 -37.469 1.00 85.94 419 LEU A O 1
ATOM 3345 N N . GLY A 1 420 ? 2.901 6.900 -38.056 1.00 85.69 420 GLY A N 1
ATOM 3346 C CA . GLY A 1 420 ? 2.692 7.111 -39.493 1.00 85.69 420 GLY A CA 1
ATOM 3347 C C . GLY A 1 420 ? 1.838 6.039 -40.178 1.00 85.69 420 GLY A C 1
ATOM 3348 O O . GLY A 1 420 ? 1.183 6.339 -41.168 1.00 85.69 420 GLY A O 1
ATOM 3349 N N . ASP A 1 421 ? 1.809 4.820 -39.630 1.00 88.25 421 ASP A N 1
ATOM 3350 C CA . ASP A 1 421 ? 1.039 3.692 -40.175 1.00 88.25 421 ASP A CA 1
ATOM 3351 C C . ASP A 1 421 ? -0.366 3.601 -39.543 1.00 88.25 421 ASP A C 1
ATOM 3353 O O . ASP A 1 421 ? -1.211 2.816 -39.974 1.00 88.25 421 ASP A O 1
ATOM 3357 N N . ALA A 1 422 ? -0.621 4.379 -38.487 1.00 90.69 422 ALA A N 1
ATOM 3358 C CA . ALA A 1 422 ? -1.869 4.351 -37.746 1.00 90.69 422 ALA A CA 1
ATOM 3359 C C . ALA A 1 422 ? -2.947 5.219 -38.415 1.00 90.69 422 ALA A C 1
ATOM 3361 O O . ALA A 1 422 ? -2.647 6.315 -38.903 1.00 90.69 422 ALA A O 1
ATOM 3362 N N . PRO A 1 423 ? -4.226 4.802 -38.374 1.00 91.69 423 PRO A N 1
ATOM 3363 C CA . PRO A 1 423 ? -5.310 5.620 -38.891 1.00 91.69 423 PRO A CA 1
ATOM 3364 C C . PRO A 1 423 ? -5.434 6.916 -38.082 1.00 91.69 423 PRO A C 1
ATOM 3366 O O . PRO A 1 423 ? -5.273 6.916 -36.856 1.00 91.69 423 PRO A O 1
ATOM 3369 N N . TRP A 1 424 ? -5.767 8.011 -38.768 1.00 91.69 424 TRP A N 1
ATOM 3370 C CA . TRP A 1 424 ? -5.775 9.375 -38.220 1.00 91.69 424 TRP A CA 1
ATOM 3371 C C . TRP A 1 424 ? -6.571 9.511 -36.911 1.00 91.69 424 TRP A C 1
ATOM 3373 O O . TRP A 1 424 ? -6.124 10.171 -35.976 1.00 91.69 424 TRP A O 1
ATOM 3383 N N . PHE A 1 425 ? -7.711 8.819 -36.788 1.00 91.75 425 PHE A N 1
ATOM 3384 C CA . PHE A 1 425 ? -8.563 8.884 -35.595 1.00 91.75 425 PHE A CA 1
ATOM 3385 C C . PHE A 1 425 ? -7.898 8.309 -34.333 1.00 91.75 425 PHE A C 1
ATOM 3387 O O . PHE A 1 425 ? -8.367 8.565 -33.229 1.00 91.75 425 PHE A O 1
ATOM 3394 N N . SER A 1 426 ? -6.827 7.521 -34.473 1.00 91.75 426 SER A N 1
ATOM 3395 C CA . SER A 1 426 ? -6.098 6.901 -33.357 1.00 91.75 426 SER A CA 1
ATOM 3396 C C . SER A 1 426 ? -4.845 7.678 -32.941 1.00 91.75 426 SER A C 1
ATOM 3398 O O . SER A 1 426 ? -4.198 7.319 -31.959 1.00 91.75 426 SER A O 1
ATOM 3400 N N . HIS A 1 427 ? -4.497 8.765 -33.641 1.00 91.44 427 HIS A N 1
ATOM 3401 C CA . HIS A 1 427 ? -3.263 9.523 -33.385 1.00 91.44 427 HIS A CA 1
ATOM 3402 C C . HIS A 1 427 ? -3.204 10.102 -31.968 1.00 91.44 427 HIS A C 1
ATOM 3404 O O . HIS A 1 427 ? -2.153 10.071 -31.332 1.00 91.44 427 HIS A O 1
ATOM 3410 N N . TRP A 1 428 ? -4.336 10.541 -31.414 1.00 92.06 428 TRP A N 1
ATOM 3411 C CA . TRP A 1 428 ? -4.403 11.067 -30.045 1.00 92.06 428 TRP A CA 1
A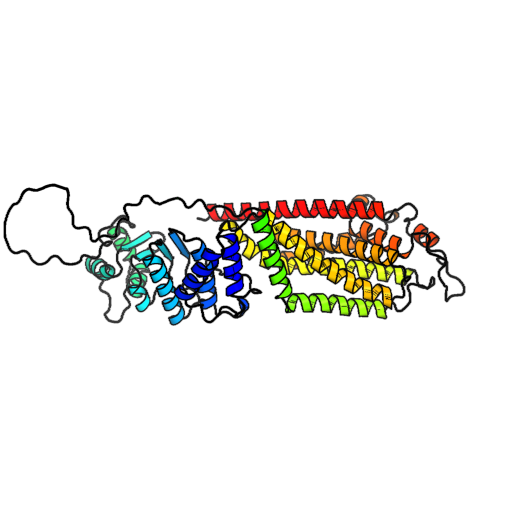TOM 3412 C C . TRP A 1 428 ? -3.977 10.039 -28.982 1.00 92.06 428 TRP A C 1
ATOM 3414 O O . TRP A 1 428 ? -3.371 10.421 -27.980 1.00 92.06 428 TRP A O 1
ATOM 3424 N N . LEU A 1 429 ? -4.210 8.737 -29.215 1.00 91.56 429 LEU A N 1
ATOM 3425 C CA . LEU A 1 429 ? -3.781 7.678 -28.296 1.00 91.56 429 LEU A CA 1
ATOM 3426 C C . LEU A 1 429 ? -2.260 7.655 -28.167 1.00 91.56 429 LEU A C 1
ATOM 3428 O O . LEU A 1 429 ? -1.756 7.506 -27.061 1.00 91.56 429 LEU A O 1
ATOM 3432 N N . PHE A 1 430 ? -1.520 7.895 -29.250 1.00 91.06 430 PHE A N 1
ATOM 3433 C CA . PHE A 1 430 ? -0.060 7.983 -29.195 1.00 91.06 430 PHE A CA 1
ATOM 3434 C C . PHE A 1 430 ? 0.439 9.183 -28.383 1.00 91.06 430 PHE A C 1
ATOM 3436 O O . PHE A 1 430 ? 1.518 9.103 -27.805 1.00 91.06 430 PHE A O 1
ATOM 3443 N N . HIS A 1 431 ? -0.297 10.295 -28.341 1.00 90.31 431 HIS A N 1
ATOM 3444 C CA . HIS A 1 431 ? 0.117 11.498 -27.606 1.00 90.31 431 HIS A CA 1
ATOM 3445 C C . HIS A 1 431 ? -0.182 11.424 -26.104 1.00 90.31 431 HIS A C 1
ATOM 3447 O O . HIS A 1 431 ? 0.486 12.077 -25.313 1.00 90.31 431 HIS A O 1
ATOM 3453 N N . ILE A 1 432 ? -1.162 10.621 -25.688 1.00 91.88 432 ILE A N 1
ATOM 3454 C CA . ILE A 1 432 ? -1.486 10.422 -24.264 1.00 91.88 432 ILE A CA 1
ATOM 3455 C C . ILE A 1 432 ? -0.705 9.234 -23.673 1.00 91.88 432 ILE A C 1
ATOM 3457 O O . ILE A 1 432 ? -0.557 9.107 -22.457 1.00 91.88 432 ILE A O 1
ATOM 3461 N N . ASN A 1 433 ? -0.181 8.348 -24.522 1.00 95.19 433 ASN A N 1
ATOM 3462 C CA . ASN A 1 433 ? 0.405 7.087 -24.095 1.00 95.19 433 ASN A CA 1
ATOM 3463 C C . ASN A 1 433 ? 1.752 7.236 -23.371 1.00 95.19 433 ASN A C 1
ATOM 3465 O O . ASN A 1 433 ? 2.801 7.405 -23.988 1.00 95.19 433 ASN A O 1
ATOM 3469 N N . PHE A 1 434 ? 1.741 7.046 -22.050 1.00 96.38 434 PHE A N 1
ATOM 3470 C CA . PHE A 1 434 ? 2.952 7.045 -21.226 1.00 96.38 434 PHE A CA 1
ATOM 3471 C C . PHE A 1 434 ? 3.929 5.905 -21.571 1.00 96.38 434 PHE A C 1
ATOM 3473 O O . PHE A 1 434 ? 5.134 6.060 -21.395 1.00 96.38 434 PHE A O 1
ATOM 3480 N N . VAL A 1 435 ? 3.455 4.771 -22.099 1.00 96.56 435 VAL A N 1
ATOM 3481 C CA . VAL A 1 435 ? 4.325 3.654 -22.508 1.00 96.56 435 VAL A CA 1
ATOM 3482 C C . VAL A 1 435 ? 5.150 4.037 -23.732 1.00 96.56 435 VAL A C 1
ATOM 3484 O O . VAL A 1 435 ? 6.319 3.670 -23.801 1.00 96.56 435 VAL A O 1
ATOM 3487 N N . LYS A 1 436 ? 4.590 4.835 -24.654 1.00 95.38 436 LYS A N 1
ATOM 3488 C CA . LYS A 1 436 ? 5.333 5.382 -25.798 1.00 95.38 436 LYS A CA 1
ATOM 3489 C C . LYS A 1 436 ? 6.509 6.230 -25.322 1.00 95.38 436 LYS A C 1
ATOM 3491 O O . LYS A 1 436 ? 7.649 5.927 -25.659 1.00 95.38 436 LYS A O 1
ATOM 3496 N N . TYR A 1 437 ? 6.245 7.246 -24.501 1.00 96.19 437 TYR A N 1
ATOM 3497 C CA . TYR A 1 437 ? 7.293 8.129 -23.977 1.00 96.19 437 TYR A CA 1
ATOM 3498 C C . TYR A 1 437 ? 8.333 7.359 -23.153 1.00 96.19 437 TYR A C 1
ATOM 3500 O O . TYR A 1 437 ? 9.534 7.581 -23.293 1.00 96.19 437 TYR A O 1
ATOM 3508 N N . GLY A 1 438 ? 7.888 6.391 -22.348 1.00 97.12 438 GLY A N 1
ATOM 3509 C CA . GLY A 1 438 ? 8.772 5.498 -21.604 1.00 97.12 438 GLY A CA 1
ATOM 3510 C C . GLY A 1 438 ? 9.674 4.657 -22.505 1.00 97.12 438 GLY A C 1
ATOM 3511 O O . GLY A 1 438 ? 10.875 4.548 -22.255 1.00 97.12 438 GLY A O 1
ATOM 3512 N N . PHE A 1 439 ? 9.122 4.105 -23.584 1.00 96.50 439 PHE A N 1
ATOM 3513 C CA . PHE A 1 439 ? 9.882 3.311 -24.540 1.00 96.50 439 PHE A CA 1
ATOM 3514 C C . PHE A 1 439 ? 10.883 4.158 -25.326 1.00 96.50 439 PHE A C 1
ATOM 3516 O O . PHE A 1 439 ? 12.035 3.756 -25.481 1.00 96.50 439 PHE A O 1
ATOM 3523 N N . GLN A 1 440 ? 10.496 5.367 -25.738 1.00 95.94 440 GLN A N 1
ATOM 3524 C CA . GLN A 1 440 ? 11.410 6.331 -26.351 1.00 95.94 440 GLN A CA 1
ATOM 3525 C C . GLN A 1 440 ? 12.586 6.652 -25.416 1.00 95.94 440 GLN A C 1
ATOM 3527 O O . GLN A 1 440 ? 13.735 6.577 -25.851 1.00 95.94 440 GLN A O 1
ATOM 3532 N N . CYS A 1 441 ? 12.336 6.899 -24.124 1.00 97.19 441 CYS A N 1
ATOM 3533 C CA . CYS A 1 441 ? 13.392 7.100 -23.124 1.00 97.19 441 CYS A CA 1
ATOM 3534 C C . CYS A 1 441 ? 14.345 5.898 -23.012 1.00 97.19 441 CYS A C 1
ATOM 3536 O O . CYS A 1 441 ? 15.561 6.085 -22.991 1.00 97.19 441 CYS A O 1
ATOM 3538 N N . VAL A 1 442 ? 13.815 4.670 -22.995 1.00 97.12 442 VAL A N 1
ATOM 3539 C CA . VAL A 1 442 ? 14.615 3.431 -22.946 1.00 97.12 442 VAL A CA 1
ATOM 3540 C C . VAL A 1 442 ? 15.500 3.268 -24.191 1.00 97.12 442 VAL A C 1
ATOM 3542 O O . VAL A 1 442 ? 16.673 2.897 -24.092 1.00 97.12 442 VAL A O 1
ATOM 3545 N N . ILE A 1 443 ? 14.977 3.569 -25.380 1.00 96.31 443 ILE A N 1
ATOM 3546 C CA . ILE A 1 443 ? 15.761 3.505 -26.621 1.00 96.31 443 ILE A CA 1
ATOM 3547 C C . ILE A 1 443 ? 16.829 4.602 -26.648 1.00 96.31 443 ILE A C 1
ATOM 3549 O O . ILE A 1 443 ? 17.986 4.321 -26.974 1.00 96.31 443 ILE A O 1
ATOM 3553 N N . LEU A 1 444 ? 16.486 5.828 -26.248 1.00 95.75 444 LEU A N 1
ATOM 3554 C CA . LEU A 1 444 ? 17.424 6.949 -26.178 1.00 95.75 444 LEU A CA 1
ATOM 3555 C C . LEU A 1 444 ? 18.535 6.710 -25.143 1.00 95.75 444 LEU A C 1
ATOM 3557 O O . LEU A 1 444 ? 19.686 7.047 -25.420 1.00 95.75 444 LEU A O 1
ATOM 3561 N N . SER A 1 445 ? 18.257 6.059 -24.008 1.00 95.44 445 SER A N 1
ATOM 3562 C CA . SER A 1 445 ? 19.300 5.728 -23.023 1.00 95.44 445 SER A CA 1
ATOM 3563 C C . SER A 1 445 ? 20.347 4.754 -23.578 1.00 95.44 445 SER A C 1
ATOM 3565 O O . SER A 1 445 ? 21.543 4.893 -23.310 1.00 95.44 445 SER A O 1
ATOM 3567 N N . ILE A 1 446 ? 19.925 3.786 -24.400 1.00 95.06 446 ILE A N 1
ATOM 3568 C CA . ILE A 1 446 ? 20.813 2.738 -24.925 1.00 95.06 446 ILE A CA 1
ATOM 3569 C C . ILE A 1 446 ? 21.495 3.136 -26.237 1.00 95.06 446 ILE A C 1
ATOM 3571 O O . ILE A 1 446 ? 22.657 2.787 -26.440 1.00 95.06 446 ILE A O 1
ATOM 3575 N N . TYR A 1 447 ? 20.809 3.842 -27.135 1.00 94.38 447 TYR A N 1
ATOM 3576 C CA . TYR A 1 447 ? 21.312 4.157 -28.481 1.00 94.38 447 TYR A CA 1
ATOM 3577 C C . TYR A 1 447 ? 21.633 5.639 -28.700 1.00 94.38 447 TYR A C 1
ATOM 3579 O O . TYR A 1 447 ? 22.363 5.961 -29.637 1.00 94.38 447 TYR A O 1
ATOM 3587 N N . GLY A 1 448 ? 21.124 6.531 -27.849 1.00 91.06 448 GLY A N 1
ATOM 3588 C CA . GLY A 1 448 ? 21.394 7.968 -27.898 1.00 91.06 448 GLY A CA 1
ATOM 3589 C C . GLY A 1 448 ? 22.751 8.354 -27.306 1.00 91.06 448 GLY A C 1
ATOM 3590 O O . GLY A 1 448 ? 23.630 7.509 -27.092 1.00 91.06 448 GLY A O 1
ATOM 3591 N N . TYR A 1 449 ? 22.922 9.652 -27.034 1.00 90.50 449 TYR A N 1
ATOM 3592 C CA . TYR A 1 449 ? 24.121 10.227 -26.406 1.00 90.50 449 TYR A CA 1
ATOM 3593 C C . TYR A 1 449 ? 25.427 9.825 -27.106 1.00 90.50 449 TYR A C 1
ATOM 3595 O O . TYR A 1 449 ? 26.356 9.337 -26.468 1.00 90.50 449 TYR A O 1
ATOM 3603 N N . ASN A 1 450 ? 25.466 9.950 -28.437 1.00 88.19 450 ASN A N 1
ATOM 3604 C CA . ASN A 1 450 ? 26.646 9.669 -29.265 1.00 88.19 450 ASN A CA 1
ATOM 3605 C C . ASN A 1 450 ? 27.304 8.308 -28.982 1.00 88.19 450 ASN A C 1
ATOM 3607 O O . ASN A 1 450 ? 28.522 8.202 -28.850 1.00 88.19 450 ASN A O 1
ATOM 3611 N N . ARG A 1 451 ? 26.488 7.248 -28.887 1.00 90.00 451 ARG A N 1
ATOM 3612 C CA . ARG A 1 451 ? 27.003 5.885 -28.733 1.00 90.00 451 ARG A CA 1
ATOM 3613 C C . ARG A 1 451 ? 27.971 5.543 -29.882 1.00 90.00 451 ARG A C 1
ATOM 3615 O O . ARG A 1 451 ? 27.603 5.745 -31.044 1.00 90.00 451 ARG A O 1
ATOM 3622 N N . PRO A 1 452 ? 29.170 5.004 -29.582 1.00 89.88 452 PRO A N 1
ATOM 3623 C CA . PRO A 1 452 ? 30.155 4.666 -30.602 1.00 89.88 452 PRO A CA 1
ATOM 3624 C C . PRO A 1 452 ? 29.672 3.546 -31.528 1.00 89.88 452 PRO A C 1
ATOM 3626 O O . PRO A 1 452 ? 28.671 2.868 -31.276 1.00 89.88 452 PRO A O 1
ATOM 3629 N N . ARG A 1 453 ? 30.430 3.351 -32.611 1.00 92.00 453 ARG A N 1
ATOM 3630 C CA . ARG A 1 453 ? 30.228 2.284 -33.593 1.00 92.00 453 ARG A CA 1
ATOM 3631 C C . ARG A 1 453 ? 30.085 0.923 -32.900 1.00 92.00 453 ARG A C 1
ATOM 3633 O O . ARG A 1 453 ? 30.943 0.533 -32.114 1.00 92.00 453 ARG A O 1
ATOM 3640 N N . MET A 1 454 ? 29.017 0.199 -33.225 1.00 92.69 454 MET A N 1
ATOM 3641 C CA . MET A 1 454 ? 28.771 -1.152 -32.713 1.00 92.69 454 MET A CA 1
ATOM 3642 C C . MET A 1 454 ? 29.551 -2.196 -33.525 1.00 92.69 454 MET A C 1
ATOM 3644 O O . MET A 1 454 ? 29.788 -2.006 -34.723 1.00 92.69 454 MET A O 1
ATOM 3648 N N . SER A 1 455 ? 29.945 -3.304 -32.891 1.00 92.38 455 SER A N 1
ATOM 3649 C CA . SER A 1 455 ? 30.560 -4.438 -33.593 1.00 92.38 455 SER A CA 1
ATOM 3650 C C . SER A 1 455 ? 29.512 -5.147 -34.455 1.00 92.38 455 SER A C 1
ATOM 3652 O O . SER A 1 455 ? 28.329 -5.126 -34.135 1.00 92.38 455 SER A O 1
ATOM 3654 N N . CYS A 1 456 ? 29.910 -5.748 -35.574 1.00 93.25 456 CYS A N 1
ATOM 3655 C CA . CYS A 1 456 ? 29.006 -6.490 -36.455 1.00 93.25 456 CYS A CA 1
ATOM 3656 C C . CYS A 1 456 ? 29.600 -7.874 -36.708 1.00 93.25 456 CYS A C 1
ATOM 3658 O O . CYS A 1 456 ? 30.753 -7.969 -37.115 1.00 93.25 456 CYS A O 1
ATOM 3660 N N . SER A 1 457 ? 28.823 -8.928 -36.449 1.00 91.12 457 SER A N 1
ATOM 3661 C CA . SER A 1 457 ? 29.240 -10.319 -36.684 1.00 91.12 457 SER A CA 1
ATOM 3662 C C . SER A 1 457 ? 28.917 -10.844 -38.088 1.00 91.12 457 SER A C 1
ATOM 3664 O O . SER A 1 457 ? 29.258 -11.979 -38.392 1.00 91.12 457 SER A O 1
ATOM 3666 N N . LYS A 1 458 ? 28.211 -10.062 -38.912 1.00 91.25 458 LYS A N 1
ATOM 3667 C CA . LYS A 1 458 ? 27.861 -10.390 -40.304 1.00 91.25 458 LYS A CA 1
ATOM 3668 C C . LYS A 1 458 ? 28.700 -9.543 -41.262 1.00 91.25 458 LYS A C 1
ATOM 3670 O O . LYS A 1 458 ? 29.197 -8.492 -40.868 1.00 91.25 458 LYS A O 1
ATOM 3675 N N . ASP A 1 459 ? 28.766 -9.937 -42.529 1.00 88.50 459 ASP A N 1
ATOM 3676 C CA . ASP A 1 459 ? 29.502 -9.183 -43.558 1.00 88.50 459 ASP A CA 1
ATOM 3677 C C . ASP A 1 459 ? 28.950 -7.762 -43.751 1.00 88.50 459 ASP A C 1
ATOM 3679 O O . ASP A 1 459 ? 29.688 -6.814 -44.018 1.00 88.50 459 ASP A O 1
ATOM 3683 N N . TYR A 1 460 ? 27.639 -7.591 -43.552 1.00 90.25 460 TYR A N 1
ATOM 3684 C CA . TYR A 1 460 ? 26.976 -6.296 -43.601 1.00 90.25 460 TYR A CA 1
ATOM 3685 C C . TYR A 1 460 ? 25.983 -6.120 -42.452 1.00 90.25 460 TYR A C 1
ATOM 3687 O O . TYR A 1 460 ? 25.086 -6.936 -42.233 1.00 90.25 460 TYR A O 1
ATOM 3695 N N . CYS A 1 461 ? 26.092 -4.984 -41.764 1.00 92.38 461 CYS A N 1
ATOM 3696 C CA . CYS A 1 461 ? 25.098 -4.513 -40.810 1.00 92.38 461 CYS A CA 1
ATOM 3697 C C . CYS A 1 461 ? 24.674 -3.088 -41.185 1.00 92.38 461 CYS A C 1
ATOM 3699 O O . CYS A 1 461 ? 25.472 -2.151 -41.167 1.00 92.38 461 CYS A O 1
ATOM 3701 N N . HIS A 1 462 ? 23.386 -2.896 -41.470 1.00 90.81 462 HIS A N 1
ATOM 3702 C CA . HIS A 1 462 ? 22.851 -1.580 -41.829 1.00 90.81 462 HIS A CA 1
ATOM 3703 C C . HIS A 1 462 ? 22.929 -0.572 -40.662 1.00 90.81 462 HIS A C 1
ATOM 3705 O O . HIS A 1 462 ? 23.211 0.614 -40.852 1.00 90.81 462 HIS A O 1
ATOM 3711 N N . PHE A 1 463 ? 22.739 -1.061 -39.433 1.00 93.06 463 PHE A N 1
ATOM 3712 C CA . PHE A 1 463 ? 22.622 -0.261 -38.210 1.00 93.06 463 PHE A CA 1
ATOM 3713 C C . PHE A 1 463 ? 23.895 -0.242 -37.346 1.00 93.06 463 PHE A C 1
ATOM 3715 O O . PHE A 1 463 ? 23.828 -0.122 -36.127 1.00 93.06 463 PHE A O 1
ATOM 3722 N N . VAL A 1 464 ? 25.070 -0.336 -37.974 1.00 92.50 464 VAL A N 1
ATOM 3723 C CA . VAL A 1 464 ? 26.380 -0.243 -37.289 1.00 92.50 464 VAL A CA 1
ATOM 3724 C C . VAL A 1 464 ? 26.547 1.072 -36.525 1.00 92.50 464 VAL A C 1
ATOM 3726 O O . VAL A 1 464 ? 27.183 1.112 -35.472 1.00 92.50 464 VAL A O 1
ATOM 3729 N N . PHE A 1 465 ? 25.952 2.143 -37.052 1.00 93.06 465 PHE A N 1
ATOM 3730 C CA . PHE A 1 465 ? 25.866 3.440 -36.395 1.00 93.06 465 PHE A CA 1
ATOM 3731 C C . PHE A 1 465 ? 24.486 3.586 -35.737 1.00 93.06 465 PHE A C 1
ATOM 3733 O O . PHE A 1 465 ? 23.489 3.673 -36.464 1.00 93.06 465 PHE A O 1
ATOM 3740 N N . PRO A 1 466 ? 24.404 3.677 -34.395 1.00 92.38 466 PRO A N 1
ATOM 3741 C CA . PRO A 1 466 ? 23.139 3.819 -33.666 1.00 92.38 466 PRO A CA 1
ATOM 3742 C C . PRO A 1 466 ? 22.262 4.983 -34.146 1.00 92.38 466 PRO A C 1
ATOM 3744 O O . PRO A 1 466 ? 21.041 4.868 -34.174 1.00 92.38 466 PRO A O 1
ATOM 3747 N N . GLN A 1 467 ? 22.869 6.075 -34.622 1.00 91.38 467 GLN A N 1
ATOM 3748 C CA . GLN A 1 467 ? 22.153 7.225 -35.190 1.00 91.38 467 GLN A CA 1
ATOM 3749 C C . GLN A 1 467 ? 21.264 6.851 -36.391 1.00 91.38 467 GLN A C 1
ATOM 3751 O O . GLN A 1 467 ? 20.172 7.399 -36.537 1.00 91.38 467 GLN A O 1
ATOM 3756 N N . LYS A 1 468 ? 21.683 5.888 -37.231 1.00 91.75 468 LYS A N 1
ATOM 3757 C CA . LYS A 1 468 ? 20.856 5.386 -38.346 1.00 91.75 468 LYS A CA 1
ATOM 3758 C C . LYS A 1 468 ? 19.640 4.616 -37.838 1.00 91.75 468 LYS A C 1
ATOM 3760 O O . LYS A 1 468 ? 18.565 4.715 -38.421 1.00 91.75 468 LYS A O 1
ATOM 3765 N N . PHE A 1 469 ? 19.798 3.879 -36.741 1.00 93.38 469 PHE A N 1
ATOM 3766 C CA . PHE A 1 469 ? 18.692 3.167 -36.110 1.00 93.38 469 PHE A CA 1
ATOM 3767 C C . PHE A 1 469 ? 17.693 4.137 -35.468 1.00 93.38 469 PHE A C 1
ATOM 3769 O O . PHE A 1 469 ? 16.494 4.018 -35.696 1.00 93.38 469 PHE A O 1
ATOM 3776 N N . LEU A 1 470 ? 18.178 5.172 -34.774 1.00 92.31 470 LEU A N 1
ATOM 3777 C CA . LEU A 1 470 ? 17.325 6.249 -34.256 1.00 92.31 470 LEU A CA 1
ATOM 3778 C C . LEU A 1 470 ? 16.585 6.992 -35.379 1.00 92.31 470 LEU A C 1
ATOM 3780 O O . LEU A 1 470 ? 15.419 7.341 -35.208 1.00 92.31 470 LEU A O 1
ATOM 3784 N N . LYS A 1 471 ? 17.214 7.176 -36.551 1.00 91.38 471 LYS A N 1
ATOM 3785 C CA . LYS A 1 471 ? 16.546 7.706 -37.753 1.00 91.38 471 LYS A CA 1
ATOM 3786 C C . LYS A 1 471 ? 15.411 6.815 -38.228 1.00 91.38 471 LYS A C 1
ATOM 3788 O O . LYS A 1 471 ? 14.326 7.311 -38.508 1.00 91.38 471 LYS A O 1
ATOM 3793 N N . HIS A 1 472 ? 15.658 5.510 -38.292 1.00 90.25 472 HIS A N 1
ATOM 3794 C CA . HIS A 1 472 ? 14.655 4.530 -38.695 1.00 90.25 472 HIS A CA 1
ATOM 3795 C C . HIS A 1 472 ? 13.446 4.510 -37.747 1.00 90.25 472 HIS A C 1
ATOM 3797 O O . HIS A 1 472 ? 12.316 4.362 -38.201 1.00 90.25 472 HIS A O 1
ATOM 3803 N N . LEU A 1 473 ? 13.678 4.719 -36.448 1.00 88.81 473 LEU A N 1
ATOM 3804 C CA . LEU A 1 473 ? 12.627 4.818 -35.432 1.00 88.81 473 LEU A CA 1
ATOM 3805 C C . LEU A 1 473 ? 11.985 6.215 -35.320 1.00 88.81 473 LEU A C 1
ATOM 3807 O O . LEU A 1 473 ? 11.121 6.400 -34.472 1.00 88.81 473 LEU A O 1
ATOM 3811 N N . GLN A 1 474 ? 12.390 7.190 -36.145 1.00 87.94 474 GLN A N 1
ATOM 3812 C CA . GLN A 1 474 ? 11.925 8.586 -36.081 1.00 87.94 474 GLN A CA 1
ATOM 3813 C C . GLN A 1 474 ? 12.190 9.270 -34.719 1.00 87.94 474 GLN A C 1
ATOM 3815 O O . GLN A 1 474 ? 11.425 10.121 -34.284 1.00 87.94 474 GLN A O 1
ATOM 3820 N N . LEU A 1 475 ? 13.301 8.927 -34.052 1.00 87.31 475 LEU A N 1
ATOM 3821 C CA . LEU A 1 475 ? 13.690 9.453 -32.730 1.00 87.31 475 LEU A CA 1
ATOM 3822 C C . LEU A 1 475 ? 14.875 10.434 -32.781 1.00 87.31 475 LEU A C 1
ATOM 3824 O O . LEU A 1 475 ? 15.529 10.658 -31.769 1.00 87.31 475 LEU A O 1
ATOM 3828 N N . GLN A 1 476 ? 15.216 10.994 -33.949 1.00 81.44 476 GLN A N 1
ATOM 3829 C CA . GLN A 1 476 ? 16.429 11.822 -34.093 1.00 81.44 476 GLN A CA 1
ATOM 3830 C C . GLN A 1 476 ? 16.361 13.161 -33.354 1.00 81.44 476 GLN A C 1
ATOM 3832 O O . GLN A 1 476 ? 17.391 13.658 -32.912 1.00 81.44 476 GLN A O 1
ATOM 3837 N N . HIS A 1 477 ? 15.164 13.738 -33.261 1.00 84.12 477 HIS A N 1
ATOM 3838 C CA . HIS A 1 477 ? 14.911 15.038 -32.633 1.00 84.12 477 HIS A CA 1
ATOM 3839 C C . HIS A 1 477 ? 14.293 14.902 -31.238 1.00 84.12 477 HIS A C 1
ATOM 3841 O O . HIS A 1 477 ? 13.987 15.899 -30.596 1.00 84.12 477 HIS A O 1
ATOM 3847 N N . GLU A 1 478 ? 14.084 13.666 -30.786 1.00 88.25 478 GLU A N 1
ATOM 3848 C CA . GLU A 1 478 ? 13.474 13.379 -29.497 1.00 88.25 478 GLU A CA 1
ATOM 3849 C C . GLU A 1 478 ? 14.533 13.416 -28.400 1.00 88.25 478 GLU A C 1
ATOM 3851 O O . GLU A 1 478 ? 15.551 12.721 -28.464 1.00 88.25 478 GLU A O 1
ATOM 3856 N N . GLU A 1 479 ? 14.272 14.201 -27.361 1.00 93.12 479 GLU A N 1
ATOM 3857 C CA . GLU A 1 479 ? 15.157 14.311 -26.210 1.00 93.12 479 GLU A CA 1
ATOM 3858 C C . GLU A 1 479 ? 14.649 13.471 -25.040 1.00 93.12 479 GLU A C 1
ATOM 3860 O O . GLU A 1 479 ? 13.458 13.443 -24.718 1.00 93.12 479 GLU A O 1
ATOM 3865 N N . TYR A 1 480 ? 15.579 12.818 -24.340 1.00 95.06 480 TYR A N 1
ATOM 3866 C CA . TYR A 1 480 ? 15.259 12.052 -23.137 1.00 95.06 480 TYR A CA 1
ATOM 3867 C C . TYR A 1 480 ? 14.613 12.939 -22.066 1.00 95.06 480 TYR A C 1
ATOM 3869 O O . TYR A 1 480 ? 13.596 12.570 -21.487 1.00 95.06 480 TYR A O 1
ATOM 3877 N N . SER A 1 481 ? 15.185 14.122 -21.816 1.00 95.44 481 SER A N 1
ATOM 3878 C CA . SER A 1 481 ? 14.740 15.031 -20.755 1.00 95.44 481 SER A CA 1
ATOM 3879 C C . SER A 1 481 ? 13.302 15.503 -20.965 1.00 95.44 481 SER A C 1
ATOM 3881 O O . SER A 1 481 ? 12.523 15.531 -20.014 1.00 95.44 481 SER A O 1
ATOM 3883 N N . PHE A 1 482 ? 12.932 15.816 -22.208 1.00 95.56 482 PHE A N 1
ATOM 3884 C CA . PHE A 1 482 ? 11.576 16.231 -22.559 1.00 95.56 482 PHE A CA 1
ATOM 3885 C C . PHE A 1 482 ? 10.562 15.102 -22.335 1.00 95.56 482 PHE A C 1
ATOM 3887 O O . PHE A 1 482 ? 9.560 15.284 -21.641 1.00 95.56 482 PHE A O 1
ATOM 3894 N N . ASN A 1 483 ? 10.865 13.899 -22.826 1.00 95.56 483 ASN A N 1
ATOM 3895 C CA . ASN A 1 483 ? 10.001 12.732 -22.642 1.00 95.56 483 ASN A CA 1
ATOM 3896 C C . ASN A 1 483 ? 9.884 12.328 -21.162 1.00 95.56 483 ASN A C 1
ATOM 3898 O O . ASN A 1 483 ? 8.796 12.012 -20.676 1.00 95.56 483 ASN A O 1
ATOM 3902 N N . PHE A 1 484 ? 10.974 12.422 -20.401 1.00 96.81 484 PHE A N 1
ATOM 3903 C CA . PHE A 1 484 ? 10.973 12.167 -18.961 1.00 96.81 484 PHE A CA 1
ATOM 3904 C C . PHE A 1 484 ? 10.170 13.215 -18.169 1.00 96.81 484 PHE A C 1
ATOM 3906 O O . PHE A 1 484 ? 9.481 12.869 -17.203 1.00 96.81 484 PHE A O 1
ATOM 3913 N N . LEU A 1 485 ? 10.195 14.485 -18.588 1.00 97.12 485 LEU A N 1
ATOM 3914 C CA . LEU A 1 485 ? 9.367 15.546 -18.009 1.00 97.12 485 LEU A CA 1
ATOM 3915 C C . LEU A 1 485 ? 7.873 15.263 -18.216 1.00 97.12 485 LEU A C 1
ATOM 3917 O O . LEU A 1 485 ? 7.101 15.354 -17.259 1.00 97.12 485 LEU A O 1
ATOM 3921 N N . ILE A 1 486 ? 7.473 14.853 -19.426 1.00 96.81 486 ILE A N 1
ATOM 3922 C CA . ILE A 1 486 ? 6.088 14.451 -19.727 1.00 96.81 486 ILE A CA 1
ATOM 3923 C C . ILE A 1 486 ? 5.658 13.298 -18.814 1.00 96.81 486 ILE A C 1
ATOM 3925 O O . ILE A 1 486 ? 4.606 13.372 -18.179 1.00 96.81 486 ILE A O 1
ATOM 3929 N N . LEU A 1 487 ? 6.485 12.257 -18.685 1.00 97.56 487 LEU A N 1
ATOM 3930 C CA . LEU A 1 487 ? 6.206 11.124 -17.794 1.00 97.56 487 LEU A CA 1
ATOM 3931 C C . LEU A 1 487 ? 6.044 11.566 -16.334 1.00 97.56 487 LEU A C 1
ATOM 3933 O O . LEU A 1 487 ? 5.137 11.106 -15.642 1.00 97.56 487 LEU A O 1
ATOM 3937 N N . THR A 1 488 ? 6.880 12.495 -15.873 1.00 97.31 488 THR A N 1
ATOM 3938 C CA . THR A 1 488 ? 6.804 13.044 -14.512 1.00 97.31 488 THR A CA 1
ATOM 3939 C C . THR A 1 488 ? 5.507 13.821 -14.294 1.00 97.31 488 THR A C 1
ATOM 3941 O O . THR A 1 488 ? 4.850 13.655 -13.265 1.00 97.31 488 THR A O 1
ATOM 3944 N N . LEU A 1 489 ? 5.080 14.613 -15.279 1.00 97.25 489 LEU A N 1
ATOM 3945 C CA . LEU A 1 489 ? 3.812 15.337 -15.232 1.00 97.25 489 LEU A CA 1
ATOM 3946 C C . LEU A 1 489 ? 2.610 14.379 -15.220 1.00 97.25 489 LEU A C 1
ATOM 3948 O O . LEU A 1 489 ? 1.708 14.546 -14.397 1.00 97.25 489 LEU A O 1
ATOM 3952 N N . ILE A 1 490 ? 2.625 13.335 -16.055 1.00 96.88 490 ILE A N 1
ATOM 3953 C CA . ILE A 1 490 ? 1.594 12.283 -16.064 1.00 96.88 490 ILE A CA 1
ATOM 3954 C C . ILE A 1 490 ? 1.539 11.564 -14.708 1.00 96.88 490 ILE A C 1
ATOM 3956 O O . ILE A 1 490 ? 0.451 11.308 -14.182 1.00 96.88 490 ILE A O 1
ATOM 3960 N N . LEU A 1 491 ? 2.690 11.265 -14.101 1.00 97.12 491 LEU A N 1
ATOM 3961 C CA . LEU A 1 491 ? 2.758 10.651 -12.774 1.00 97.12 491 LEU A CA 1
ATOM 3962 C C . LEU A 1 491 ? 2.118 11.546 -11.703 1.00 97.12 491 LEU A C 1
ATOM 3964 O O . LEU A 1 491 ? 1.289 11.076 -10.926 1.00 97.12 491 LEU A O 1
ATOM 3968 N N . ILE A 1 492 ? 2.458 12.835 -11.665 1.00 96.62 492 ILE A N 1
ATOM 3969 C CA . ILE A 1 492 ? 1.896 13.770 -10.680 1.00 96.62 492 ILE A CA 1
ATOM 3970 C C . ILE A 1 492 ? 0.383 13.925 -10.885 1.00 96.62 492 ILE A C 1
ATOM 3972 O O . ILE A 1 492 ? -0.384 13.797 -9.927 1.00 96.62 492 ILE A O 1
ATOM 3976 N N . LEU A 1 493 ? -0.062 14.134 -12.128 1.00 96.69 493 LEU A N 1
ATOM 3977 C CA . LEU A 1 493 ? -1.479 14.282 -12.464 1.00 96.69 493 LEU A CA 1
ATOM 3978 C C . LEU A 1 493 ? -2.278 13.032 -12.068 1.00 96.69 493 LEU A C 1
ATOM 3980 O O . LEU A 1 493 ? -3.295 13.135 -11.381 1.00 96.69 493 LEU A O 1
ATOM 3984 N N . SER A 1 494 ? -1.797 11.842 -12.436 1.00 95.38 494 SER A N 1
ATOM 3985 C CA . SER A 1 494 ? -2.465 10.576 -12.104 1.00 95.38 494 SER A CA 1
ATOM 3986 C C . SER A 1 494 ? -2.531 10.328 -10.594 1.00 95.38 494 SER A C 1
ATOM 3988 O O . SER A 1 494 ? -3.562 9.862 -10.098 1.00 95.38 494 SER A O 1
ATOM 3990 N N . LYS A 1 495 ? -1.500 10.706 -9.823 1.00 95.75 495 LYS A N 1
ATOM 3991 C CA . LYS A 1 495 ? -1.523 10.644 -8.348 1.00 95.75 495 LYS A CA 1
ATOM 3992 C C . LYS A 1 495 ? -2.573 11.582 -7.752 1.00 95.75 495 LYS A C 1
ATOM 3994 O O . LYS A 1 495 ? -3.244 11.187 -6.796 1.00 95.75 495 LYS A O 1
ATOM 3999 N N . ILE A 1 496 ? -2.730 12.792 -8.292 1.00 96.12 496 ILE A N 1
ATOM 4000 C CA . ILE A 1 496 ? -3.749 13.755 -7.843 1.00 96.12 496 ILE A CA 1
ATOM 4001 C C . ILE A 1 496 ? -5.149 13.214 -8.147 1.00 96.12 496 ILE A C 1
ATOM 4003 O O . ILE A 1 496 ? -5.988 13.145 -7.247 1.00 96.12 496 ILE A O 1
ATOM 4007 N N . VAL A 1 497 ? -5.388 12.757 -9.379 1.00 96.38 497 VAL A N 1
ATOM 4008 C CA . VAL A 1 497 ? -6.672 12.164 -9.791 1.00 96.38 497 VAL A CA 1
ATOM 4009 C C . VAL A 1 497 ? -7.035 10.979 -8.896 1.00 96.38 497 VAL A C 1
ATOM 4011 O O . VAL A 1 497 ? -8.146 10.919 -8.372 1.00 96.38 497 VAL A O 1
ATOM 4014 N N . THR A 1 498 ? -6.082 10.085 -8.634 1.00 95.75 498 THR A N 1
ATOM 4015 C CA . THR A 1 498 ? -6.287 8.908 -7.776 1.00 95.75 498 THR A CA 1
ATOM 4016 C C . THR A 1 498 ? -6.638 9.297 -6.338 1.00 95.75 498 THR A C 1
ATOM 4018 O O . THR A 1 498 ? -7.537 8.704 -5.739 1.00 95.75 498 THR A O 1
ATOM 4021 N N . PHE A 1 499 ? -6.002 10.334 -5.782 1.00 95.81 499 PHE A N 1
ATOM 4022 C CA . PHE A 1 499 ? -6.352 10.853 -4.456 1.00 95.81 499 PHE A CA 1
ATOM 4023 C C . PHE A 1 499 ? -7.788 11.395 -4.406 1.00 95.81 499 PHE A C 1
ATOM 4025 O O . PHE A 1 499 ? -8.535 11.110 -3.464 1.00 95.81 499 PHE A O 1
ATOM 4032 N N . HIS A 1 500 ? -8.193 12.167 -5.416 1.00 95.62 500 HIS A N 1
ATOM 4033 C CA . HIS A 1 500 ? -9.551 12.702 -5.493 1.00 95.62 500 HIS A CA 1
ATOM 4034 C C . HIS A 1 500 ? -10.594 11.598 -5.696 1.00 95.62 500 HIS A C 1
ATOM 4036 O O . HIS A 1 500 ? -11.635 11.638 -5.038 1.00 95.62 500 HIS A O 1
ATOM 4042 N N . ALA A 1 501 ? -10.294 10.585 -6.513 1.00 95.12 501 ALA A N 1
ATOM 4043 C CA . ALA A 1 501 ? -11.139 9.407 -6.691 1.00 95.12 501 ALA A CA 1
ATOM 4044 C C . ALA A 1 501 ? -11.323 8.636 -5.372 1.00 95.12 501 ALA A C 1
ATOM 4046 O O . ALA A 1 501 ? -12.456 8.349 -4.984 1.00 95.12 501 ALA A O 1
ATOM 4047 N N . LEU A 1 502 ? -10.236 8.390 -4.627 1.00 93.81 502 LEU A N 1
ATOM 4048 C CA . LEU A 1 502 ? -10.290 7.751 -3.306 1.00 93.81 502 LEU A CA 1
ATOM 4049 C C . LEU A 1 502 ? -11.164 8.552 -2.333 1.00 93.81 502 LEU A C 1
ATOM 4051 O O . LEU A 1 502 ? -12.039 8.004 -1.660 1.00 93.81 502 LEU A O 1
ATOM 4055 N N . LYS A 1 503 ? -10.954 9.872 -2.275 1.00 93.25 503 LYS A N 1
ATOM 4056 C CA . LYS A 1 503 ? -11.726 10.774 -1.413 1.00 93.25 503 LYS A CA 1
ATOM 4057 C C . LYS A 1 503 ? -13.211 10.772 -1.774 1.00 93.25 503 LYS A C 1
ATOM 4059 O O . LYS A 1 503 ? -14.049 10.773 -0.872 1.00 93.25 503 LYS A O 1
ATOM 4064 N N . TYR A 1 504 ? -13.537 10.788 -3.064 1.00 92.88 504 TYR A N 1
ATOM 4065 C CA . TYR A 1 504 ? -14.914 10.733 -3.546 1.00 92.88 504 TYR A CA 1
ATOM 4066 C C . TYR A 1 504 ? -15.579 9.405 -3.167 1.00 92.88 504 TYR A C 1
ATOM 4068 O O . TYR A 1 504 ? -16.650 9.416 -2.562 1.00 92.88 504 TYR A O 1
ATOM 4076 N N . GLN A 1 505 ? -14.913 8.274 -3.418 1.00 91.25 505 GLN A N 1
ATOM 4077 C CA . GLN A 1 505 ? -15.444 6.948 -3.101 1.00 91.25 505 GLN A CA 1
ATOM 4078 C C . GLN A 1 505 ? -15.716 6.778 -1.598 1.00 91.25 505 GLN A C 1
ATOM 4080 O O . GLN A 1 505 ? -16.777 6.283 -1.216 1.00 91.25 505 GLN A O 1
ATOM 4085 N N . LEU A 1 506 ? -14.789 7.208 -0.736 1.00 89.44 506 LEU A N 1
ATOM 4086 C CA . LEU A 1 506 ? -14.958 7.117 0.718 1.00 89.44 506 LEU A CA 1
ATOM 4087 C C . LEU A 1 506 ? -16.100 8.007 1.224 1.00 89.44 506 LEU A C 1
ATOM 4089 O O . LEU A 1 506 ? -16.890 7.570 2.059 1.00 89.44 506 LEU A O 1
ATOM 4093 N N . LYS A 1 507 ? -16.238 9.227 0.690 1.00 88.06 507 LYS A N 1
ATOM 4094 C CA . LYS A 1 507 ? -17.372 10.108 1.012 1.00 88.06 507 LYS A CA 1
ATOM 4095 C C . LYS A 1 507 ? -18.705 9.523 0.557 1.00 88.06 507 LYS A C 1
ATOM 4097 O O . LYS A 1 507 ? -19.672 9.581 1.307 1.00 88.06 507 LYS A O 1
ATOM 4102 N N . HIS A 1 508 ? -18.749 8.954 -0.645 1.00 87.94 508 HIS A N 1
ATOM 4103 C CA . HIS A 1 508 ? -19.946 8.311 -1.174 1.00 87.94 508 HIS A CA 1
ATOM 4104 C C . HIS A 1 508 ? -20.363 7.113 -0.313 1.00 87.94 508 HIS A C 1
ATOM 4106 O O . HIS A 1 508 ? -21.531 6.992 0.039 1.00 87.94 508 HIS A O 1
ATOM 4112 N N . LYS A 1 509 ? -19.412 6.253 0.084 1.00 84.88 509 LYS A N 1
ATOM 4113 C CA . LYS A 1 509 ? -19.687 5.143 1.013 1.00 84.88 509 LYS A CA 1
ATOM 4114 C C . LYS A 1 509 ? -20.200 5.631 2.368 1.00 84.88 509 LYS A C 1
ATOM 4116 O O . LYS A 1 509 ? -21.130 5.033 2.888 1.00 84.88 509 LYS A O 1
ATOM 4121 N N . ARG A 1 510 ? -19.633 6.717 2.910 1.00 80.94 510 ARG A N 1
ATOM 4122 C CA . ARG A 1 510 ? -20.101 7.320 4.170 1.00 80.94 510 ARG A CA 1
ATOM 4123 C C . ARG A 1 510 ? -21.544 7.801 4.054 1.00 80.94 510 ARG A C 1
ATOM 4125 O O . ARG A 1 510 ? -22.344 7.505 4.922 1.00 80.94 510 ARG A O 1
ATOM 4132 N N . LYS A 1 511 ? -21.878 8.504 2.966 1.00 80.19 511 LYS A N 1
ATOM 4133 C CA . LYS A 1 511 ? -23.245 8.981 2.726 1.00 80.19 511 LYS A CA 1
ATOM 4134 C C . LYS A 1 511 ? -24.227 7.814 2.615 1.00 80.19 511 LYS A C 1
ATOM 4136 O O . LYS A 1 511 ? -25.225 7.813 3.308 1.00 80.19 511 LYS A O 1
ATOM 4141 N N . LYS A 1 512 ? -23.887 6.800 1.815 1.00 78.38 512 LYS A N 1
ATOM 4142 C CA . LYS A 1 512 ? -24.726 5.613 1.654 1.00 78.38 512 LYS A CA 1
ATOM 4143 C C . LYS A 1 512 ? -24.975 4.885 2.986 1.00 78.38 512 LYS A C 1
ATOM 4145 O O . LYS A 1 512 ? -26.095 4.477 3.228 1.00 78.38 512 LYS A O 1
ATOM 4150 N N . SER A 1 513 ? -23.953 4.766 3.839 1.00 68.62 513 SER A N 1
ATOM 4151 C CA . SER A 1 513 ? -24.102 4.175 5.178 1.00 68.62 513 SER A CA 1
ATOM 4152 C C . SER A 1 513 ? -25.067 4.965 6.061 1.00 68.62 513 SER A C 1
ATOM 4154 O O . SER A 1 513 ? -25.821 4.361 6.801 1.00 68.62 513 SER A O 1
ATOM 4156 N N . ASN A 1 514 ? -25.047 6.297 5.972 1.00 68.88 514 ASN A N 1
ATOM 4157 C CA . ASN A 1 514 ? -25.950 7.156 6.737 1.00 68.88 514 ASN A CA 1
ATOM 4158 C C . ASN A 1 514 ? -27.387 7.173 6.187 1.00 68.88 514 ASN A C 1
ATOM 4160 O O . ASN A 1 514 ? -28.280 7.592 6.904 1.00 68.88 514 ASN A O 1
ATOM 4164 N N . ASP A 1 515 ? -27.584 6.828 4.909 1.00 62.88 515 ASP A N 1
ATOM 4165 C CA . ASP A 1 515 ? -28.910 6.751 4.281 1.00 62.88 515 ASP A CA 1
ATOM 4166 C C . ASP A 1 515 ? -29.562 5.359 4.500 1.00 62.88 515 ASP A C 1
ATOM 4168 O O . ASP A 1 515 ? -30.760 5.206 4.275 1.00 62.88 515 ASP A O 1
ATOM 4172 N N . GLU A 1 516 ? -28.773 4.338 4.877 1.00 56.28 516 GLU A N 1
ATOM 4173 C CA . GLU A 1 516 ? -29.226 2.969 5.200 1.00 56.28 516 GLU A CA 1
ATOM 4174 C C . GLU A 1 516 ? -29.476 2.747 6.713 1.00 56.28 516 GLU A C 1
ATOM 4176 O O . GLU A 1 516 ? -30.152 1.779 7.061 1.00 56.28 516 GLU A O 1
ATOM 4181 N N . GLU A 1 517 ? -28.952 3.621 7.587 1.00 46.38 517 GLU A N 1
ATOM 4182 C CA . GLU A 1 517 ? -29.275 3.724 9.030 1.00 46.38 517 GLU A CA 1
ATOM 4183 C C . GLU A 1 517 ? -30.475 4.651 9.264 1.00 46.38 517 GLU A C 1
ATOM 4185 O O . GLU A 1 517 ? -31.287 4.336 10.167 1.00 46.38 517 GLU A O 1
#

Secondary structure (DSSP, 8-state):
--S----TTSBHHHHHHHHHHHH-S-HHHHHHHHHHHHHHHT-GGGTTSBGGGS-HHHHHHHHHHHHHTT--SEEEESSTTTT--HHHHHHHHHHHHHHHHTT-EEEE--SS--HHHHTT-S-EEEEETTEEEEEE-GGGHHHHHHTTT-PPPTTS-HHHHHHHHHTTTTSS-HHHHHHHHTTTT--GGGS-----------------S----------------------PPPHHHHHHHHHHHHHHHHHH-HHHHHHHHHHHHHHHHHHHHHTTTGGGBGGGHHHHHHHHHHHHHHHHHHHHHHHHHHHHHHHHHHHHHHHTT-S-HHHHHHHHHHHHHHHHHHHHHHHHHHHHHHTT----HHHHHHHHHHHHHHHHHHHHHHHHHHHHS-HHHHHHHHHHHHHHHHHTTSSSS-GGGS-GGGHHHHHH-HHHHHHHHHHHHHHTTTPPPPB-SSS--TTSSHHHHHHHTT-SS--HHHHHHHHHHHHHHHHHHHHHHHHHHHHHHHHHHHHH-

Solvent-accessible surface area (backbone atoms only — not comparable to full-atom values): 28692 Å² total; per-residue (Å²): 106,76,75,74,70,69,70,47,54,33,27,49,47,52,51,46,49,54,51,32,64,46,71,40,89,51,69,71,55,37,57,52,53,51,53,54,43,29,57,58,61,67,48,67,91,45,39,86,41,41,47,69,76,48,53,68,54,56,42,48,42,50,53,50,48,57,56,55,69,69,64,54,63,63,46,81,37,47,41,79,48,69,90,40,56,74,72,51,28,48,53,50,52,51,32,51,45,56,50,33,73,74,69,26,47,74,46,70,48,72,83,82,61,51,64,82,49,51,78,66,50,79,64,46,76,42,73,55,97,91,39,27,42,42,44,23,20,60,85,45,48,60,60,54,34,48,76,69,77,46,80,80,60,93,90,55,42,72,60,55,49,57,50,42,40,54,69,37,79,81,42,91,43,42,68,56,35,26,59,70,18,51,58,53,70,42,62,81,43,50,62,79,86,78,82,83,80,77,92,76,86,89,80,94,73,93,78,74,104,79,76,79,89,67,85,66,73,73,72,69,90,54,93,68,73,58,74,71,68,77,72,73,63,53,67,67,60,47,21,52,52,39,31,52,50,45,45,52,36,51,70,52,30,49,65,65,51,49,54,55,46,48,53,31,49,55,51,12,48,50,55,6,61,75,42,55,54,33,52,48,31,24,69,37,47,69,57,42,54,48,51,56,48,51,53,44,51,50,46,26,49,53,33,18,57,54,29,32,63,56,46,51,60,50,50,57,39,49,53,54,44,49,75,67,64,53,58,59,69,68,34,50,53,52,21,47,51,52,49,55,46,55,53,49,40,55,46,42,44,51,20,44,50,35,32,42,63,40,15,31,44,78,96,41,72,68,38,52,49,43,31,40,50,30,46,31,55,43,19,53,39,29,28,43,52,18,43,39,40,36,69,77,36,57,70,77,54,27,61,57,55,47,64,58,64,50,50,63,45,58,46,44,26,52,79,80,43,43,78,90,80,46,61,76,92,55,52,65,54,47,76,70,25,57,50,21,40,30,46,52,27,39,50,40,33,73,43,34,91,83,48,70,77,39,49,59,90,52,99,73,46,93,42,29,45,34,66,56,46,32,51,75,71,72,45,74,87,64,53,54,69,61,38,51,50,52,48,51,50,51,36,53,51,47,51,52,53,37,50,54,51,49,54,50,53,55,51,51,53,52,50,52,55,64,74,74,104

Organism: Laodelphax striatellus (NCBI:txid195883)

Foldseek 3Di:
DPDLQDQQLDFLQLRLLLLLLLQPDDPVVSVVLLVVLCVLLVNVVRRGPGLNPDDPLVSLSSSVSSVCSNVAQEAEEEASQPPHDLVSSLSRLSSVLVSVVVRHHYHYDHDQRDLSSLVSDQWDWDDDPNFTLDTAGSVCLQVLCVVVVRHDDPPDRSSVSVVCVCVQVVHDCVVVSRVSCVRVPDCPRHDDDDDDDDDDDDDDDDDDPPDDPPPDPPPVPDPPPPVVVSPGDDLVSLLVSLLVVLLSSVVSPCVLLVVLLVVLLVVLLVLLQVLFQVLQALQCVVVVLVSLLVLLVVLLLSLQLSLLVVVLSVLVVCLVCVVVVSHDLVSNLVSNLVSSLVSSLVSLLSSLVSNCVRNNFPPDPQLSCLLSLLSSLSSLLSNLLSLLLNLVDDSVCSNVVVSVVCVLLSCLLLPPDHLVRDDPVCNVSNVLRLSNLSSLSNLCSRLNPQDDFGHHPDPDRPCSRSCVVCVVSVNNPPDNVVSVVVSVVSSVVSSVVSSVSSVVSSVVVVVVVVVVD

Sequence (517 aa):
MQDDILQHSLTVHETLKFAAKLKIKSTSLQKKKMKDILNTVGLSGKLNTLVCNLSGGEMRKLSIAVELLTEPSIMFLDEPTSGLDISSAEKCMRALKEVASRGVMVVCSVHQPSGSMWDLFDHIYVMTGGMCTFQGCPRRLMDYLHSLDLTCPINYSPADHVLEVTLEEYGNNLSRLVSASRNGANREWRHSHREIPHEGEINKINLDESKLPSCAVKRLSNPFISSQKCHMISFMKQFLVLLERSAVGLLKSKETVRVRLMIHVVMGLFFGTLYWRIGTNAAHIRDNHSLLFYNLIFIMFTAYSGMIISFHLKLRITTREYFNDWYSLKAFYLAENIVDMIFQIFCSTTLCLFVYLLSGQPLDPMRFFLFTSACAIVALISQTFGVLVCISLRFKHAVVFGSLFIMPWVIFSGYFLRLGDAPWFSHWLFHINFVKYGFQCVILSIYGYNRPRMSCSKDYCHFVFPQKFLKHLQLQHEEYSFNFLILTLILILSKIVTFHALKYQLKHKRKKSNDEE

Radius of gyration: 33.59 Å; Cα contacts (8 Å, |Δi|>4): 603; chains: 1; bounding box: 81×45×106 Å

Mean predicted aligned error: 9.9 Å

pLDDT: mean 85.61, std 16.32, range [25.83, 98.12]

InterPro domains:
  IPR003439 ABC transporter-like, ATP-binding domain [PF00005] (2-82)
  IPR013525 ABC-2 type transporter, transmembrane domain [PF01061] (238-444)
  IPR027417 P-loop containing nucleoside triphosphate hydrolase [G3DSA:3.40.50.300] (1-150)
  IPR027417 P-loop containing nucleoside triphosphate hydrolase [SSF52540] (2-152)
  IPR050352 ATP-binding cassette subfamily G transporters [PTHR48041] (1-471)

Nearest PDB structures (foldseek):
  7oz1-assembly1_B  TM=9.290E-01  e=1.157E-28  Homo sapiens
  7jr7-assembly1_B  TM=8.813E-01  e=9.842E-20  Homo sapiens
  7r8b-assembly1_B  TM=8.648E-01  e=1.817E-19  Homo sapiens
  7r87-assembly1_B  TM=8.893E-01  e=9.321E-19  Homo sapiens
  7r8a-assembly1_B  TM=9.264E-01  e=1.769E-17  Homo sapiens